Protein AF-A0A1Y1M5L4-F1 (afdb_monomer)

Solvent-accessible surface area (backbone atoms only — not comparable to full-atom values): 24911 Å² total; per-residue (Å²): 140,79,90,82,82,90,78,89,83,90,76,86,77,79,79,77,81,80,78,77,74,77,77,76,72,79,74,76,79,69,82,84,69,78,79,75,50,74,64,42,68,76,72,47,59,89,96,52,79,88,73,72,47,96,71,67,85,67,84,82,43,89,91,61,53,63,59,75,89,81,50,82,60,94,82,65,76,70,59,82,94,41,44,69,60,48,57,54,47,51,55,51,50,52,50,54,52,52,51,63,46,65,74,41,56,78,93,72,50,73,50,76,75,49,53,73,60,53,66,48,66,46,74,69,64,70,85,79,73,86,75,76,79,74,81,47,69,58,75,77,38,79,55,54,63,72,70,50,60,89,57,83,76,82,73,72,89,48,72,66,59,53,54,48,50,54,50,48,55,50,52,50,52,53,50,49,51,55,50,52,53,53,49,53,54,50,52,52,51,51,56,51,52,52,51,56,51,52,52,52,51,54,52,50,51,53,51,51,54,53,50,51,52,50,50,52,51,54,48,51,54,51,51,52,51,49,55,51,49,53,50,52,50,53,53,51,49,55,51,48,52,53,51,52,52,51,52,48,51,51,50,51,51,51,52,50,49,52,56,48,48,55,50,50,38,51,51,50,52,50,53,53,50,52,55,74,71,46,58,66,86,60,36,77,80,64,35,65,65,64,64,57,43,76,78,51,94,72,98,77,65,80,59,78,56,50,81,62,41,82,68,68,95,84,60,82,76,50,70,65,62,56,50,52,53,51,51,55,54,56,76,75,51,76,87,86,79,72,92,75,90,51,77,69,58,56,54,52,52,50,55,49,51,52,51,49,52,50,51,52,50,51,50,55,58,65,46,45,59,60,50,50,52,51,52,51,49,49,54,50,49,52,52,51,50,52,53,50,52,51,50,51,48,52,51,49,54,51,52,55,60,73,76,106

Sequence (404 aa):
MSSIGVECDKKVKEKKRMVCERQTEQKIKEPKLKPPSVYERVFGKPGKPRDHYFTAGVKINESNKRNIHTEALPFSYPKDLEEFSYRIMSKAWRKNRIKRENERKYNERSSQRTRQKMDLLNRLYVEEPEVKSMKTILHVDPKFFTLVEGRPVACKFNRRDYIEDVRNVLRTKIVTGYREDDIMQIDENFATEVKVVQEIEVELQKYVNKFEEFLEEDYSTTMALITESDQQQSQADEQNEILLNLSKEFGSIQSTVFNLEEKWRNCKMYQKFLYLVSPMDWRENHDFYLRQEKSNESIGDPSVFERFKLAPVGEVQSLANLIDQFVEDVEMQDEPELFFTEPNQLLKVFSFIELQNLNTLLHSEELAVPLEQVKEAMKYIEKSFNNQVTSLQDEIDNLEREIM

Secondary structure (DSSP, 8-state):
--------------------------------PPPPPHHHHHH--TTS-----TTSS-PPPTTT---TTTSPPTTPPPPGGGHHHHHHHHHHHHHHHHHHHHTS-GGGPPPHHHHHHTTHHHHH--PPP-------HHHH-TTHHHHHTT--------HHHHHHHHHHHHHHHHHHHHHHHHHHHHHHHHHHHHHHHHHHHHHHHHHHHHHHHHHHHHHHHHHHHHHHHHHHHHHHHHHHHHHHHHHHHHHHHHHHHHHHHHHHHHHHHHHHHHHHHS-HHHHHHH-HHHHHHTTS--TT-GGGGGGGSPPPTT----HHHHHHHHHHHHHH------S-SSHHHHHHHHHHHHHHHHHHHHHHHHHHHHHHHHHHHHHHHHHHHHHHHHHHHHHHHHHHHHH-

Foldseek 3Di:
DDDDDDDDDDDDDPDDPPPPPPPPDPPPPDPPDDPDDPCCVVPNDPPDPPPVPLPPDDDQDPVNADDPVVDDDPPDDDDPVCNVVCVVVVVVVVVVVVVVQVVDDPVPRADPVRVVSPCVCNVPDDPDPPPPDDCDVCNVPVCPVVVVPPDPPCPPDDPVVVVVVVVVVVVVVVVVVVVVVVVVVVVVVVVVVVVVVVVVVVVVVVVVVVVVVVVVVVVVVVVVVVVVVVVVVVVVVVVVVVVVVVVVVVVVVVVVLVVVLLVVLVVVVVLVVQLVLDDPVVCVVQPPVVVVCVVPDDPDDPCVNVVSPDPPPDDPDDSVNSVVVVVVVVVSDDDHDGPDPDPVVSVVSVVVVVVVVVVVVVVCVVVVVVVVVVVVVVVVVVVVVVVVVVVVVVVVVVVVVVVD

InterPro domains:
  IPR025252 Domain of unknown function DUF4200 [PF13863] (179-279)
  IPR051147 Cilia- and flagella-associated domain-containing protein [PTHR21683] (74-403)

Structure (mmCIF, N/CA/C/O backbone):
data_AF-A0A1Y1M5L4-F1
#
_entry.id   AF-A0A1Y1M5L4-F1
#
loop_
_atom_site.group_PDB
_atom_site.id
_atom_site.type_symbol
_atom_site.label_atom_id
_atom_site.label_alt_id
_atom_site.label_comp_id
_atom_site.label_asym_id
_atom_site.label_entity_id
_atom_site.label_seq_id
_atom_site.pdbx_PDB_ins_code
_atom_site.Cartn_x
_atom_site.Cartn_y
_atom_site.Cartn_z
_atom_site.occupancy
_atom_site.B_iso_or_equiv
_atom_site.auth_seq_id
_atom_site.auth_comp_id
_atom_site.auth_asym_id
_atom_site.auth_atom_id
_atom_site.pdbx_PDB_model_num
ATOM 1 N N . MET A 1 1 ? -60.713 63.462 -18.342 1.00 38.00 1 MET A N 1
ATOM 2 C CA . MET A 1 1 ? -60.725 63.912 -16.931 1.00 38.00 1 MET A CA 1
ATOM 3 C C . MET A 1 1 ? -59.869 62.929 -16.145 1.00 38.00 1 MET A C 1
ATOM 5 O O . MET A 1 1 ? -60.143 61.751 -16.259 1.00 38.00 1 MET A O 1
ATOM 9 N N . SER A 1 2 ? -58.815 63.245 -15.409 1.00 39.47 2 SER A N 1
ATOM 10 C CA . SER A 1 2 ? -58.061 64.467 -15.155 1.00 39.47 2 SER A CA 1
ATOM 11 C C . SER A 1 2 ? -56.624 64.000 -14.907 1.00 39.47 2 SER A C 1
ATOM 13 O O . SER A 1 2 ? -56.415 63.040 -14.170 1.00 39.47 2 SER A O 1
ATOM 15 N N . SER A 1 3 ? -55.656 64.661 -15.530 1.00 37.59 3 SER A N 1
ATOM 16 C CA . SER A 1 3 ? -54.241 64.566 -15.184 1.00 37.59 3 SER A CA 1
ATOM 17 C C . SER A 1 3 ? -54.019 65.164 -13.795 1.00 37.59 3 SER A C 1
ATOM 19 O O . SER A 1 3 ? -54.619 66.194 -13.490 1.00 37.59 3 SER A O 1
ATOM 21 N N . ILE A 1 4 ? -53.120 64.592 -12.995 1.00 41.53 4 ILE A N 1
ATOM 22 C CA . ILE A 1 4 ? -52.270 65.395 -12.111 1.00 41.53 4 ILE A CA 1
ATOM 23 C C . ILE A 1 4 ? -50.966 64.653 -11.840 1.00 41.53 4 ILE A C 1
ATOM 25 O O . ILE A 1 4 ? -50.944 63.487 -11.448 1.00 41.53 4 ILE A O 1
ATOM 29 N N . GLY A 1 5 ? -49.893 65.348 -12.202 1.00 38.50 5 GLY A N 1
ATOM 30 C CA . GLY A 1 5 ? -48.521 64.898 -12.162 1.00 38.50 5 GLY A CA 1
ATOM 31 C C . GLY A 1 5 ? -47.923 64.970 -10.766 1.00 38.50 5 GLY A C 1
ATOM 32 O O . GLY A 1 5 ? -48.383 65.685 -9.880 1.00 38.50 5 GLY A O 1
ATOM 33 N N . VAL A 1 6 ? -46.872 64.174 -10.643 1.00 39.88 6 VAL A N 1
ATOM 34 C CA . VAL A 1 6 ? -45.940 64.044 -9.532 1.00 39.88 6 VAL A CA 1
ATOM 35 C C . VAL A 1 6 ? -45.145 65.337 -9.369 1.00 39.88 6 VAL A C 1
ATOM 37 O O . VAL A 1 6 ? -44.564 65.818 -10.340 1.00 39.88 6 VAL A O 1
ATOM 40 N N . GLU A 1 7 ? -45.034 65.832 -8.137 1.00 37.53 7 GLU A N 1
ATOM 41 C CA . GLU A 1 7 ? -44.035 66.836 -7.772 1.00 37.53 7 GLU A CA 1
ATOM 42 C C . GLU A 1 7 ? -43.267 66.371 -6.528 1.00 37.53 7 GLU A C 1
ATOM 44 O O . GLU A 1 7 ? -43.833 65.986 -5.503 1.00 37.53 7 GLU A O 1
ATOM 49 N N . CYS A 1 8 ? -41.948 66.296 -6.693 1.00 38.19 8 CYS A N 1
ATOM 50 C CA . CYS A 1 8 ? -40.979 65.771 -5.743 1.00 38.19 8 CYS A CA 1
ATOM 51 C C . CYS A 1 8 ? -40.643 66.806 -4.670 1.00 38.19 8 CYS A C 1
ATOM 53 O O . CYS A 1 8 ? -40.142 67.874 -5.013 1.00 38.19 8 CYS A O 1
ATOM 55 N N . ASP A 1 9 ? -40.739 66.437 -3.390 1.00 41.22 9 ASP A N 1
ATOM 56 C CA . ASP A 1 9 ? -40.224 67.265 -2.297 1.00 41.22 9 ASP A CA 1
ATOM 57 C C . ASP A 1 9 ? -38.995 66.629 -1.629 1.00 41.22 9 ASP A C 1
ATOM 59 O O . ASP A 1 9 ? -39.055 65.662 -0.864 1.00 41.22 9 ASP A O 1
ATOM 63 N N . LYS A 1 10 ? -37.830 67.198 -1.957 1.00 49.12 10 LYS A N 1
ATOM 64 C CA . LYS A 1 10 ? -36.528 66.911 -1.350 1.00 49.12 10 LYS A CA 1
ATOM 65 C C . LYS A 1 10 ? -36.433 67.630 -0.004 1.00 49.12 10 LYS A C 1
ATOM 67 O O . LYS A 1 10 ? -36.149 68.823 0.032 1.00 49.12 10 LYS A O 1
ATOM 72 N N . LYS A 1 11 ? -36.543 66.906 1.114 1.00 43.66 11 LYS A N 1
ATOM 73 C CA . LYS A 1 11 ? -36.014 67.368 2.413 1.00 43.66 11 LYS A CA 1
ATOM 74 C C . LYS A 1 11 ? -35.230 66.263 3.112 1.00 43.66 11 LYS A C 1
ATOM 76 O O . LYS A 1 11 ? -35.744 65.495 3.920 1.00 43.66 11 LYS A O 1
ATOM 81 N N . VAL A 1 12 ? -33.941 66.228 2.785 1.00 42.03 12 VAL A N 1
ATOM 82 C CA . VAL A 1 12 ? -32.886 65.533 3.526 1.00 42.03 12 VAL A CA 1
ATOM 83 C C . VAL A 1 12 ? -32.809 66.155 4.924 1.00 42.03 12 VAL A C 1
ATOM 85 O O . VAL A 1 12 ? -32.380 67.294 5.078 1.00 42.03 12 VAL A O 1
ATOM 88 N N . LYS A 1 13 ? -33.254 65.430 5.956 1.00 49.06 13 LYS A N 1
ATOM 89 C CA . LYS A 1 13 ? -32.961 65.784 7.351 1.00 49.06 13 LYS A CA 1
ATOM 90 C C . LYS A 1 13 ? -31.570 65.258 7.692 1.00 49.06 13 LYS A C 1
ATOM 92 O O . LYS A 1 13 ? -31.385 64.060 7.896 1.00 49.06 13 LYS A O 1
ATOM 97 N N . GLU A 1 14 ? -30.602 66.164 7.745 1.00 47.25 14 GLU A N 1
ATOM 98 C CA . GLU A 1 14 ? -29.272 65.909 8.292 1.00 47.25 14 GLU A CA 1
ATOM 99 C C . GLU A 1 14 ? -29.387 65.338 9.714 1.00 47.25 14 GLU A C 1
ATOM 101 O O . GLU A 1 14 ? -30.004 65.924 10.609 1.00 47.25 14 GLU A O 1
ATOM 106 N N . LYS A 1 15 ? -28.802 64.155 9.930 1.00 51.56 15 LYS A N 1
ATOM 107 C CA . LYS A 1 15 ? -28.675 63.555 11.260 1.00 51.56 15 LYS A CA 1
ATOM 108 C C . LYS A 1 15 ? -27.756 64.439 12.103 1.00 51.56 15 LYS A C 1
ATOM 110 O O . LYS A 1 15 ? -26.550 64.482 11.867 1.00 51.56 15 LYS A O 1
ATOM 115 N N . LYS A 1 16 ? -28.319 65.108 13.112 1.00 48.38 16 LYS A N 1
ATOM 116 C CA . LYS A 1 16 ? -27.548 65.776 14.168 1.00 48.38 16 LYS A CA 1
ATOM 117 C C . LYS A 1 16 ? -26.576 64.767 14.790 1.00 48.38 16 LYS A C 1
ATOM 119 O O . LYS A 1 16 ? -26.992 63.700 15.242 1.00 48.38 16 LYS A O 1
ATOM 124 N N . ARG A 1 17 ? -25.283 65.106 14.800 1.00 42.38 17 ARG A N 1
ATOM 125 C CA . ARG A 1 17 ? -24.242 64.366 15.524 1.00 42.38 17 ARG A CA 1
ATOM 126 C C . ARG A 1 17 ? -24.610 64.361 17.009 1.00 42.38 17 ARG A C 1
ATOM 128 O O . ARG A 1 17 ? -24.536 65.402 17.654 1.00 42.38 17 ARG A O 1
ATOM 135 N N . MET A 1 18 ? -25.014 63.210 17.546 1.00 38.53 18 MET A N 1
ATOM 136 C CA . MET A 1 18 ? -25.078 63.034 18.995 1.00 38.53 18 MET A CA 1
ATOM 137 C C . MET A 1 18 ? -23.647 62.939 19.517 1.00 38.53 18 MET A C 1
ATOM 139 O O . MET A 1 18 ? -22.979 61.915 19.388 1.00 38.53 18 MET A O 1
ATOM 143 N N . VAL A 1 19 ? -23.171 64.055 20.062 1.00 43.25 19 VAL A N 1
ATOM 144 C CA . VAL A 1 19 ? -22.022 64.097 20.958 1.00 43.25 19 VAL A CA 1
ATOM 145 C C . VAL A 1 19 ? -22.478 63.414 22.244 1.00 43.25 19 VAL A C 1
ATOM 147 O O . VAL A 1 19 ? -23.160 64.015 23.068 1.00 43.25 19 VAL A O 1
ATOM 150 N N . CYS A 1 20 ? -22.174 62.126 22.391 1.00 36.28 20 CYS A N 1
ATOM 151 C CA . CYS A 1 20 ? -22.257 61.482 23.694 1.00 36.28 20 CYS A CA 1
ATOM 152 C C . CYS A 1 20 ? -21.095 62.013 24.534 1.00 36.28 20 CYS A C 1
ATOM 154 O O . CYS A 1 20 ? -19.982 61.486 24.480 1.00 36.28 20 CYS A O 1
ATOM 156 N N . GLU A 1 21 ? -21.351 63.074 25.297 1.00 38.56 21 GLU A N 1
ATOM 157 C CA . GLU A 1 21 ? -20.550 63.376 26.475 1.00 38.56 21 GLU A CA 1
ATOM 158 C C . GLU A 1 21 ? -20.550 62.121 27.350 1.00 38.56 21 GLU A C 1
ATOM 160 O O . GLU A 1 21 ? -21.595 61.655 27.810 1.00 38.56 21 GLU A O 1
ATOM 165 N N . ARG A 1 22 ? -19.372 61.514 27.531 1.00 37.31 22 ARG A N 1
ATOM 166 C CA . ARG A 1 22 ? -19.192 60.491 28.557 1.00 37.31 22 ARG A CA 1
ATOM 167 C C . ARG A 1 22 ? -19.489 61.168 29.886 1.00 37.31 22 ARG A C 1
ATOM 169 O O . ARG A 1 22 ? -18.644 61.901 30.391 1.00 37.31 22 ARG A O 1
ATOM 176 N N . GLN A 1 23 ? -20.656 60.894 30.458 1.00 39.72 23 GLN A N 1
ATOM 177 C CA . GLN A 1 23 ? -20.842 61.062 31.888 1.00 39.72 23 GLN A CA 1
ATOM 178 C C . GLN A 1 23 ? -19.778 60.187 32.550 1.00 39.72 23 GLN A C 1
ATOM 180 O O . GLN A 1 23 ? -19.822 58.959 32.487 1.00 39.72 23 GLN A O 1
ATOM 185 N N . THR A 1 24 ? -18.736 60.819 33.081 1.00 42.22 24 THR A N 1
ATOM 186 C CA . THR A 1 24 ? -17.766 60.146 33.931 1.00 42.22 24 THR A CA 1
ATOM 187 C C . THR A 1 24 ? -18.508 59.767 35.197 1.00 42.22 24 THR A C 1
ATOM 189 O O . THR A 1 24 ? -18.652 60.590 36.100 1.00 42.22 24 THR A O 1
ATOM 192 N N . GLU A 1 25 ? -19.014 58.537 35.248 1.00 42.56 25 GLU A N 1
ATOM 193 C CA . GLU A 1 25 ? -19.420 57.922 36.503 1.00 42.56 25 GLU A CA 1
ATOM 194 C C . GLU A 1 25 ? -18.267 58.115 37.490 1.00 42.56 25 GLU A C 1
ATOM 196 O O . GLU A 1 25 ? -17.119 57.728 37.231 1.00 42.56 25 GLU A O 1
ATOM 201 N N . GLN A 1 26 ? -18.554 58.803 38.594 1.00 44.00 26 GLN A N 1
ATOM 202 C CA . GLN A 1 26 ? -17.614 58.954 39.689 1.00 44.00 26 GLN A CA 1
ATOM 203 C C . GLN A 1 26 ? -17.310 57.547 40.199 1.00 44.00 26 GLN A C 1
ATOM 205 O O . GLN A 1 26 ? -18.109 56.953 40.919 1.00 44.00 26 GLN A O 1
ATOM 210 N N . LYS A 1 27 ? -16.168 56.983 39.788 1.00 40.62 27 LYS A N 1
ATOM 211 C CA . LYS A 1 27 ? -15.687 55.710 40.323 1.00 40.62 27 LYS A CA 1
ATOM 212 C C . LYS A 1 27 ? -15.585 55.863 41.833 1.00 40.62 27 LYS A C 1
ATOM 214 O O . LYS A 1 27 ? -14.694 56.563 42.322 1.00 40.62 27 LYS A O 1
ATOM 219 N N . ILE A 1 28 ? -16.487 55.204 42.554 1.00 47.97 28 ILE A N 1
ATOM 220 C CA . ILE A 1 28 ? -16.361 54.979 43.989 1.00 47.97 28 ILE A CA 1
ATOM 221 C C . ILE A 1 28 ? -14.966 54.379 44.179 1.00 47.97 28 ILE A C 1
ATOM 223 O O . ILE A 1 28 ? -14.655 53.321 43.630 1.00 47.97 28 ILE A O 1
ATOM 227 N N . LYS A 1 29 ? -14.074 55.108 44.857 1.00 45.06 29 LYS A N 1
ATOM 228 C CA . LYS A 1 29 ? -12.736 54.604 45.171 1.00 45.06 29 LYS A CA 1
ATOM 229 C C . LYS A 1 29 ? -12.921 53.483 46.185 1.00 45.06 29 LYS A C 1
ATOM 231 O O . LYS A 1 29 ? -13.003 53.748 47.380 1.00 45.06 29 LYS A O 1
ATOM 236 N N . GLU A 1 30 ? -13.007 52.248 45.705 1.00 50.84 30 GLU A N 1
ATOM 237 C CA . GLU A 1 30 ? -12.894 51.081 46.572 1.00 50.84 30 GLU A CA 1
ATOM 238 C C . GLU A 1 30 ? -11.597 51.204 47.392 1.00 50.84 30 GLU A C 1
ATOM 240 O O . GLU A 1 30 ? -10.573 51.670 46.865 1.00 50.84 30 GLU A O 1
ATOM 245 N N . PRO A 1 31 ? -11.617 50.852 48.691 1.00 45.94 31 PRO A N 1
ATOM 246 C CA . PRO A 1 31 ? -10.432 50.945 49.529 1.00 45.94 31 PRO A CA 1
ATOM 247 C C . PRO A 1 31 ? -9.307 50.136 48.878 1.00 45.94 31 PRO A C 1
ATOM 249 O O . PRO A 1 31 ? -9.477 48.955 48.579 1.00 45.94 31 PRO A O 1
ATOM 252 N N . LYS A 1 32 ? -8.150 50.769 48.636 1.00 47.12 32 LYS A N 1
ATOM 253 C CA . LYS A 1 32 ? -6.980 50.086 48.067 1.00 47.12 32 LYS A CA 1
ATOM 254 C C . LYS A 1 32 ? -6.472 49.051 49.071 1.00 47.12 32 LYS A C 1
ATOM 256 O O . LYS A 1 32 ? -5.636 49.357 49.921 1.00 47.12 32 LYS A O 1
ATOM 261 N N . LEU A 1 33 ? -6.977 47.826 48.980 1.00 55.31 33 LEU A N 1
ATOM 262 C CA . LEU A 1 33 ? -6.406 46.683 49.675 1.00 55.31 33 LEU A CA 1
ATOM 263 C C . LEU A 1 33 ? -5.006 46.440 49.102 1.00 55.31 33 LEU A C 1
ATOM 265 O O . LEU A 1 33 ? -4.820 46.404 47.883 1.00 55.31 33 LEU A O 1
ATOM 269 N N . LYS A 1 34 ? -4.003 46.309 49.979 1.00 55.50 34 LYS A N 1
ATOM 270 C CA . LYS A 1 34 ? -2.649 45.935 49.554 1.00 55.50 34 LYS A CA 1
ATOM 271 C C . LYS A 1 34 ? -2.734 44.588 48.819 1.00 55.50 34 LYS A C 1
ATOM 273 O O . LYS A 1 34 ? -3.391 43.682 49.339 1.00 55.50 34 LYS A O 1
ATOM 278 N N . PRO A 1 35 ? -2.111 44.438 47.636 1.00 54.84 35 PRO A N 1
ATOM 279 C CA . PRO A 1 35 ? -2.120 43.160 46.944 1.00 54.84 35 PRO A CA 1
ATOM 280 C C . PRO A 1 35 ? -1.451 42.103 47.834 1.00 54.84 35 PRO A C 1
ATOM 282 O O . PRO A 1 35 ? -0.445 42.414 48.481 1.00 54.84 35 PRO A O 1
ATOM 285 N N . PRO A 1 36 ? -1.994 40.876 47.893 1.00 63.72 36 PRO A N 1
ATOM 286 C CA . PRO A 1 36 ? -1.423 39.824 48.718 1.00 63.72 36 PRO A CA 1
ATOM 287 C C . PRO A 1 36 ? 0.004 39.512 48.267 1.00 63.72 36 PRO A C 1
ATOM 289 O O . PRO A 1 36 ? 0.300 39.484 47.062 1.00 63.72 36 PRO A O 1
ATOM 292 N N . SER A 1 37 ? 0.869 39.265 49.252 1.00 70.25 37 SER A N 1
ATOM 293 C CA . SER A 1 37 ? 2.251 38.828 49.035 1.00 70.25 37 SER A CA 1
ATOM 294 C C . SER A 1 37 ? 2.284 37.566 48.163 1.00 70.25 37 SER A C 1
ATOM 296 O O . SER A 1 37 ? 1.342 36.771 48.170 1.00 70.25 37 SER A O 1
ATOM 298 N N . VAL A 1 38 ? 3.369 37.351 47.411 1.00 68.75 38 VAL A N 1
ATOM 299 C CA . VAL A 1 38 ? 3.545 36.145 46.576 1.00 68.75 38 VAL A CA 1
ATOM 300 C C . VAL A 1 38 ? 3.345 34.875 47.413 1.00 68.75 38 VAL A C 1
ATOM 302 O O . VAL A 1 38 ? 2.630 33.970 46.989 1.00 68.75 38 VAL A O 1
ATOM 305 N N . TYR A 1 39 ? 3.858 34.861 48.646 1.00 64.00 39 TYR A N 1
ATOM 306 C CA . TYR A 1 39 ? 3.659 33.759 49.589 1.00 64.00 39 TYR A CA 1
ATOM 307 C C . TYR A 1 39 ? 2.200 33.610 50.041 1.00 64.00 39 TYR A C 1
ATOM 309 O O . TYR A 1 39 ? 1.680 32.497 50.075 1.00 64.00 39 TYR A O 1
ATOM 317 N N . GLU A 1 40 ? 1.500 34.714 50.316 1.00 67.12 40 GLU A N 1
ATOM 318 C CA . GLU A 1 40 ? 0.075 34.677 50.685 1.00 67.12 40 GLU A CA 1
ATOM 319 C C . GLU A 1 40 ? -0.803 34.163 49.536 1.00 67.12 40 GLU A C 1
ATOM 321 O O . GLU A 1 40 ? -1.826 33.524 49.777 1.00 67.12 40 GLU A O 1
ATOM 326 N N . ARG A 1 41 ? -0.398 34.399 48.284 1.00 65.31 41 ARG A N 1
ATOM 327 C CA . ARG A 1 41 ? -1.111 33.921 47.095 1.00 65.31 41 ARG A CA 1
ATOM 328 C C . ARG A 1 41 ? -0.974 32.412 46.903 1.00 65.31 41 ARG A C 1
ATOM 330 O O . ARG A 1 41 ? -1.944 31.759 46.530 1.00 65.31 41 ARG A O 1
ATOM 337 N N . VAL A 1 42 ? 0.211 31.864 47.164 1.00 66.62 42 VAL A N 1
ATOM 338 C CA . VAL A 1 42 ? 0.486 30.430 46.997 1.00 66.62 42 VAL A CA 1
ATOM 339 C C . VAL A 1 42 ? -0.060 29.632 48.181 1.00 66.62 42 VAL A C 1
ATOM 341 O O . VAL A 1 42 ? -0.776 28.651 47.978 1.00 66.62 42 VAL A O 1
ATOM 344 N N . PHE A 1 43 ? 0.172 30.095 49.412 1.00 64.88 43 PHE A N 1
ATOM 345 C CA . PHE A 1 43 ? -0.072 29.305 50.625 1.00 64.88 43 PHE A CA 1
ATOM 346 C C . PHE A 1 43 ? -1.285 29.760 51.452 1.00 64.88 43 PHE A C 1
ATOM 348 O O . PHE A 1 43 ? -1.782 29.004 52.279 1.00 64.88 43 PHE A O 1
ATOM 355 N N . GLY A 1 44 ? -1.881 30.925 51.162 1.00 66.00 44 GLY A N 1
ATOM 356 C CA . GLY A 1 44 ? -2.960 31.490 51.985 1.00 66.00 44 GLY A CA 1
ATOM 357 C C . GLY A 1 44 ? -2.446 32.041 53.322 1.00 66.00 44 GLY A C 1
ATOM 358 O O . GLY A 1 44 ? -1.258 31.956 53.622 1.00 66.00 44 GLY A O 1
ATOM 359 N N . LYS A 1 45 ? -3.328 32.646 54.129 1.00 70.06 45 LYS A N 1
ATOM 360 C CA . LYS A 1 45 ? -2.956 33.139 55.466 1.00 70.06 45 LYS A CA 1
ATOM 361 C C . LYS A 1 45 ? -3.052 32.004 56.493 1.00 70.06 45 LYS A C 1
ATOM 363 O O . LYS A 1 45 ? -4.129 31.419 56.608 1.00 70.06 45 LYS A O 1
ATOM 368 N N . PRO A 1 46 ? -1.989 31.709 57.262 1.00 57.06 46 PRO A N 1
ATOM 369 C CA . PRO A 1 46 ? -2.050 30.692 58.306 1.00 57.06 46 PRO A CA 1
ATOM 370 C C . PRO A 1 46 ? -3.071 31.098 59.382 1.00 57.06 46 PRO A C 1
ATOM 372 O O . PRO A 1 46 ? -3.124 32.258 59.789 1.00 57.06 46 PRO A O 1
ATOM 375 N N . GLY A 1 47 ? -3.920 30.157 59.806 1.00 62.56 47 GLY A N 1
ATOM 376 C CA . GLY A 1 47 ? -4.950 30.376 60.834 1.00 62.56 47 GLY A CA 1
ATOM 377 C C . GLY A 1 47 ? -6.281 30.961 60.340 1.00 62.56 47 GLY A C 1
ATOM 378 O O . GLY A 1 47 ? -7.211 31.085 61.131 1.00 62.56 47 GLY A O 1
ATOM 379 N N . LYS A 1 48 ? -6.416 31.281 59.046 1.00 60.19 48 LYS A N 1
ATOM 380 C CA . LYS A 1 48 ? -7.725 31.498 58.416 1.00 60.19 48 LYS A CA 1
ATOM 381 C C . LYS A 1 48 ? -7.988 30.357 57.436 1.00 60.19 48 LYS A C 1
ATOM 383 O O . LYS A 1 48 ? -7.196 30.201 56.504 1.00 60.19 48 LYS A O 1
ATOM 388 N N . PRO A 1 49 ? -9.064 29.570 57.613 1.00 53.44 49 PRO A N 1
ATOM 389 C CA . PRO A 1 49 ? -9.460 28.613 56.594 1.00 53.44 49 PRO A CA 1
ATOM 390 C C . PRO A 1 49 ? -9.624 29.357 55.263 1.00 53.44 49 PRO A C 1
ATOM 392 O O . PRO A 1 49 ? -10.073 30.509 55.234 1.00 53.44 49 PRO A O 1
ATOM 395 N N . ARG A 1 50 ? -9.219 28.732 54.150 1.00 51.88 50 ARG A N 1
ATOM 396 C CA . ARG A 1 50 ? -9.571 29.234 52.817 1.00 51.88 50 ARG A CA 1
ATOM 397 C C . ARG A 1 50 ? -11.065 29.008 52.621 1.00 51.88 50 ARG A C 1
ATOM 399 O O . ARG A 1 50 ? -11.473 28.089 51.921 1.00 51.88 50 ARG A O 1
ATOM 406 N N . ASP A 1 51 ? -11.867 29.870 53.224 1.00 45.38 51 ASP A N 1
ATOM 407 C CA . ASP A 1 51 ? -13.303 29.933 53.013 1.00 45.38 51 ASP A CA 1
ATOM 408 C C . ASP A 1 51 ? -13.556 30.573 51.646 1.00 45.38 51 ASP A C 1
ATOM 410 O O . ASP A 1 51 ? -14.042 31.693 51.506 1.00 45.38 51 ASP A O 1
ATOM 414 N N . HIS A 1 52 ? -13.185 29.859 50.588 1.00 48.41 52 HIS A N 1
ATOM 415 C CA . HIS A 1 52 ? -13.809 30.044 49.289 1.00 48.41 52 HIS A CA 1
ATOM 416 C C . HIS A 1 52 ? -15.124 29.272 49.315 1.00 48.41 52 HIS A C 1
ATOM 418 O O . HIS A 1 52 ? -15.304 28.296 48.588 1.00 48.41 52 HIS A O 1
ATOM 424 N N . TYR A 1 53 ? -16.052 29.701 50.174 1.00 53.56 53 TYR A N 1
ATOM 425 C CA . TYR A 1 53 ? -17.444 29.343 49.958 1.00 53.56 53 TYR A CA 1
ATOM 426 C C . TYR A 1 53 ? -17.821 29.863 48.578 1.00 53.56 53 TYR A C 1
ATOM 428 O O . TYR A 1 53 ? -17.421 30.963 48.194 1.00 53.56 53 TYR A O 1
ATOM 436 N N . PHE A 1 54 ? -18.589 29.075 47.828 1.00 51.12 54 PHE A N 1
ATOM 437 C CA . PHE A 1 54 ? -19.033 29.447 46.484 1.00 51.12 54 PHE A CA 1
ATOM 438 C C . PHE A 1 54 ? -19.683 30.848 46.469 1.00 51.12 54 PHE A C 1
ATOM 440 O O . PHE A 1 54 ? -19.637 31.543 45.464 1.00 51.12 54 PHE A O 1
ATOM 447 N N . THR A 1 55 ? -20.228 31.278 47.610 1.00 52.22 55 THR A N 1
ATOM 448 C CA . THR A 1 55 ? -20.909 32.553 47.848 1.00 52.22 55 THR A CA 1
ATOM 449 C C . THR A 1 55 ? -20.005 33.722 48.275 1.00 52.22 55 THR A C 1
ATOM 451 O O . THR A 1 55 ? -20.460 34.865 48.323 1.00 52.22 55 THR A O 1
ATOM 454 N N . ALA A 1 56 ? -18.726 33.487 48.581 1.00 55.66 56 ALA A N 1
ATOM 455 C CA . ALA A 1 56 ? -17.821 34.507 49.102 1.00 55.66 56 ALA A CA 1
ATOM 456 C C . ALA A 1 56 ? -17.148 35.291 47.961 1.00 55.66 56 ALA A C 1
ATOM 458 O O . ALA A 1 56 ? -16.089 34.916 47.464 1.00 55.66 56 ALA A O 1
ATOM 459 N N . GLY A 1 57 ? -17.759 36.404 47.545 1.00 58.44 57 GLY A N 1
ATOM 460 C CA . GLY A 1 57 ? -17.099 37.376 46.661 1.00 58.44 57 GLY A CA 1
ATOM 461 C C . GLY A 1 57 ? -18.031 38.307 45.892 1.00 58.44 57 GLY A C 1
ATOM 462 O O . GLY A 1 57 ? -17.642 39.430 45.590 1.00 58.44 57 GLY A O 1
ATOM 463 N N . VAL A 1 58 ? -19.271 37.889 45.626 1.00 63.06 58 VAL A N 1
ATOM 464 C CA . VAL A 1 58 ? -20.273 38.721 44.944 1.00 63.06 58 VAL A CA 1
ATOM 465 C C . VAL A 1 58 ? -21.568 38.655 45.740 1.00 63.06 58 VAL A C 1
ATOM 467 O O . VAL A 1 58 ? -22.298 37.671 45.665 1.00 63.06 58 VAL A O 1
ATOM 470 N N . LYS A 1 59 ? -21.842 39.690 46.541 1.00 66.19 59 LYS A N 1
ATOM 471 C CA . LYS A 1 59 ? -23.171 39.859 47.137 1.00 66.19 59 LYS A CA 1
ATOM 472 C C . LYS A 1 59 ? -24.149 40.239 46.026 1.00 66.19 59 LYS A C 1
ATOM 474 O O . LYS A 1 59 ? -23.813 41.038 45.149 1.00 66.19 59 LYS A O 1
ATOM 479 N N . ILE A 1 60 ? -25.327 39.626 46.041 1.00 70.50 60 ILE A N 1
ATOM 480 C CA . ILE A 1 60 ? -26.374 39.906 45.062 1.00 70.50 60 ILE A CA 1
ATOM 481 C C . ILE A 1 60 ? -27.033 41.215 45.471 1.00 70.50 60 ILE A C 1
ATOM 483 O O . ILE A 1 60 ? -27.583 41.328 46.561 1.00 70.50 60 ILE A O 1
ATOM 487 N N . ASN A 1 61 ? -26.927 42.202 44.590 1.00 74.69 61 ASN A N 1
ATOM 488 C CA . ASN A 1 61 ? -27.590 43.492 44.721 1.00 74.69 61 ASN A CA 1
ATOM 489 C C . ASN A 1 61 ? -28.827 43.504 43.816 1.00 74.69 61 ASN A C 1
ATOM 491 O O . ASN A 1 61 ? -28.885 42.733 42.856 1.00 74.69 61 ASN A O 1
ATOM 495 N N . GLU A 1 62 ? -29.752 44.439 44.031 1.00 73.69 62 GLU A N 1
ATOM 496 C CA . GLU A 1 62 ? -30.916 44.643 43.151 1.00 73.69 62 GLU A CA 1
ATOM 497 C C . GLU A 1 62 ? -30.522 44.813 41.671 1.00 73.69 62 GLU A C 1
ATOM 499 O O . GLU A 1 62 ? -31.245 44.388 40.779 1.00 73.69 62 GLU A O 1
ATOM 504 N N . SER A 1 63 ? -29.328 45.354 41.402 1.00 73.25 63 SER A N 1
ATOM 505 C CA . SER A 1 63 ? -28.774 45.528 40.051 1.00 73.25 63 SER A CA 1
ATOM 506 C C . SER A 1 63 ? -28.269 44.228 39.404 1.00 73.25 63 SER A C 1
ATOM 508 O O . SER A 1 63 ? -28.224 44.131 38.182 1.00 73.25 63 SER A O 1
ATOM 510 N N . ASN A 1 64 ? -27.858 43.245 40.214 1.00 71.50 64 ASN A N 1
ATOM 511 C CA . ASN A 1 64 ? -27.280 41.970 39.765 1.00 71.50 64 ASN A CA 1
ATOM 512 C C . ASN A 1 64 ? -28.256 40.791 39.905 1.00 71.50 64 ASN A C 1
ATOM 514 O O . ASN A 1 64 ? -27.963 39.697 39.421 1.00 71.50 64 ASN A O 1
ATOM 518 N N . LYS A 1 65 ? -29.391 40.988 40.58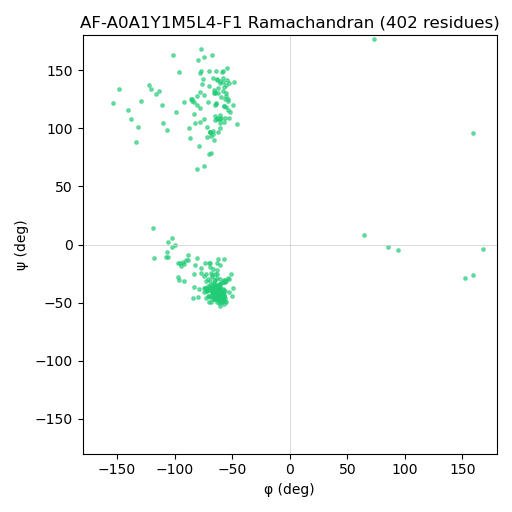7 1.00 75.69 65 LYS A N 1
ATOM 519 C CA . LYS A 1 65 ? -30.412 39.964 40.792 1.00 75.69 65 LYS A CA 1
ATOM 520 C C . LYS A 1 65 ? -31.043 39.583 39.454 1.00 75.69 65 LYS A C 1
ATOM 522 O O . LYS A 1 65 ? -31.491 40.432 38.685 1.00 75.69 65 LYS A O 1
ATOM 527 N N . ARG A 1 66 ? -31.114 38.279 39.199 1.00 71.12 66 ARG A N 1
ATOM 528 C CA . ARG A 1 66 ? -31.771 37.733 38.016 1.00 71.12 66 ARG A CA 1
ATOM 529 C C . ARG A 1 66 ? -33.281 37.695 38.245 1.00 71.12 66 ARG A C 1
ATOM 531 O O . ARG A 1 66 ? -33.758 37.052 39.176 1.00 71.12 66 ARG A O 1
ATOM 538 N N . ASN A 1 67 ? -34.039 38.389 37.404 1.00 71.25 67 ASN A N 1
ATOM 539 C CA . ASN A 1 67 ? -35.496 38.411 37.499 1.00 71.25 67 ASN A CA 1
ATOM 540 C C . ASN A 1 67 ? -36.079 37.237 36.707 1.00 71.25 67 ASN A C 1
ATOM 542 O O . ASN A 1 67 ? -36.215 37.300 35.485 1.00 71.25 67 ASN A O 1
ATOM 546 N N . ILE A 1 68 ? -36.446 36.168 37.419 1.00 69.62 68 ILE A N 1
ATOM 547 C CA . ILE A 1 68 ? -36.975 34.921 36.836 1.00 69.62 68 ILE A CA 1
ATOM 548 C C . ILE A 1 68 ? -38.215 35.189 35.964 1.00 69.62 68 ILE A C 1
ATOM 550 O O . ILE A 1 68 ? -38.412 34.529 34.951 1.00 69.62 68 ILE A O 1
ATOM 554 N N . HIS A 1 69 ? -39.022 36.195 36.311 1.00 71.12 69 HIS A N 1
ATOM 555 C CA . HIS A 1 69 ? -40.261 36.523 35.598 1.00 71.12 69 HIS A CA 1
ATOM 556 C C . HIS A 1 69 ? -40.066 37.264 34.269 1.00 71.12 69 HIS A C 1
ATOM 558 O O . HIS A 1 69 ? -40.972 37.269 33.443 1.00 71.12 69 HIS A O 1
ATOM 564 N N . THR A 1 70 ? -38.916 37.906 34.054 1.00 73.44 70 THR A N 1
ATOM 565 C CA . THR A 1 70 ? -38.652 38.678 32.824 1.00 73.44 70 THR A CA 1
ATOM 566 C C . THR A 1 70 ? -37.863 37.895 31.784 1.00 73.44 70 THR A C 1
ATOM 568 O O . THR A 1 70 ? -37.781 38.302 30.628 1.00 73.44 70 THR A O 1
ATOM 571 N N . GLU A 1 71 ? -37.243 36.790 32.187 1.00 69.19 71 GLU A N 1
ATOM 572 C CA . GLU A 1 71 ? -36.393 35.999 31.313 1.00 69.19 71 GLU A CA 1
ATOM 573 C C . GLU A 1 71 ? -37.138 34.825 30.686 1.00 69.19 71 GLU A C 1
ATOM 575 O O . GLU A 1 71 ? -38.026 34.224 31.287 1.00 69.19 71 GLU A O 1
ATOM 580 N N . ALA A 1 72 ? -36.734 34.460 29.469 1.00 68.75 72 ALA A N 1
ATOM 581 C CA . ALA A 1 72 ? -37.244 33.263 28.821 1.00 68.75 72 ALA A CA 1
ATOM 582 C C . ALA A 1 72 ? -36.817 32.013 29.605 1.00 68.75 72 ALA A C 1
ATOM 584 O O . ALA A 1 72 ? -35.636 31.834 29.927 1.00 68.75 72 ALA A O 1
ATOM 585 N N . LEU A 1 73 ? -37.782 31.135 29.881 1.00 71.94 73 LEU A N 1
ATOM 586 C CA . LEU A 1 73 ? -37.533 29.879 30.572 1.00 71.94 73 LEU A CA 1
ATOM 587 C C . LEU A 1 73 ? -36.581 29.014 29.727 1.00 71.94 73 LEU A C 1
ATOM 589 O O . LEU A 1 73 ? -36.828 28.798 28.540 1.00 71.94 73 LEU A O 1
ATOM 593 N N . PRO A 1 74 ? -35.506 28.464 30.315 1.00 68.19 74 PRO A N 1
ATOM 594 C CA . PRO A 1 74 ? -34.516 27.682 29.572 1.00 68.19 74 PRO A CA 1
ATOM 595 C C . PRO A 1 74 ? -35.086 26.399 28.947 1.00 68.19 74 PRO A C 1
ATOM 597 O O . PRO A 1 74 ? -34.457 25.831 28.059 1.00 68.19 74 PRO A O 1
ATOM 600 N N . PHE A 1 75 ? -36.267 25.966 29.394 1.00 69.19 75 PHE A N 1
ATOM 601 C CA . PHE A 1 75 ? -36.951 24.756 28.941 1.00 69.19 75 PHE A CA 1
ATOM 602 C C . PHE A 1 75 ? -38.318 25.031 28.296 1.00 69.19 75 PHE A C 1
ATOM 604 O O . PHE A 1 75 ? -39.098 24.101 28.116 1.00 69.19 75 PHE A O 1
ATOM 611 N N . SER A 1 76 ? -38.635 26.281 27.936 1.00 68.31 76 SER A N 1
ATOM 612 C CA . SER A 1 76 ? -39.845 26.559 27.154 1.00 68.31 76 SER A CA 1
ATOM 613 C C . SER A 1 76 ? -39.577 26.326 25.671 1.00 68.31 76 SER A C 1
ATOM 615 O O . SER A 1 76 ? -38.697 26.972 25.093 1.00 68.31 76 SER A O 1
ATOM 617 N N . TYR A 1 77 ? -40.352 25.441 25.051 1.00 69.50 77 TYR A N 1
ATOM 618 C CA . TYR A 1 77 ? -40.375 25.317 23.598 1.00 69.50 77 TYR A CA 1
ATOM 619 C C . TYR A 1 77 ? -41.158 26.484 22.971 1.00 69.50 77 TYR A C 1
ATOM 621 O O . TYR A 1 77 ? -42.156 26.922 23.554 1.00 69.50 77 TYR A O 1
ATOM 629 N N . PRO A 1 78 ? -40.722 27.015 21.812 1.00 72.88 78 PRO A N 1
ATOM 630 C CA . PRO A 1 78 ? -41.557 27.919 21.027 1.00 72.88 78 PRO A CA 1
ATOM 631 C C . PRO A 1 78 ? -42.865 27.215 20.650 1.00 72.88 78 PRO A C 1
ATOM 633 O O . PRO A 1 78 ? -42.892 25.997 20.478 1.00 72.88 78 PRO A O 1
ATOM 636 N N . LYS A 1 79 ? -43.949 27.981 20.509 1.00 76.81 79 LYS A N 1
ATOM 637 C CA . LYS A 1 79 ? -45.204 27.453 19.952 1.00 76.81 79 LYS A CA 1
ATOM 638 C C . LYS A 1 79 ? -44.964 27.029 18.497 1.00 76.81 79 LYS A C 1
ATOM 640 O O . LYS A 1 79 ? -44.167 27.673 17.820 1.00 76.81 79 LYS A O 1
ATOM 645 N N . ASP A 1 80 ? -45.675 26.016 18.003 1.00 75.56 80 ASP A N 1
ATOM 646 C CA . ASP A 1 80 ? -45.412 25.365 16.701 1.00 75.56 80 ASP A CA 1
ATOM 647 C C . ASP A 1 80 ? -45.253 26.338 15.511 1.00 75.56 80 ASP A C 1
ATOM 649 O O . ASP A 1 80 ? -44.377 26.164 14.667 1.00 75.56 80 ASP A O 1
ATOM 653 N N . LEU A 1 81 ? -46.026 27.433 15.463 1.00 74.62 81 LEU A N 1
ATOM 654 C CA . LEU A 1 81 ? -45.925 28.452 14.401 1.00 74.62 81 LEU A CA 1
ATOM 655 C C . LEU A 1 81 ? -44.635 29.302 14.446 1.00 74.62 81 LEU A C 1
ATOM 657 O O . LEU A 1 81 ? -44.293 29.966 13.468 1.00 74.62 81 LEU A O 1
ATOM 661 N N . GLU A 1 82 ? -43.906 29.293 15.561 1.00 76.31 82 GLU A N 1
ATOM 662 C CA . GLU A 1 82 ? -42.685 30.074 15.803 1.00 76.31 82 GLU A CA 1
ATOM 663 C C . GLU A 1 82 ? -41.409 29.214 15.749 1.00 76.31 82 GLU A C 1
ATOM 665 O O . GLU A 1 82 ? -40.301 29.723 15.933 1.00 76.31 82 GLU A O 1
ATOM 670 N N . GLU A 1 83 ? -41.516 27.914 15.463 1.00 79.81 83 GLU A N 1
ATOM 671 C CA . GLU A 1 83 ? -40.362 27.007 15.448 1.00 79.81 83 GLU A CA 1
ATOM 672 C C . GLU A 1 83 ? -39.314 27.431 14.402 1.00 79.81 83 GLU A C 1
ATOM 674 O O . GLU A 1 83 ? -38.105 27.470 14.667 1.00 79.81 83 GLU A O 1
ATOM 679 N N . PHE A 1 84 ? -39.773 27.824 13.211 1.00 80.44 84 PHE A N 1
ATOM 680 C CA . PHE A 1 84 ? -38.894 28.246 12.123 1.00 80.44 84 PHE A CA 1
ATOM 681 C C . PHE A 1 84 ? -38.118 29.526 12.465 1.00 80.44 84 PHE A C 1
ATOM 683 O O . PHE A 1 84 ? -36.896 29.589 12.275 1.00 80.44 84 PHE A O 1
ATOM 690 N N . SER A 1 85 ? -38.802 30.535 13.014 1.00 80.62 85 SER A N 1
ATOM 691 C CA . SER A 1 85 ? -38.180 31.794 13.432 1.00 80.62 85 SER A CA 1
ATOM 692 C C . SER A 1 85 ? -37.228 31.568 14.608 1.00 80.62 85 SER A C 1
ATOM 694 O O . SER A 1 85 ? -36.105 32.080 14.591 1.00 80.62 85 SER A O 1
ATOM 696 N N . TYR A 1 86 ? -37.598 30.711 15.563 1.00 83.38 86 TYR A N 1
ATOM 697 C CA . TYR A 1 86 ? -36.738 30.299 16.669 1.00 83.38 86 TYR A CA 1
ATOM 698 C C . TYR A 1 86 ? -35.460 29.608 16.182 1.00 83.38 86 TYR A C 1
ATOM 700 O O . TYR A 1 86 ? -34.366 29.921 16.655 1.00 83.38 86 TYR A O 1
ATOM 708 N N . ARG A 1 87 ? -35.541 28.719 15.184 1.00 81.12 87 ARG A N 1
ATOM 709 C CA . ARG A 1 87 ? -34.366 28.020 14.635 1.00 81.12 87 ARG A CA 1
ATOM 710 C C . ARG A 1 87 ? -33.378 28.980 13.966 1.00 81.12 87 ARG A C 1
ATOM 712 O O . ARG A 1 87 ? -32.161 28.819 14.117 1.00 81.12 87 ARG A O 1
ATOM 719 N N . ILE A 1 88 ? -33.882 29.992 13.255 1.00 83.56 88 ILE A N 1
ATOM 720 C CA . ILE A 1 88 ? -33.065 31.054 12.643 1.00 83.56 88 ILE A CA 1
ATOM 721 C C . ILE A 1 88 ? -32.440 31.939 13.728 1.00 83.56 88 ILE A C 1
ATOM 723 O O . ILE A 1 88 ? -31.221 32.145 13.739 1.00 83.56 88 ILE A O 1
ATOM 727 N N . MET A 1 89 ? -33.250 32.406 14.678 1.00 83.25 89 MET A N 1
ATOM 728 C CA . MET A 1 89 ? -32.803 33.281 15.762 1.00 83.25 89 MET A CA 1
ATOM 729 C C . MET A 1 89 ? -31.809 32.580 16.691 1.00 83.25 89 MET A C 1
ATOM 731 O O . MET A 1 89 ? -30.791 33.166 17.037 1.00 83.25 89 MET A O 1
ATOM 735 N N . SER A 1 90 ? -31.998 31.298 17.001 1.00 82.00 90 SER A N 1
ATOM 736 C CA . SER A 1 90 ? -31.075 30.494 17.816 1.00 82.00 90 SER A CA 1
ATOM 737 C C . SER A 1 90 ? -29.682 30.383 17.185 1.00 82.00 90 SER A C 1
ATOM 739 O O . SER A 1 90 ? -28.659 30.461 17.880 1.00 82.00 90 SER A O 1
ATOM 741 N N . LYS A 1 91 ? -29.597 30.269 15.850 1.00 85.44 91 LYS A N 1
ATOM 742 C CA . LYS A 1 91 ? -28.312 30.346 15.132 1.00 85.44 91 LYS A CA 1
ATOM 743 C C . LYS A 1 91 ? -27.685 31.740 15.260 1.00 85.44 91 LYS A C 1
ATOM 745 O O . LYS A 1 91 ? -26.484 31.837 15.526 1.00 85.44 91 LYS A O 1
ATOM 750 N N . ALA A 1 92 ? -28.474 32.806 15.121 1.00 86.81 92 ALA A N 1
ATOM 751 C CA . ALA A 1 92 ? -28.001 34.184 15.269 1.00 86.81 92 ALA A CA 1
ATOM 752 C C . ALA A 1 92 ? -27.545 34.503 16.708 1.00 86.81 92 ALA A C 1
ATOM 754 O O . ALA A 1 92 ? -26.472 35.073 16.905 1.00 86.81 92 ALA A O 1
ATOM 755 N N . TRP A 1 93 ? -28.289 34.068 17.727 1.00 84.94 93 TRP A N 1
ATOM 756 C CA . TRP A 1 93 ? -27.955 34.237 19.142 1.00 84.94 93 TRP A CA 1
ATOM 757 C C . TRP A 1 93 ? -26.660 33.520 19.515 1.00 84.94 93 TRP A C 1
ATOM 759 O O . TRP A 1 93 ? -25.817 34.111 20.193 1.00 84.94 93 TRP A O 1
ATOM 769 N N . ARG A 1 94 ? -26.449 32.287 19.025 1.00 83.19 94 ARG A N 1
ATOM 770 C CA . ARG A 1 94 ? -25.179 31.565 19.208 1.00 83.19 94 ARG A CA 1
ATOM 771 C C . ARG A 1 94 ? -24.005 32.327 18.600 1.00 83.19 94 ARG A C 1
ATOM 773 O O . ARG A 1 94 ? -23.008 32.533 19.290 1.00 83.19 94 ARG A O 1
ATOM 780 N N . LYS A 1 95 ? -24.138 32.812 17.359 1.00 87.00 95 LYS A N 1
ATOM 781 C CA . LYS A 1 95 ? -23.101 33.631 16.703 1.00 87.00 95 LYS A CA 1
ATOM 782 C C . LYS A 1 95 ? -22.821 34.927 17.470 1.00 87.00 95 LYS A C 1
ATOM 784 O O . LYS A 1 95 ? -21.662 35.234 17.729 1.00 87.00 95 LYS A O 1
ATOM 789 N N . ASN A 1 96 ? -23.857 35.642 17.909 1.00 86.56 96 ASN A N 1
ATOM 790 C CA . ASN A 1 96 ? -23.714 36.870 18.697 1.00 86.56 96 ASN A CA 1
ATOM 791 C C . ASN A 1 96 ? -23.094 36.620 20.082 1.00 86.56 96 ASN A C 1
ATOM 793 O O . ASN A 1 96 ? -22.373 37.476 20.593 1.00 86.56 96 ASN A O 1
ATOM 797 N N . ARG A 1 97 ? -23.350 35.463 20.708 1.00 80.81 97 ARG A N 1
ATOM 798 C CA . ARG A 1 97 ? -22.696 35.067 21.966 1.00 80.81 97 ARG A CA 1
ATOM 799 C C . ARG A 1 97 ? -21.202 34.821 21.758 1.00 80.81 97 ARG A C 1
ATOM 801 O O . ARG A 1 97 ? -20.405 35.365 22.510 1.00 80.81 97 ARG A O 1
ATOM 808 N N . ILE A 1 98 ? -20.836 34.074 20.713 1.00 83.06 98 ILE A N 1
ATOM 809 C CA . ILE A 1 98 ? -19.433 33.812 20.349 1.00 83.06 98 ILE A CA 1
ATOM 810 C C . ILE A 1 98 ? -18.712 35.120 19.998 1.00 83.06 98 ILE A C 1
ATOM 812 O O . ILE A 1 98 ? -17.591 35.341 20.443 1.00 83.06 98 ILE A O 1
ATOM 816 N N . LYS A 1 99 ? -19.365 36.025 19.259 1.00 88.12 99 LYS A N 1
ATOM 817 C CA . LYS A 1 99 ? -18.804 37.340 18.918 1.00 88.12 99 LYS A CA 1
ATOM 818 C C . LYS A 1 99 ? -18.469 38.159 20.172 1.00 88.12 99 LYS A C 1
ATOM 820 O O . LYS A 1 99 ? -17.332 38.596 20.310 1.00 88.12 99 LYS A O 1
ATOM 825 N N . ARG A 1 100 ? -19.409 38.261 21.123 1.00 83.06 100 ARG A N 1
ATOM 826 C CA . ARG A 1 100 ? -19.202 38.939 22.421 1.00 83.06 100 ARG A CA 1
ATOM 827 C C . ARG A 1 100 ? -18.085 38.323 23.264 1.00 83.06 100 ARG A C 1
ATOM 829 O O . ARG A 1 100 ? -17.464 39.013 24.064 1.00 83.06 100 ARG A O 1
ATOM 836 N N . GLU A 1 101 ? -17.840 37.023 23.132 1.00 78.81 101 GLU A N 1
ATOM 837 C CA . GLU A 1 101 ? -16.735 36.353 23.827 1.00 78.81 101 GLU A CA 1
ATOM 838 C C . GLU A 1 101 ? -15.392 36.589 23.139 1.00 78.81 101 GLU A C 1
ATOM 840 O O . GLU A 1 101 ? -14.388 36.805 23.814 1.00 78.81 101 GLU A O 1
ATOM 845 N N . ASN A 1 102 ? -15.374 36.601 21.807 1.00 83.44 102 ASN A N 1
ATOM 846 C CA . ASN A 1 102 ? -14.172 36.890 21.032 1.00 83.44 102 ASN A CA 1
ATOM 847 C C . ASN A 1 102 ? -13.710 38.345 21.195 1.00 83.44 102 ASN A C 1
ATOM 849 O O . ASN A 1 102 ? -12.509 38.599 21.128 1.00 83.44 102 ASN A O 1
ATOM 853 N N . GLU A 1 103 ? -14.636 39.269 21.466 1.00 88.19 103 GLU A N 1
ATOM 854 C CA . GLU A 1 103 ? -14.345 40.664 21.831 1.00 88.19 103 GLU A CA 1
ATOM 855 C C . GLU A 1 103 ? -13.576 40.789 23.161 1.00 88.19 103 GLU A C 1
ATOM 857 O O . GLU A 1 103 ? -12.886 41.785 23.380 1.00 88.19 103 GLU A O 1
ATOM 862 N N . ARG A 1 104 ? -13.641 39.783 24.046 1.00 81.31 104 ARG A N 1
ATOM 863 C CA . ARG A 1 104 ? -12.879 39.777 25.304 1.00 81.31 104 ARG A CA 1
ATOM 864 C C . ARG A 1 104 ? -11.419 39.410 25.062 1.00 81.31 104 ARG A C 1
ATOM 866 O O . ARG A 1 104 ? -11.093 38.582 24.201 1.00 81.31 104 ARG A O 1
ATOM 873 N N . LYS A 1 105 ? -10.537 39.979 25.888 1.00 83.69 105 LYS A N 1
ATOM 874 C CA . LYS A 1 105 ? -9.106 39.646 25.897 1.00 83.69 105 LYS A CA 1
ATOM 875 C C . LYS A 1 105 ? -8.910 38.162 26.190 1.00 83.69 105 LYS A C 1
ATOM 877 O O . LYS A 1 105 ? -9.677 37.578 26.948 1.00 83.69 105 LYS A O 1
ATOM 882 N N . TYR A 1 106 ? -7.850 37.572 25.639 1.00 77.06 106 TYR A N 1
ATOM 883 C CA . TYR A 1 106 ? -7.563 36.138 25.773 1.00 77.06 106 TYR A CA 1
ATOM 884 C C . TYR A 1 106 ? -7.615 35.642 27.233 1.00 77.06 106 TYR A C 1
ATOM 886 O O . TYR A 1 106 ? -8.288 34.655 27.512 1.00 77.06 106 TYR A O 1
ATOM 894 N N . ASN A 1 107 ? -7.028 36.388 28.175 1.00 76.12 107 ASN A N 1
ATOM 895 C CA . ASN A 1 107 ? -6.991 36.032 29.604 1.00 76.12 107 ASN A CA 1
ATOM 896 C C . ASN A 1 107 ? -8.358 36.110 30.318 1.00 76.12 107 ASN A C 1
ATOM 898 O O . ASN A 1 107 ? -8.504 35.592 31.420 1.00 76.12 107 ASN A O 1
ATOM 902 N N . GLU A 1 108 ? -9.350 36.769 29.716 1.00 75.81 108 GLU A N 1
ATOM 903 C CA . GLU A 1 108 ? -10.706 36.951 30.260 1.00 75.81 108 GLU A CA 1
ATOM 904 C C . GLU A 1 108 ? -11.724 35.996 29.608 1.00 75.81 108 GLU A C 1
ATOM 906 O O . GLU A 1 108 ? -12.910 35.996 29.960 1.00 75.81 108 GLU A O 1
ATOM 911 N N . ARG A 1 109 ? -11.290 35.183 28.634 1.00 77.94 109 ARG A N 1
ATOM 912 C CA . ARG A 1 109 ? -12.149 34.193 27.981 1.00 77.94 109 ARG A CA 1
ATOM 913 C C . ARG A 1 109 ? -12.387 33.022 28.926 1.00 77.94 109 ARG A C 1
ATOM 915 O O . ARG A 1 109 ? -11.461 32.438 29.483 1.00 77.94 109 ARG A O 1
ATOM 922 N N . SER A 1 110 ? -13.655 32.675 29.118 1.00 75.19 110 SER A N 1
ATOM 923 C CA . SER A 1 110 ? -14.041 31.584 30.005 1.00 75.19 110 SER A CA 1
ATOM 924 C C . SER A 1 110 ? -13.810 30.230 29.334 1.00 75.19 110 SER A C 1
ATOM 926 O O .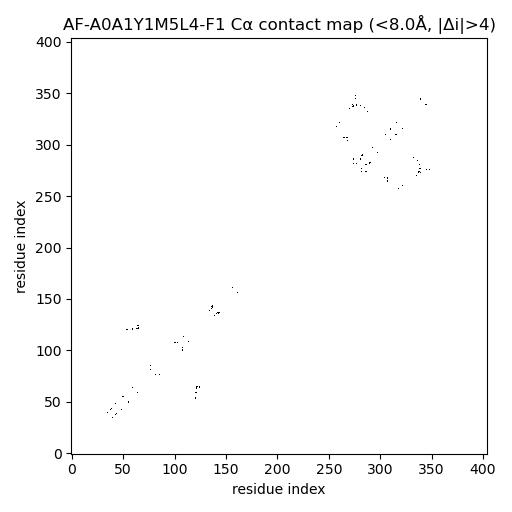 SER A 1 110 ? -14.249 29.985 28.212 1.00 75.19 110 SER A O 1
ATOM 928 N N . SER A 1 111 ? -13.151 29.318 30.051 1.00 76.62 111 SER A N 1
ATOM 929 C CA . SER A 1 111 ? -13.106 27.907 29.659 1.00 76.62 111 SER A CA 1
ATOM 930 C C . SER A 1 111 ? -14.494 27.266 29.795 1.00 76.62 111 SER A C 1
ATOM 932 O O . SER A 1 111 ? -15.358 27.773 30.518 1.00 76.62 111 SER A O 1
ATOM 934 N N . GLN A 1 112 ? -14.716 26.112 29.161 1.00 73.56 112 GLN A N 1
ATOM 935 C CA . GLN A 1 112 ? -15.990 25.391 29.266 1.00 73.56 112 GLN A CA 1
ATOM 936 C C . GLN A 1 112 ? -16.358 25.056 30.723 1.00 73.56 112 GLN A C 1
ATOM 938 O O . GLN A 1 112 ? -17.509 25.221 31.128 1.00 73.56 112 GLN A O 1
ATOM 943 N N . ARG A 1 113 ? -15.368 24.677 31.543 1.00 71.75 113 ARG A N 1
ATOM 944 C CA . ARG A 1 113 ? -15.548 24.415 32.980 1.00 71.75 113 ARG A CA 1
ATOM 945 C C . ARG A 1 113 ? -15.865 25.691 33.758 1.00 71.75 113 ARG A C 1
ATOM 947 O O . ARG A 1 113 ? -16.678 25.679 34.678 1.00 71.75 113 ARG A O 1
ATOM 954 N N . THR A 1 114 ? -15.248 26.803 33.370 1.00 73.12 114 THR A N 1
ATOM 955 C CA . THR A 1 114 ? -15.512 28.118 33.957 1.00 73.12 114 THR A CA 1
ATOM 956 C C . THR A 1 114 ? -16.948 28.559 33.659 1.00 73.12 114 THR A C 1
ATOM 958 O O . THR A 1 114 ? -17.639 28.979 34.577 1.00 73.12 114 THR A O 1
ATOM 961 N N . ARG A 1 115 ? -17.441 28.380 32.423 1.00 72.81 115 ARG A N 1
ATOM 962 C CA . ARG A 1 115 ? -18.806 28.754 31.993 1.00 72.81 115 ARG A CA 1
ATOM 963 C C . ARG A 1 115 ? -19.917 28.128 32.827 1.00 72.81 115 ARG A C 1
ATOM 965 O O . ARG A 1 115 ? -20.892 28.805 33.118 1.00 72.81 115 ARG A O 1
ATOM 972 N N . GLN A 1 116 ? -19.771 26.863 33.215 1.00 72.44 116 GLN A N 1
ATOM 973 C CA . GLN A 1 116 ? -20.774 26.172 34.031 1.00 72.44 116 GLN A CA 1
ATOM 974 C C . GLN A 1 116 ? -20.877 26.745 35.451 1.00 72.44 116 GLN A C 1
ATOM 976 O O . GLN A 1 116 ? -21.930 26.654 36.075 1.00 72.44 116 GLN A O 1
ATOM 981 N N . LYS A 1 117 ? -19.787 27.340 35.949 1.00 70.75 117 LYS A N 1
ATOM 982 C CA . LYS A 1 117 ? -19.696 27.934 37.288 1.00 70.75 117 LYS A CA 1
ATOM 983 C C . LYS A 1 117 ? -19.966 29.440 37.304 1.00 70.75 117 LYS A C 1
ATOM 985 O O . LYS A 1 117 ? -20.200 29.995 38.374 1.00 70.75 117 LYS A O 1
ATOM 990 N N . MET A 1 118 ? -19.925 30.100 36.144 1.00 69.12 118 MET A N 1
ATOM 991 C CA . MET A 1 118 ? -20.298 31.509 36.013 1.00 69.12 118 MET A CA 1
ATOM 992 C C . MET A 1 118 ? -21.783 31.685 36.359 1.00 69.12 118 MET A C 1
ATOM 994 O O . MET A 1 118 ? -22.604 30.847 35.995 1.00 69.12 118 MET A O 1
ATOM 998 N N . ASP A 1 119 ? -22.122 32.785 37.034 1.00 68.38 119 ASP A N 1
ATOM 999 C CA . ASP A 1 119 ? -23.509 33.200 37.314 1.00 68.38 119 ASP A CA 1
ATOM 1000 C C . ASP A 1 119 ? -24.326 32.254 38.223 1.00 68.38 119 ASP A C 1
ATOM 1002 O O . ASP A 1 119 ? -25.527 32.439 38.407 1.00 68.38 119 ASP A O 1
ATOM 1006 N N . LEU A 1 120 ? -23.698 31.238 38.829 1.00 72.88 120 LEU A N 1
ATOM 1007 C CA . LEU A 1 120 ? -24.415 30.231 39.620 1.00 72.88 120 LEU A CA 1
ATOM 1008 C C . LEU A 1 120 ? -25.147 30.835 40.830 1.00 72.88 120 LEU A C 1
ATOM 1010 O O . LEU A 1 120 ? -26.260 30.413 41.122 1.00 72.88 120 LEU A O 1
ATOM 1014 N N . LEU A 1 121 ? -24.566 31.841 41.498 1.00 71.25 121 LEU A N 1
ATOM 1015 C CA . LEU A 1 121 ? -25.219 32.503 42.634 1.00 71.25 121 LEU A CA 1
ATOM 1016 C C . LEU A 1 121 ? -26.494 33.223 42.195 1.00 71.25 121 LEU A C 1
ATOM 1018 O O . LEU A 1 121 ? -27.531 33.054 42.822 1.00 71.25 121 LEU A O 1
ATOM 1022 N N . ASN A 1 122 ? -26.430 33.978 41.097 1.00 75.00 122 ASN A N 1
ATOM 1023 C CA . ASN A 1 122 ? -27.583 34.709 40.575 1.00 75.00 122 ASN A CA 1
ATOM 1024 C C . ASN A 1 122 ? -28.689 33.750 40.104 1.00 75.00 122 ASN A C 1
ATOM 1026 O O . ASN A 1 122 ? -29.865 34.085 40.194 1.00 75.00 122 ASN A O 1
ATOM 1030 N N . ARG A 1 123 ? -28.325 32.548 39.626 1.00 72.69 123 ARG A N 1
ATOM 1031 C CA . ARG A 1 123 ? -29.269 31.489 39.223 1.00 72.69 123 ARG A CA 1
ATOM 1032 C C . ARG A 1 123 ? -29.968 30.797 40.391 1.00 72.69 123 ARG A C 1
ATOM 1034 O O . ARG A 1 123 ? -31.072 30.302 40.201 1.00 72.69 123 ARG A O 1
ATOM 1041 N N . LEU A 1 124 ? -29.301 30.689 41.536 1.00 73.69 124 LEU A N 1
ATOM 1042 C CA . LEU A 1 124 ? -29.798 29.981 42.722 1.00 73.69 124 LEU A CA 1
ATOM 1043 C C . LEU A 1 124 ? -30.383 30.927 43.776 1.00 73.69 124 LEU A C 1
ATOM 1045 O O . LEU A 1 124 ? -30.819 30.470 44.829 1.00 73.69 124 LEU A O 1
ATOM 1049 N N . TYR A 1 125 ? -30.368 32.234 43.520 1.00 75.44 125 TYR A N 1
ATOM 1050 C CA . TYR A 1 125 ? -30.869 33.215 44.466 1.00 75.44 125 TYR A CA 1
ATOM 1051 C C . TYR A 1 125 ? -32.388 33.162 44.571 1.00 75.44 125 TYR A C 1
ATOM 1053 O O . TYR A 1 125 ? -33.102 33.351 43.587 1.00 75.44 125 TYR A O 1
ATOM 1061 N N . VAL A 1 126 ? -32.861 32.949 45.793 1.00 74.69 126 VAL A N 1
ATOM 1062 C CA . VAL A 1 126 ? -34.266 33.036 46.179 1.00 74.69 126 VAL A CA 1
ATOM 1063 C C . VAL A 1 126 ? -34.364 34.175 47.184 1.00 74.69 126 VAL A C 1
ATOM 1065 O O . VAL A 1 126 ? -33.573 34.224 48.126 1.00 74.69 126 VAL A O 1
ATOM 1068 N N . GLU A 1 127 ? -35.293 35.109 46.972 1.00 72.38 127 GLU A N 1
ATOM 1069 C CA . GLU A 1 127 ? -35.582 36.124 47.987 1.00 72.38 127 GLU A CA 1
ATOM 1070 C C . GLU A 1 127 ? -36.145 35.434 49.222 1.00 72.38 127 GLU A C 1
ATOM 1072 O O . GLU A 1 127 ? -37.161 34.741 49.147 1.00 72.38 127 GLU A O 1
ATOM 1077 N N . GLU A 1 128 ? -35.471 35.606 50.356 1.00 74.50 128 GLU A N 1
ATOM 1078 C CA . GLU A 1 128 ? -35.997 35.145 51.632 1.00 74.50 128 GLU A CA 1
ATOM 1079 C C . GLU A 1 128 ? -37.287 35.929 51.920 1.00 74.50 128 GLU A C 1
ATOM 1081 O O . GLU A 1 128 ? -37.253 37.164 51.938 1.00 74.50 128 GLU A O 1
ATOM 1086 N N . PRO A 1 129 ? -38.442 35.257 52.099 1.00 73.12 129 PRO A N 1
ATOM 1087 C CA . PRO A 1 129 ? -39.676 35.959 52.411 1.00 73.12 129 PRO A CA 1
ATOM 1088 C C . PRO A 1 129 ? -39.529 36.660 53.762 1.00 73.12 129 PRO A C 1
ATOM 1090 O O . PRO A 1 129 ? -38.957 36.101 54.698 1.00 73.12 129 PRO A O 1
ATOM 1093 N N . GLU A 1 130 ? -40.088 37.864 53.895 1.00 71.12 130 GLU A N 1
ATOM 1094 C CA . GLU A 1 130 ? -40.167 38.547 55.187 1.00 71.12 130 GLU A CA 1
ATOM 1095 C C . GLU A 1 130 ? -41.026 37.715 56.154 1.00 71.12 130 GLU A C 1
ATOM 1097 O O . GLU A 1 130 ? -42.261 37.767 56.141 1.00 71.12 130 GLU A O 1
ATOM 1102 N N . VAL A 1 131 ? -40.380 36.908 56.997 1.00 62.56 131 VAL A N 1
ATOM 1103 C CA . VAL A 1 131 ? -41.057 36.133 58.036 1.00 62.56 131 VAL A CA 1
ATOM 1104 C C . VAL A 1 131 ? -41.562 37.114 59.091 1.00 62.56 131 VAL A C 1
ATOM 1106 O O . VAL A 1 131 ? -40.833 37.511 60.000 1.00 62.56 131 VAL A O 1
ATOM 1109 N N . LYS A 1 132 ? -42.835 37.513 58.999 1.00 65.81 132 LYS A N 1
ATOM 1110 C CA . LYS A 1 132 ? -43.531 38.139 60.130 1.00 65.81 132 LYS A CA 1
ATOM 1111 C C . LYS A 1 132 ? -43.535 37.117 61.262 1.00 65.81 132 LYS A C 1
ATOM 1113 O O . LYS A 1 132 ? -44.218 36.100 61.164 1.00 65.81 132 LYS A O 1
ATOM 1118 N N . SER A 1 133 ? -42.747 37.348 62.310 1.00 63.59 133 SER A N 1
ATOM 1119 C CA . SER A 1 133 ? -42.669 36.422 63.437 1.00 63.59 133 SER A CA 1
ATOM 1120 C C . SER A 1 133 ? -44.050 36.284 64.085 1.00 63.59 133 SER A C 1
ATOM 1122 O O . SER A 1 133 ? -44.601 37.221 64.667 1.00 63.59 133 SER A O 1
ATOM 1124 N N . MET A 1 134 ? -44.657 35.106 63.945 1.00 65.81 134 MET A N 1
ATOM 1125 C CA . MET A 1 134 ? -45.891 34.781 64.650 1.00 65.81 134 MET A CA 1
ATOM 1126 C C . MET A 1 134 ? -45.561 34.750 66.148 1.00 65.81 134 MET A C 1
ATOM 1128 O O . MET A 1 134 ? -44.697 33.983 66.574 1.00 65.81 134 MET A O 1
ATOM 1132 N N . LYS A 1 135 ? -46.206 35.600 66.957 1.00 72.06 135 LYS A N 1
ATOM 1133 C CA . LYS A 1 135 ? -45.986 35.620 68.412 1.00 72.06 135 LYS A CA 1
ATOM 1134 C C . LYS A 1 135 ? -46.422 34.273 68.997 1.00 72.06 135 LYS A C 1
ATOM 1136 O O . LYS A 1 135 ? -47.613 33.979 69.052 1.00 72.06 135 LYS A O 1
ATOM 1141 N N . THR A 1 136 ? -45.465 33.448 69.410 1.00 73.62 136 THR A N 1
ATOM 1142 C CA . THR A 1 136 ? -45.725 32.204 70.146 1.00 73.62 136 THR A CA 1
ATOM 1143 C C . THR A 1 136 ? -46.126 32.515 71.591 1.00 73.62 136 THR A C 1
ATOM 1145 O O . THR A 1 136 ? -45.858 33.602 72.100 1.00 73.62 136 THR A O 1
ATOM 1148 N N . ILE A 1 137 ? -46.751 31.561 72.289 1.00 72.75 137 ILE A N 1
ATOM 1149 C CA . ILE A 1 137 ? -47.150 31.731 73.701 1.00 72.75 137 ILE A CA 1
ATOM 1150 C C . ILE A 1 137 ? -45.932 32.050 74.591 1.00 72.75 137 ILE A C 1
ATOM 1152 O O . ILE A 1 137 ? -46.043 32.860 75.503 1.00 72.75 137 ILE A O 1
ATOM 1156 N N . LEU A 1 138 ? -44.749 31.524 74.250 1.00 71.50 138 LEU A N 1
ATOM 1157 C CA . LEU A 1 138 ? -43.466 31.842 74.894 1.00 71.50 138 LEU A CA 1
ATOM 1158 C C . LEU A 1 138 ? -43.033 33.307 74.735 1.00 71.50 138 LEU A C 1
ATOM 1160 O O . LEU A 1 138 ? -42.327 33.834 75.591 1.00 71.50 138 LEU A O 1
ATOM 1164 N N . HIS A 1 139 ? -43.445 33.972 73.653 1.00 73.75 139 HIS A N 1
ATOM 1165 C CA . HIS A 1 139 ? -43.212 35.405 73.472 1.00 73.75 139 HIS A CA 1
ATOM 1166 C C . HIS A 1 139 ? -44.163 36.270 74.308 1.00 73.75 139 HIS A C 1
ATOM 1168 O O . HIS A 1 139 ? -43.826 37.418 74.591 1.00 73.75 139 HIS A O 1
ATOM 1174 N N . VAL A 1 140 ? -45.341 35.752 74.675 1.00 77.62 140 VAL A N 1
ATOM 1175 C CA . VAL A 1 140 ? -46.312 36.448 75.536 1.00 77.62 140 VAL A CA 1
ATOM 1176 C C . VAL A 1 140 ? -45.968 36.239 77.010 1.00 77.62 140 VAL A C 1
ATOM 1178 O O . VAL A 1 140 ? -45.938 37.204 77.767 1.00 77.62 140 VAL A O 1
ATOM 1181 N N . ASP A 1 141 ? -45.661 35.000 77.398 1.00 76.75 141 ASP A N 1
ATOM 1182 C CA . ASP A 1 141 ? -45.152 34.652 78.722 1.00 76.75 141 ASP A CA 1
ATOM 1183 C C . ASP A 1 141 ? -44.011 33.618 78.608 1.00 76.75 141 ASP A C 1
ATOM 1185 O O . ASP A 1 141 ? -44.260 32.435 78.341 1.00 76.75 141 ASP A O 1
ATOM 1189 N N . PRO A 1 142 ? -42.753 34.031 78.857 1.00 82.44 142 PRO A N 1
ATOM 1190 C CA . PRO A 1 142 ? -41.591 33.143 78.843 1.00 82.44 142 PRO A CA 1
ATOM 1191 C C . PRO A 1 142 ? -41.663 32.010 79.875 1.00 82.44 142 PRO A C 1
ATOM 1193 O O . PRO A 1 142 ? -40.916 31.038 79.765 1.00 82.44 142 PRO A O 1
ATOM 1196 N N . LYS A 1 143 ? -42.527 32.128 80.894 1.00 80.81 143 LYS A N 1
ATOM 1197 C CA . LYS A 1 143 ? -42.668 31.159 81.990 1.00 80.81 143 LYS A CA 1
ATOM 1198 C C . LYS A 1 143 ? -43.884 30.240 81.849 1.00 80.81 143 LYS A C 1
ATOM 1200 O O . LYS A 1 143 ? -44.147 29.437 82.741 1.00 80.81 143 LYS A O 1
ATOM 1205 N N . PHE A 1 144 ? -44.618 30.316 80.737 1.00 79.94 144 PHE A N 1
ATOM 1206 C CA . PHE A 1 144 ? -45.836 29.527 80.542 1.00 79.94 144 PHE A CA 1
ATOM 1207 C C . PHE A 1 144 ? -45.586 28.017 80.677 1.00 79.94 144 PHE A C 1
ATOM 1209 O O . PHE A 1 144 ? -46.249 27.343 81.461 1.00 79.94 144 PHE A O 1
ATOM 1216 N N . PHE A 1 145 ? -44.594 27.486 79.958 1.00 75.62 145 PHE A N 1
ATOM 1217 C CA . PHE A 1 145 ? -44.297 26.052 79.986 1.00 75.62 145 PHE A CA 1
ATOM 1218 C C . PHE A 1 145 ? -43.686 25.604 81.320 1.00 75.62 145 PHE A C 1
ATOM 1220 O O . PHE A 1 145 ? -44.078 24.558 81.820 1.00 75.62 145 PHE A O 1
ATOM 1227 N N . THR A 1 146 ? -42.853 26.427 81.968 1.00 78.69 146 THR A N 1
ATOM 1228 C CA . THR A 1 146 ? -42.289 26.119 83.299 1.00 78.69 146 THR A CA 1
ATOM 1229 C C . THR A 1 146 ? -43.329 26.132 84.424 1.00 78.69 146 THR A C 1
ATOM 1231 O O . THR A 1 146 ? -43.133 25.478 85.442 1.00 78.69 146 THR A O 1
ATOM 1234 N N . LEU A 1 147 ? -44.447 26.850 84.265 1.00 73.06 147 LEU A N 1
ATOM 1235 C CA . LEU A 1 147 ? -45.575 26.826 85.208 1.00 73.06 147 LEU A CA 1
ATOM 1236 C C . LEU A 1 147 ? -46.536 25.646 84.986 1.00 73.06 147 LEU A C 1
ATOM 1238 O O . LEU A 1 147 ? -47.262 25.264 85.912 1.00 73.06 147 LEU A O 1
ATOM 1242 N N . VAL A 1 148 ? -46.584 25.114 83.763 1.00 69.06 148 VAL A N 1
ATOM 1243 C CA . VAL A 1 148 ? -47.453 23.995 83.363 1.00 69.06 148 VAL A CA 1
ATOM 1244 C C . VAL A 1 148 ? -46.744 22.648 83.540 1.00 69.06 148 VAL A C 1
ATOM 1246 O O . VAL A 1 148 ? -47.395 21.661 83.890 1.00 69.06 148 VAL A O 1
ATOM 1249 N N . GLU A 1 149 ? -45.420 22.606 83.375 1.00 70.50 149 GLU A N 1
ATOM 1250 C CA . GLU A 1 149 ? -44.576 21.452 83.688 1.00 70.50 149 GLU A CA 1
ATOM 1251 C C . GLU A 1 149 ? -44.771 21.020 85.151 1.00 70.50 149 GLU A C 1
ATOM 1253 O O . GLU A 1 149 ? -44.544 21.776 86.093 1.00 70.50 149 GLU A O 1
ATOM 1258 N N . GLY A 1 150 ? -45.237 19.785 85.347 1.00 68.38 150 GLY A N 1
ATOM 1259 C CA . GLY A 1 150 ? -45.427 19.184 86.671 1.00 68.38 150 GLY A CA 1
ATOM 1260 C C . GLY A 1 150 ? -46.828 19.328 87.275 1.00 68.38 150 GLY A C 1
ATOM 1261 O O . GLY A 1 150 ? -47.094 18.717 88.311 1.00 68.38 150 GLY A O 1
ATOM 1262 N N . ARG A 1 151 ? -47.762 20.052 86.642 1.00 71.75 151 ARG A N 1
ATOM 1263 C CA . ARG A 1 151 ? -49.181 20.000 87.034 1.00 71.75 151 ARG A CA 1
ATOM 1264 C C . ARG A 1 151 ? -49.865 18.829 86.321 1.00 71.75 151 ARG A C 1
ATOM 1266 O O . ARG A 1 151 ? -49.843 18.796 85.091 1.00 71.75 151 ARG A O 1
ATOM 1273 N N . PRO A 1 152 ? -50.520 17.892 87.035 1.00 66.69 152 PRO A N 1
ATOM 1274 C CA . PRO A 1 152 ? -51.386 16.922 86.385 1.00 66.69 152 PRO A CA 1
ATOM 1275 C C . PRO A 1 152 ? -52.527 17.694 85.726 1.00 66.69 152 PRO A C 1
ATOM 1277 O O . PRO A 1 152 ? -53.387 18.258 86.407 1.00 66.69 152 PRO A O 1
ATOM 1280 N N . VAL A 1 153 ? -52.532 17.756 84.395 1.00 64.06 153 VAL A N 1
ATOM 1281 C CA . VAL A 1 153 ? -53.715 18.203 83.666 1.00 64.06 153 VAL A CA 1
ATOM 1282 C C . VAL A 1 153 ? -54.775 17.152 83.957 1.00 64.06 153 VAL A C 1
ATOM 1284 O O . VAL A 1 153 ? -54.658 16.011 83.517 1.00 64.06 153 VAL A O 1
ATOM 1287 N N . ALA A 1 154 ? -55.765 17.498 84.779 1.00 61.81 154 ALA A N 1
ATOM 1288 C CA . ALA A 1 154 ? -56.874 16.612 85.096 1.00 61.81 154 ALA A CA 1
ATOM 1289 C C . ALA A 1 154 ? -57.737 16.433 83.839 1.00 61.81 154 ALA A C 1
ATOM 1291 O O . ALA A 1 154 ? -58.778 17.069 83.676 1.00 61.81 154 ALA A O 1
ATOM 1292 N N . CYS A 1 155 ? -57.286 15.582 82.921 1.00 62.88 155 CYS A N 1
ATOM 1293 C CA . CYS A 1 155 ? -58.086 15.104 81.813 1.00 62.88 155 CYS A CA 1
ATOM 1294 C C . CYS A 1 155 ? -59.186 14.243 82.428 1.00 62.88 155 CYS A C 1
ATOM 1296 O O . CYS A 1 155 ? -58.963 13.093 82.804 1.00 62.88 155 CYS A O 1
ATOM 1298 N N . LYS A 1 156 ? -60.374 14.819 82.616 1.00 70.88 156 LYS A N 1
ATOM 1299 C CA . LYS A 1 156 ? -61.546 14.041 83.017 1.00 70.88 156 LYS A CA 1
ATOM 1300 C C . LYS A 1 156 ? -61.739 12.965 81.953 1.00 70.88 156 LYS A C 1
ATOM 1302 O O . LYS A 1 156 ? -61.920 13.313 80.790 1.00 70.88 156 LYS A O 1
ATOM 1307 N N . PHE A 1 157 ? -61.666 11.690 82.341 1.00 76.25 157 PHE A N 1
ATOM 1308 C CA . PHE A 1 157 ? -61.876 10.572 81.424 1.00 76.25 157 PHE A CA 1
ATOM 1309 C C . PHE A 1 157 ? -63.209 10.763 80.702 1.00 76.25 157 PHE A C 1
ATOM 1311 O O . PHE A 1 157 ? -64.287 10.669 81.297 1.00 76.25 157 PHE A O 1
ATOM 1318 N N . ASN A 1 158 ? -63.123 11.079 79.418 1.00 82.00 158 ASN A N 1
ATOM 1319 C CA . ASN A 1 158 ? -64.278 11.270 78.576 1.00 82.00 158 ASN A CA 1
ATOM 1320 C C . ASN A 1 158 ? -64.494 9.979 77.801 1.00 82.00 158 ASN A C 1
ATOM 1322 O O . ASN A 1 158 ? -63.684 9.582 76.965 1.00 82.00 158 ASN A O 1
ATOM 1326 N N . ARG A 1 159 ? -65.615 9.313 78.080 1.00 83.81 159 ARG A N 1
ATOM 1327 C CA . ARG A 1 159 ? -65.962 8.042 77.441 1.00 83.81 159 ARG A CA 1
ATOM 1328 C C . ARG A 1 159 ? -65.978 8.154 75.911 1.00 83.81 159 ARG A C 1
ATOM 1330 O O . ARG A 1 159 ? -65.677 7.175 75.240 1.00 83.81 159 ARG A O 1
ATOM 1337 N N . ARG A 1 160 ? -66.333 9.323 75.362 1.00 87.38 160 ARG A N 1
ATOM 1338 C CA . ARG A 1 160 ? -66.360 9.553 73.909 1.00 87.38 160 ARG A CA 1
ATOM 1339 C C . ARG A 1 160 ? -64.960 9.530 73.304 1.00 87.38 160 ARG A C 1
ATOM 1341 O O . ARG A 1 160 ? -64.775 8.862 72.295 1.00 87.38 160 ARG A O 1
ATOM 1348 N N . ASP A 1 161 ? -64.006 10.180 73.960 1.00 86.62 161 ASP A N 1
ATOM 1349 C CA . ASP A 1 161 ? -62.621 10.265 73.491 1.00 86.62 161 ASP A CA 1
ATOM 1350 C C . ASP A 1 161 ? -61.964 8.880 73.549 1.00 86.62 161 ASP A C 1
ATOM 1352 O O . ASP A 1 161 ? -61.381 8.441 72.569 1.00 86.62 161 ASP A O 1
ATOM 1356 N N . TYR A 1 162 ? -62.213 8.107 74.615 1.00 88.50 162 TYR A N 1
ATOM 1357 C CA . TYR A 1 162 ? -61.758 6.714 74.701 1.00 88.50 162 TYR A CA 1
ATOM 1358 C C . TYR A 1 162 ? -62.334 5.817 73.592 1.00 88.50 162 TYR A C 1
ATOM 1360 O O . TYR A 1 162 ? -61.616 5.011 73.005 1.00 88.50 162 TYR A O 1
ATOM 1368 N N . ILE A 1 163 ? -63.632 5.941 73.288 1.00 91.88 163 ILE A N 1
ATOM 1369 C CA . ILE A 1 163 ? -64.251 5.179 72.191 1.00 91.88 163 ILE A CA 1
ATOM 1370 C C . ILE A 1 163 ? -63.626 5.571 70.846 1.00 91.88 163 ILE A C 1
ATOM 1372 O O . ILE A 1 163 ? -63.412 4.699 70.001 1.00 91.88 163 ILE A O 1
ATOM 1376 N N . GLU A 1 164 ? -63.329 6.853 70.638 1.00 93.88 164 GLU A N 1
ATOM 1377 C CA . GLU A 1 164 ? -62.698 7.320 69.406 1.00 93.88 164 GLU A CA 1
ATOM 1378 C C . GLU A 1 164 ? -61.236 6.875 69.304 1.00 93.88 164 GLU A C 1
ATOM 1380 O O . GLU A 1 164 ? -60.825 6.419 68.242 1.00 93.88 164 GLU A O 1
ATOM 1385 N N . ASP A 1 165 ? -60.484 6.877 70.403 1.00 91.44 165 ASP A N 1
ATOM 1386 C CA . ASP A 1 165 ? -59.120 6.346 70.457 1.00 91.44 165 ASP A CA 1
ATOM 1387 C C . ASP A 1 165 ? -59.091 4.852 70.131 1.00 91.44 165 ASP A C 1
ATOM 1389 O O . ASP A 1 165 ? -58.294 4.413 69.305 1.00 91.44 165 ASP A O 1
ATOM 1393 N N . VAL A 1 166 ? -60.011 4.060 70.693 1.00 94.38 166 VAL A N 1
ATOM 1394 C CA . VAL A 1 166 ? -60.129 2.629 70.369 1.00 94.38 166 VAL A CA 1
ATOM 1395 C C . VAL A 1 166 ? -60.460 2.424 68.887 1.00 94.38 166 VAL A C 1
ATOM 1397 O O . VAL A 1 166 ? -59.878 1.552 68.239 1.00 94.38 166 VAL A O 1
ATOM 1400 N N . ARG A 1 167 ? -61.352 3.243 68.314 1.00 95.31 167 ARG A N 1
ATOM 1401 C CA . ARG A 1 167 ? -61.642 3.207 66.871 1.00 95.31 167 ARG A CA 1
ATOM 1402 C C . ARG A 1 167 ? -60.440 3.617 66.033 1.00 95.31 167 ARG A C 1
ATOM 1404 O O . ARG A 1 167 ? -60.202 3.002 65.000 1.00 95.31 167 ARG A O 1
ATOM 1411 N N . ASN A 1 168 ? -59.686 4.623 66.457 1.00 94.69 168 ASN A N 1
ATOM 1412 C CA . ASN A 1 168 ? -58.489 5.076 65.760 1.00 94.69 168 ASN A CA 1
ATOM 1413 C C . ASN A 1 168 ? -57.397 4.012 65.795 1.00 94.69 168 ASN A C 1
ATOM 1415 O O . ASN A 1 168 ? -56.819 3.731 64.753 1.00 94.69 168 ASN A O 1
ATOM 1419 N N . VAL A 1 169 ? -57.196 3.344 66.932 1.00 95.81 169 VAL A N 1
ATOM 1420 C CA . VAL A 1 169 ? -56.288 2.195 67.054 1.00 95.81 169 VAL A CA 1
ATOM 1421 C C . VAL A 1 169 ? -56.722 1.041 66.147 1.00 95.81 169 VAL A C 1
ATOM 1423 O O . VAL A 1 169 ? -55.883 0.385 65.535 1.00 95.81 169 VAL A O 1
ATOM 1426 N N . LEU A 1 170 ? -58.027 0.780 66.024 1.00 95.56 170 LEU A N 1
ATOM 1427 C CA . LEU A 1 170 ? -58.524 -0.229 65.088 1.00 95.56 170 LEU A CA 1
ATOM 1428 C C . LEU A 1 170 ? -58.260 0.182 63.630 1.00 95.56 170 LEU A C 1
ATOM 1430 O O . LEU A 1 170 ? -57.755 -0.622 62.851 1.00 95.56 170 LEU A O 1
ATOM 1434 N N . ARG A 1 171 ? -58.574 1.431 63.260 1.00 96.25 171 ARG A N 1
ATOM 1435 C CA . ARG A 1 171 ? -58.338 1.962 61.907 1.00 96.25 171 ARG A CA 1
ATOM 1436 C C . ARG A 1 171 ? -56.862 1.901 61.537 1.00 96.25 171 ARG A C 1
ATOM 1438 O O . ARG A 1 171 ? -56.549 1.460 60.439 1.00 96.25 171 ARG A O 1
ATOM 1445 N N . THR A 1 172 ? -55.965 2.304 62.437 1.00 95.81 172 THR A N 1
ATOM 1446 C CA . THR A 1 172 ? -54.524 2.243 62.178 1.00 95.81 172 THR A CA 1
ATOM 1447 C C . THR A 1 172 ? -54.062 0.809 62.002 1.00 95.81 172 THR A C 1
ATOM 1449 O O . THR A 1 172 ? -53.378 0.551 61.026 1.00 95.81 172 THR A O 1
ATOM 1452 N N . LYS A 1 173 ? -54.503 -0.139 62.840 1.00 96.44 173 LYS A N 1
ATOM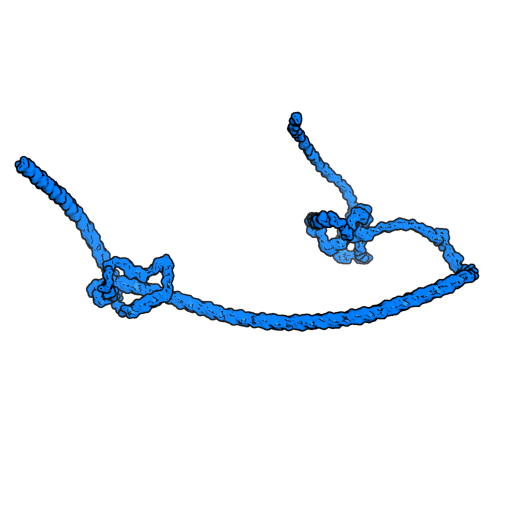 1453 C CA . LYS A 1 173 ? -54.177 -1.565 62.660 1.00 96.44 173 LYS A CA 1
ATOM 1454 C C . LYS A 1 173 ? -54.618 -2.114 61.305 1.00 96.44 173 LYS A C 1
ATOM 1456 O O . LYS A 1 173 ? -53.853 -2.827 60.671 1.00 96.44 173 LYS A O 1
ATOM 1461 N N . ILE A 1 174 ? -55.825 -1.769 60.855 1.00 96.38 174 ILE A N 1
ATOM 1462 C CA . ILE A 1 174 ? -56.324 -2.185 59.536 1.00 96.38 174 ILE A CA 1
ATOM 1463 C C . ILE A 1 174 ? -55.456 -1.586 58.422 1.00 96.38 174 ILE A C 1
ATOM 1465 O O . ILE A 1 174 ? -55.062 -2.297 57.505 1.00 96.38 174 ILE A O 1
ATOM 1469 N N . VAL A 1 175 ? -55.126 -0.293 58.510 1.00 97.38 175 VAL A N 1
ATOM 1470 C CA . VAL A 1 175 ? -54.245 0.368 57.534 1.00 97.38 175 VAL A CA 1
ATOM 1471 C C . VAL A 1 175 ? -52.851 -0.254 57.541 1.00 97.38 175 VAL A C 1
ATOM 1473 O O . VAL A 1 175 ? -52.306 -0.485 56.471 1.00 97.38 175 VAL A O 1
ATOM 1476 N N . THR A 1 176 ? -52.286 -0.550 58.712 1.00 96.88 176 THR A N 1
ATOM 1477 C CA . THR A 1 176 ? -50.995 -1.235 58.831 1.00 96.88 176 THR A CA 1
ATOM 1478 C C . THR A 1 176 ? -51.036 -2.598 58.148 1.00 96.88 176 THR A C 1
ATOM 1480 O O . THR A 1 176 ? -50.138 -2.869 57.366 1.00 96.88 176 THR A O 1
ATOM 1483 N N . GLY A 1 177 ? -52.098 -3.388 58.341 1.00 97.62 177 GLY A N 1
ATOM 1484 C CA . GLY A 1 177 ? -52.266 -4.670 57.646 1.00 97.62 177 GLY A CA 1
ATOM 1485 C C . GLY A 1 177 ? -52.263 -4.526 56.120 1.00 97.62 177 GLY A C 1
ATOM 1486 O O . GLY A 1 177 ? -51.485 -5.192 55.452 1.00 97.62 177 GLY A O 1
ATOM 1487 N N . TYR A 1 178 ? -53.029 -3.576 55.564 1.00 97.19 178 TYR A N 1
ATOM 1488 C CA . TYR A 1 178 ? -52.992 -3.312 54.115 1.00 97.19 178 TYR A CA 1
ATOM 1489 C C . TYR A 1 178 ? -51.603 -2.887 53.621 1.00 97.19 178 TYR A C 1
ATOM 1491 O O . TYR A 1 178 ? -51.198 -3.256 52.527 1.00 97.19 178 TYR A O 1
ATOM 1499 N N . ARG A 1 179 ? -50.859 -2.108 54.417 1.00 97.62 179 ARG A N 1
ATOM 1500 C CA . ARG A 1 179 ? -49.486 -1.721 54.066 1.00 97.62 179 ARG A CA 1
ATOM 1501 C C . ARG A 1 179 ? -48.521 -2.899 54.116 1.00 97.62 179 ARG A C 1
ATOM 1503 O O . ARG A 1 179 ? -47.617 -2.943 53.294 1.00 97.62 179 ARG A O 1
ATOM 1510 N N . GLU A 1 180 ? -48.688 -3.812 55.064 1.00 97.56 180 GLU A N 1
ATOM 1511 C CA . GLU A 1 180 ? -47.893 -5.041 55.145 1.00 97.56 180 GLU A CA 1
ATOM 1512 C C . GLU A 1 180 ? -48.157 -5.946 53.932 1.00 97.56 180 GLU A C 1
ATOM 1514 O O . GLU A 1 180 ? -47.201 -6.432 53.330 1.00 97.56 180 GLU A O 1
ATOM 1519 N N . ASP A 1 181 ? -49.417 -6.081 53.508 1.00 97.56 181 ASP A N 1
ATOM 1520 C CA . ASP A 1 181 ? -49.782 -6.812 52.287 1.00 97.56 181 ASP A CA 1
ATOM 1521 C C . ASP A 1 181 ? -49.181 -6.156 51.027 1.00 97.56 181 ASP A C 1
ATOM 1523 O O . ASP A 1 181 ? -48.583 -6.848 50.199 1.00 97.56 181 ASP A O 1
ATOM 1527 N N . ASP A 1 182 ? -49.269 -4.822 50.906 1.00 97.50 182 ASP A N 1
ATOM 1528 C CA . ASP A 1 182 ? -48.645 -4.061 49.810 1.00 97.50 182 ASP A CA 1
ATOM 1529 C C . ASP A 1 182 ? -47.123 -4.307 49.760 1.00 97.50 182 ASP A C 1
ATOM 1531 O O . ASP A 1 182 ? -46.553 -4.502 48.686 1.00 97.50 182 ASP A O 1
ATOM 1535 N N . ILE A 1 183 ? -46.451 -4.303 50.921 1.00 97.81 183 ILE A N 1
ATOM 1536 C CA . ILE A 1 183 ? -45.006 -4.563 51.025 1.00 97.81 183 ILE A CA 1
ATOM 1537 C C . ILE A 1 183 ? -44.689 -5.983 50.554 1.00 97.81 183 ILE A C 1
ATOM 1539 O O . ILE A 1 183 ? -43.775 -6.161 49.754 1.00 97.81 183 ILE A O 1
ATOM 1543 N N . MET A 1 184 ? -45.466 -6.978 50.985 1.00 97.50 184 MET A N 1
ATOM 1544 C CA . MET A 1 184 ? -45.243 -8.370 50.597 1.00 97.50 184 MET A CA 1
ATOM 1545 C C . MET A 1 184 ? -45.379 -8.571 49.081 1.00 97.50 184 MET A C 1
ATOM 1547 O O . MET A 1 184 ? -44.574 -9.280 48.477 1.00 97.50 184 MET A O 1
ATOM 1551 N N . GLN A 1 185 ? -46.343 -7.897 48.447 1.00 97.94 185 GLN A N 1
ATOM 1552 C CA . GLN A 1 185 ? -46.498 -7.929 46.992 1.00 97.94 185 GLN A CA 1
ATOM 1553 C C . GLN A 1 185 ? -45.317 -7.261 46.268 1.00 97.94 185 GLN A C 1
ATOM 1555 O O . GLN A 1 185 ? -44.858 -7.753 45.235 1.00 97.94 185 GLN A O 1
ATOM 1560 N N . ILE A 1 186 ? -44.812 -6.142 46.796 1.00 97.88 186 ILE A N 1
ATOM 1561 C CA . ILE A 1 186 ? -43.631 -5.467 46.243 1.00 97.88 186 ILE A CA 1
ATOM 1562 C C . ILE A 1 186 ? -42.396 -6.366 46.361 1.00 97.88 186 ILE A C 1
ATOM 1564 O O . ILE A 1 186 ? -41.647 -6.474 45.393 1.00 97.88 186 ILE A O 1
ATOM 1568 N N . ASP A 1 187 ? -42.204 -7.034 47.498 1.00 98.19 187 ASP A N 1
ATOM 1569 C CA . ASP A 1 187 ? -41.064 -7.924 47.728 1.00 98.19 187 ASP A CA 1
ATOM 1570 C C . ASP A 1 187 ? -41.085 -9.140 46.789 1.00 98.19 187 ASP A C 1
ATOM 1572 O O . ASP A 1 187 ? -40.046 -9.525 46.246 1.00 98.19 187 ASP A O 1
ATOM 1576 N N . GLU A 1 188 ? -42.263 -9.722 46.542 1.00 97.31 188 GLU A N 1
ATOM 1577 C CA . GLU A 1 188 ? -42.419 -10.810 45.573 1.00 97.31 188 GLU A CA 1
ATOM 1578 C C . GLU A 1 188 ? -42.078 -10.341 44.153 1.00 97.31 188 GLU A C 1
ATOM 1580 O O . GLU A 1 188 ? -41.249 -10.959 43.478 1.00 97.31 188 GLU A O 1
ATOM 1585 N N . ASN A 1 189 ? -42.645 -9.209 43.723 1.00 97.88 189 ASN A N 1
ATOM 1586 C CA . ASN A 1 189 ? -42.350 -8.626 42.415 1.00 97.88 189 ASN A CA 1
ATOM 1587 C C . ASN A 1 189 ? -40.855 -8.329 42.269 1.00 97.88 189 ASN A C 1
ATOM 1589 O O . ASN A 1 189 ? -40.244 -8.741 41.283 1.00 97.88 189 ASN A O 1
ATOM 1593 N N . PHE A 1 190 ? -40.243 -7.709 43.276 1.00 97.75 190 PHE A N 1
ATOM 1594 C CA . PHE A 1 190 ? -38.814 -7.420 43.294 1.00 97.75 190 PHE A CA 1
ATOM 1595 C C . PHE A 1 190 ? -37.979 -8.697 43.145 1.00 97.75 190 PHE A C 1
ATOM 1597 O O . PHE A 1 190 ? -37.049 -8.742 42.340 1.00 97.75 190 PHE A O 1
ATOM 1604 N N . ALA A 1 191 ? -38.335 -9.775 43.849 1.00 97.75 191 ALA A N 1
ATOM 1605 C CA . ALA A 1 191 ? -37.645 -11.054 43.716 1.00 97.75 191 ALA A CA 1
ATOM 1606 C C . ALA A 1 191 ? -37.769 -11.650 42.303 1.00 97.75 191 ALA A C 1
ATOM 1608 O O . ALA A 1 191 ? -36.822 -12.278 41.822 1.00 97.75 191 ALA A O 1
ATOM 1609 N N . THR A 1 192 ? -38.907 -11.468 41.623 1.00 97.50 192 THR A N 1
ATOM 1610 C CA . THR A 1 192 ? -39.060 -11.902 40.224 1.00 97.50 192 THR A CA 1
ATOM 1611 C C . THR A 1 192 ? -38.257 -11.039 39.253 1.00 97.50 192 THR A C 1
ATOM 1613 O O . THR A 1 192 ? -37.549 -11.588 38.411 1.00 97.50 192 THR A O 1
ATOM 1616 N N . GLU A 1 193 ? -38.282 -9.713 39.404 1.00 97.19 193 GLU A N 1
ATOM 1617 C CA . GLU A 1 193 ? -37.523 -8.784 38.561 1.00 97.19 193 GLU A CA 1
ATOM 1618 C C . GLU A 1 193 ? -36.018 -9.038 38.670 1.00 97.19 193 GLU A C 1
ATOM 1620 O O . GLU A 1 193 ? -35.328 -9.100 37.655 1.00 97.19 193 GLU A O 1
ATOM 1625 N N . VAL A 1 194 ? -35.510 -9.278 39.883 1.00 97.75 194 VAL A N 1
ATOM 1626 C CA . VAL A 1 194 ? -34.095 -9.611 40.100 1.00 97.75 194 VAL A CA 1
ATOM 1627 C C . VAL A 1 194 ? -33.700 -10.893 39.364 1.00 97.75 194 VAL A C 1
ATOM 1629 O O . VAL A 1 194 ? -32.633 -10.927 38.755 1.00 97.75 194 VAL A O 1
ATOM 1632 N N . LYS A 1 195 ? -34.548 -11.930 39.367 1.00 97.81 195 LYS A N 1
ATOM 1633 C CA . LYS A 1 195 ? -34.273 -13.172 38.622 1.00 97.81 195 LYS A CA 1
ATOM 1634 C C . LYS A 1 195 ? -34.198 -12.919 37.119 1.00 97.81 195 LYS A C 1
ATOM 1636 O O . LYS A 1 195 ? -33.249 -13.363 36.483 1.00 97.81 195 LYS A O 1
ATOM 1641 N N . VAL A 1 196 ? -35.144 -12.155 36.573 1.00 97.88 196 VAL A N 1
ATOM 1642 C CA . VAL A 1 196 ? -35.152 -11.801 35.145 1.00 97.88 196 VAL A CA 1
ATOM 1643 C C . VAL A 1 196 ? -33.904 -10.997 34.774 1.00 97.88 196 VAL A C 1
ATOM 1645 O O . VAL A 1 196 ? -33.277 -11.262 33.753 1.00 97.88 196 VAL A O 1
ATOM 1648 N N . VAL A 1 197 ? -33.491 -10.043 35.614 1.00 98.12 197 VAL A N 1
ATOM 1649 C CA . VAL A 1 197 ? -32.268 -9.260 35.380 1.00 98.12 197 VAL A CA 1
ATOM 1650 C C . VAL A 1 197 ? -31.023 -10.149 35.393 1.00 98.12 197 VAL A C 1
ATOM 1652 O O . VAL A 1 197 ? -30.170 -9.995 34.523 1.00 98.12 197 VAL A O 1
ATOM 1655 N N . GLN A 1 198 ? -30.930 -11.104 36.321 1.00 97.75 198 GLN A N 1
ATOM 1656 C CA . GLN A 1 198 ? -29.818 -12.059 36.371 1.00 97.75 198 GLN A CA 1
ATOM 1657 C C . GLN A 1 198 ? -29.774 -12.964 35.133 1.00 97.75 198 GLN A C 1
ATOM 1659 O O . GLN A 1 198 ? -28.698 -13.229 34.602 1.00 97.75 198 GLN A O 1
ATOM 1664 N N . GLU A 1 199 ? -30.929 -13.419 34.642 1.00 97.94 199 GLU A N 1
ATOM 1665 C CA . GLU A 1 199 ? -31.010 -14.189 33.396 1.00 97.94 199 GLU A CA 1
ATOM 1666 C C . GLU A 1 199 ? -30.485 -13.373 32.206 1.00 97.94 199 GLU A C 1
ATOM 1668 O O . GLU A 1 199 ? -29.640 -13.860 31.451 1.00 97.94 199 GLU A O 1
ATOM 1673 N N . ILE A 1 200 ? -30.903 -12.108 32.090 1.00 97.88 200 ILE A N 1
ATOM 1674 C CA . ILE A 1 200 ? -30.428 -11.187 31.048 1.00 97.88 200 ILE A CA 1
ATOM 1675 C C . ILE A 1 200 ? -28.917 -10.943 31.169 1.00 97.88 200 ILE A C 1
ATOM 1677 O O . ILE A 1 200 ? -28.216 -10.927 30.158 1.00 97.88 200 ILE A O 1
ATOM 1681 N N . GLU A 1 201 ? -28.391 -10.776 32.383 1.00 97.88 201 GLU A N 1
ATOM 1682 C CA . GLU A 1 201 ? -26.957 -10.584 32.621 1.00 97.88 201 GLU A CA 1
ATOM 1683 C C . GLU A 1 201 ? -26.143 -11.787 32.125 1.00 97.88 201 GLU A C 1
ATOM 1685 O O . GLU A 1 201 ? -25.160 -11.621 31.402 1.00 97.88 201 GLU A O 1
ATOM 1690 N N . VAL A 1 202 ? -26.600 -13.007 32.421 1.00 97.81 202 VAL A N 1
ATOM 1691 C CA . VAL A 1 202 ? -25.961 -14.241 31.943 1.00 97.81 202 VAL A CA 1
ATOM 1692 C C . VAL A 1 202 ? -26.013 -14.348 30.417 1.00 97.81 202 VAL A C 1
ATOM 1694 O O . VAL A 1 202 ? -25.041 -14.792 29.799 1.00 97.81 202 VAL A O 1
ATOM 1697 N N . GLU A 1 203 ? -27.118 -13.962 29.779 1.00 98.00 203 GLU A N 1
ATOM 1698 C CA . GLU A 1 203 ? -27.204 -13.936 28.315 1.00 98.00 203 GLU A CA 1
ATOM 1699 C C . GLU A 1 203 ? -26.256 -12.908 27.696 1.00 98.00 203 GLU A C 1
ATOM 1701 O O . GLU A 1 203 ? -25.533 -13.236 26.754 1.00 98.00 203 GLU A O 1
ATOM 1706 N N . LEU A 1 204 ? -26.197 -11.695 28.249 1.00 97.69 204 LEU A N 1
ATOM 1707 C CA . LEU A 1 204 ? -25.266 -10.659 27.806 1.00 97.69 204 LEU A CA 1
ATOM 1708 C C . LEU A 1 204 ? -23.816 -11.115 27.948 1.00 97.69 204 LEU A C 1
ATOM 1710 O O . LEU A 1 204 ? -23.040 -10.948 27.010 1.00 97.69 204 LEU A O 1
ATOM 1714 N N . GLN A 1 205 ? -23.469 -11.773 29.054 1.00 97.88 205 GLN A N 1
ATOM 1715 C CA . GLN A 1 205 ? -22.141 -12.353 29.248 1.00 97.88 205 GLN A CA 1
ATOM 1716 C C . GLN A 1 205 ? -21.801 -13.358 28.135 1.00 97.88 205 GLN A C 1
ATOM 1718 O O . GLN A 1 205 ? -20.705 -13.330 27.580 1.00 97.88 205 GLN A O 1
ATOM 1723 N N . LYS A 1 206 ? -22.752 -14.221 27.748 1.00 97.75 206 LYS A N 1
ATOM 1724 C CA . LYS A 1 206 ? -22.555 -15.169 26.637 1.00 97.75 206 LYS A CA 1
ATOM 1725 C C . LYS A 1 206 ? -22.343 -14.454 25.305 1.00 97.75 206 LYS A C 1
ATOM 1727 O O . LYS A 1 206 ? -21.537 -14.920 24.506 1.00 97.75 206 LYS A O 1
ATOM 1732 N N . TYR A 1 207 ? -23.064 -13.364 25.041 1.00 97.81 207 TYR A N 1
ATOM 1733 C CA . TYR A 1 207 ? -22.869 -12.579 23.819 1.00 97.81 207 TYR A CA 1
ATOM 1734 C C . TYR A 1 207 ? -21.507 -11.889 23.789 1.00 97.81 207 TYR A C 1
ATOM 1736 O O . TYR A 1 207 ? -20.862 -11.908 22.746 1.00 97.81 207 TYR A O 1
ATOM 1744 N N . VAL A 1 208 ? -21.058 -11.334 24.918 1.00 98.06 208 VAL A N 1
ATOM 1745 C CA . VAL A 1 208 ? -19.723 -10.731 25.037 1.00 98.06 208 VAL A CA 1
ATOM 1746 C C . VAL A 1 208 ? -18.647 -11.771 24.743 1.00 98.06 208 VAL A C 1
ATOM 1748 O O . VAL A 1 208 ? -17.823 -11.539 23.869 1.00 98.06 208 VAL A O 1
ATOM 1751 N N . ASN A 1 209 ? -18.721 -12.951 25.363 1.00 97.88 209 ASN A N 1
ATOM 1752 C CA . ASN A 1 209 ? -17.730 -14.007 25.141 1.00 97.88 209 ASN A CA 1
ATOM 1753 C C . ASN A 1 209 ? -17.692 -14.474 23.674 1.00 97.88 209 ASN A C 1
ATOM 1755 O O . ASN A 1 209 ? -16.620 -14.640 23.108 1.00 97.88 209 ASN A O 1
ATOM 1759 N N . LYS A 1 210 ? -18.857 -14.650 23.033 1.00 97.81 210 LYS A N 1
ATOM 1760 C CA . LYS A 1 210 ? -18.923 -15.004 21.601 1.00 97.81 210 LYS A CA 1
ATOM 1761 C C . LYS A 1 210 ? -18.343 -13.915 20.706 1.00 97.81 210 LYS A C 1
ATOM 1763 O O . LYS A 1 210 ? -17.790 -14.209 19.655 1.00 97.81 210 LYS A O 1
ATOM 1768 N N . PHE A 1 211 ? -18.532 -12.656 21.086 1.00 97.62 211 PHE A N 1
ATOM 1769 C CA . PHE A 1 211 ? -17.983 -11.536 20.340 1.00 97.62 211 PHE A CA 1
ATOM 1770 C C . PHE A 1 211 ? -16.462 -11.458 20.489 1.00 97.62 211 PHE A C 1
ATOM 1772 O O . PHE A 1 211 ? -15.779 -11.181 19.512 1.00 97.62 211 PHE A O 1
ATOM 1779 N N . GLU A 1 212 ? -15.928 -11.743 21.676 1.00 97.44 212 GLU A N 1
ATOM 1780 C CA . GLU A 1 212 ? -14.483 -11.856 21.894 1.00 97.44 212 GLU A CA 1
ATOM 1781 C C . GLU A 1 212 ? -13.877 -12.995 21.063 1.00 97.44 212 GLU A C 1
ATOM 1783 O O . GLU A 1 212 ? -12.914 -12.757 20.344 1.00 97.44 212 GLU A O 1
ATOM 1788 N N . GLU A 1 213 ? -14.492 -14.180 21.067 1.00 97.38 213 GLU A N 1
ATOM 1789 C CA . GLU A 1 213 ? -14.071 -15.317 20.232 1.00 97.38 213 GLU A CA 1
ATOM 1790 C C . GLU A 1 213 ? -14.073 -14.954 18.738 1.00 97.38 213 GLU A C 1
ATOM 1792 O O . GLU A 1 213 ? -13.089 -15.175 18.036 1.00 97.38 213 GLU A O 1
ATOM 1797 N N . PHE A 1 214 ? -15.136 -14.295 18.266 1.00 97.81 214 PHE A N 1
ATOM 1798 C CA . PHE A 1 214 ? -15.210 -13.799 16.893 1.00 97.81 214 PHE A CA 1
ATOM 1799 C C . PHE A 1 214 ? -14.077 -12.813 16.563 1.00 97.81 214 PHE A C 1
ATOM 1801 O O . PHE A 1 214 ? -13.486 -12.892 15.490 1.00 97.81 214 PHE A O 1
ATOM 1808 N N . LEU A 1 215 ? -13.746 -11.893 17.477 1.00 97.62 215 LEU A N 1
ATOM 1809 C CA . LEU A 1 215 ? -12.643 -10.949 17.277 1.00 97.62 215 LEU A CA 1
ATOM 1810 C C . LEU A 1 215 ? -11.279 -11.643 17.233 1.00 97.62 215 LEU A C 1
ATOM 1812 O O . LEU A 1 215 ? -10.404 -11.207 16.485 1.00 97.62 215 LEU A O 1
ATOM 1816 N N . GLU A 1 216 ? -11.078 -12.692 18.030 1.00 97.38 216 GLU A N 1
ATOM 1817 C CA . GLU A 1 216 ? -9.844 -13.479 18.014 1.00 97.38 216 GLU A CA 1
ATOM 1818 C C . GLU A 1 216 ? -9.673 -14.230 16.689 1.00 97.38 216 GLU A C 1
ATOM 1820 O O . GLU A 1 216 ? -8.584 -14.198 16.105 1.00 97.38 216 GLU A O 1
ATOM 1825 N N . GLU A 1 217 ? -10.744 -14.846 16.182 1.00 97.56 217 GLU A N 1
ATOM 1826 C CA . GLU A 1 217 ? -10.756 -15.505 14.874 1.00 97.56 217 GLU A CA 1
ATOM 1827 C C . GLU A 1 217 ? -10.457 -14.508 13.746 1.00 97.56 217 GLU A C 1
ATOM 1829 O O . GLU A 1 217 ? -9.502 -14.714 12.995 1.00 97.56 217 GLU A O 1
ATOM 1834 N N . ASP A 1 218 ? -11.192 -13.391 13.679 1.00 97.75 218 ASP A N 1
ATOM 1835 C CA . ASP A 1 218 ? -10.995 -12.350 12.659 1.00 97.75 218 ASP A CA 1
ATOM 1836 C C . ASP A 1 218 ? -9.578 -11.758 12.717 1.00 97.75 218 ASP A C 1
ATOM 1838 O O . ASP A 1 218 ? -8.953 -11.487 11.684 1.00 97.75 218 ASP A O 1
ATOM 1842 N N . TYR A 1 219 ? -9.032 -11.560 13.920 1.00 97.38 219 TYR A N 1
ATOM 1843 C CA . TYR A 1 219 ? -7.660 -11.089 14.085 1.00 97.38 219 TYR A CA 1
ATOM 1844 C C . TYR A 1 219 ? -6.658 -12.120 13.566 1.00 97.38 219 TYR A C 1
ATOM 1846 O O . TYR A 1 219 ? -5.735 -11.761 12.832 1.00 97.38 219 TYR A O 1
ATOM 1854 N N . SER A 1 220 ? -6.845 -13.399 13.902 1.00 98.06 220 SER A N 1
ATOM 1855 C CA . SER A 1 220 ? -5.984 -14.485 13.433 1.00 98.06 220 SER A CA 1
ATOM 1856 C C . SER A 1 220 ? -5.986 -14.586 11.906 1.00 98.06 220 SER A C 1
ATOM 1858 O O . SER A 1 220 ? -4.914 -14.612 11.294 1.00 98.06 220 SER A O 1
ATOM 1860 N N . THR A 1 221 ? -7.163 -14.546 11.273 1.00 97.94 221 THR A N 1
ATOM 1861 C CA . THR A 1 221 ? -7.275 -14.584 9.808 1.00 97.94 221 THR A CA 1
ATOM 1862 C C . THR A 1 221 ? -6.669 -13.347 9.162 1.00 97.94 221 THR A C 1
ATOM 1864 O O . THR A 1 221 ? -5.960 -13.456 8.163 1.00 97.94 221 THR A O 1
ATOM 1867 N N . THR A 1 222 ? -6.896 -12.166 9.741 1.00 98.19 222 THR A N 1
ATOM 1868 C CA . THR A 1 222 ? -6.343 -10.910 9.220 1.00 98.19 222 THR A CA 1
ATOM 1869 C C . THR A 1 222 ? -4.820 -10.908 9.298 1.00 98.19 222 THR A C 1
ATOM 1871 O O . THR A 1 222 ? -4.160 -10.530 8.334 1.00 98.19 222 THR A O 1
ATOM 1874 N N . MET A 1 223 ? -4.245 -11.373 10.410 1.00 97.38 223 MET A N 1
ATOM 1875 C CA . MET A 1 223 ? -2.795 -11.495 10.546 1.00 97.38 223 MET A CA 1
ATOM 1876 C C . MET A 1 223 ? -2.216 -12.486 9.536 1.00 97.38 223 MET A C 1
ATOM 1878 O O . MET A 1 223 ? -1.213 -12.167 8.904 1.00 97.38 223 MET A O 1
ATOM 1882 N N . ALA A 1 224 ? -2.858 -13.639 9.326 1.00 97.62 224 ALA A N 1
ATOM 1883 C CA . ALA A 1 224 ? -2.420 -14.603 8.317 1.00 97.62 224 ALA A CA 1
ATOM 1884 C C . ALA A 1 224 ? -2.400 -13.984 6.906 1.00 97.62 224 ALA A C 1
ATOM 1886 O O . ALA A 1 224 ? -1.389 -14.077 6.208 1.00 97.62 224 ALA A O 1
ATOM 1887 N N . LEU A 1 225 ? -3.463 -13.269 6.521 1.00 97.94 225 LEU A N 1
ATOM 1888 C CA . LEU A 1 225 ? -3.542 -12.579 5.229 1.00 97.94 225 LEU A CA 1
ATOM 1889 C C . LEU A 1 225 ? -2.471 -11.493 5.070 1.00 97.94 225 LEU A C 1
ATOM 1891 O O . LEU A 1 225 ? -1.880 -11.371 4.000 1.00 97.94 225 LEU A O 1
ATOM 1895 N N . ILE A 1 226 ? -2.196 -10.723 6.126 1.00 97.81 226 ILE A N 1
ATOM 1896 C CA . ILE A 1 226 ? -1.125 -9.717 6.109 1.00 97.81 226 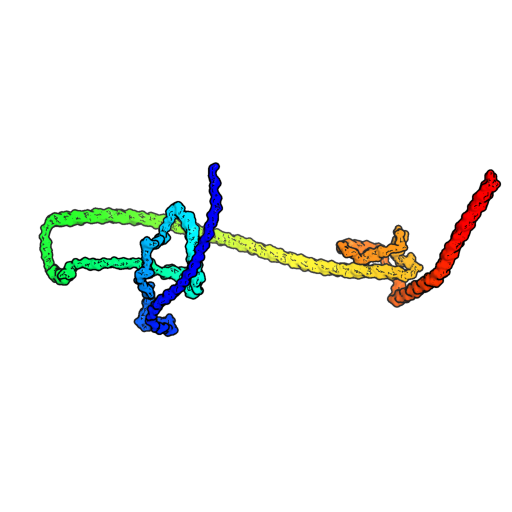ILE A CA 1
ATOM 1897 C C . ILE A 1 226 ? 0.229 -10.396 5.905 1.00 97.81 226 ILE A C 1
ATOM 1899 O O . ILE A 1 226 ? 0.985 -9.982 5.034 1.00 97.81 226 ILE A O 1
ATOM 1903 N N . THR A 1 227 ? 0.516 -11.472 6.645 1.00 97.94 227 THR A N 1
ATOM 1904 C CA . THR A 1 227 ? 1.793 -12.185 6.495 1.00 97.94 227 THR A CA 1
ATOM 1905 C C . THR A 1 227 ? 1.975 -12.773 5.098 1.00 97.94 227 THR A C 1
ATOM 1907 O O . THR A 1 227 ? 3.074 -12.711 4.551 1.00 97.94 227 THR A O 1
ATOM 1910 N N . GLU A 1 228 ? 0.906 -13.299 4.496 1.00 98.00 228 GLU A N 1
ATOM 1911 C CA . GLU A 1 228 ? 0.941 -13.808 3.125 1.00 98.00 228 GLU A CA 1
ATOM 1912 C C . GLU A 1 228 ? 1.173 -12.674 2.117 1.00 98.00 228 GLU A C 1
ATOM 1914 O O . GLU A 1 228 ? 2.015 -12.801 1.228 1.00 98.00 228 GLU A O 1
ATOM 1919 N N . SER A 1 229 ? 0.488 -11.540 2.285 1.00 97.56 229 SER A N 1
ATOM 1920 C CA . SER A 1 229 ? 0.675 -10.350 1.449 1.00 97.56 229 SER A CA 1
ATOM 1921 C C . SER A 1 229 ? 2.105 -9.813 1.530 1.00 97.56 229 SER A C 1
ATOM 1923 O O . SER A 1 229 ? 2.710 -9.528 0.498 1.00 97.56 229 SER A O 1
ATOM 1925 N N . ASP A 1 230 ? 2.670 -9.706 2.733 1.00 97.19 230 ASP A N 1
ATOM 1926 C CA . ASP A 1 230 ? 4.042 -9.232 2.941 1.00 97.19 230 ASP A CA 1
ATOM 1927 C C . ASP A 1 230 ? 5.065 -10.193 2.314 1.00 97.19 230 ASP A C 1
ATOM 1929 O O . ASP A 1 230 ? 6.060 -9.763 1.719 1.00 97.19 230 ASP A O 1
ATOM 1933 N N . GLN A 1 231 ? 4.814 -11.506 2.392 1.00 97.12 231 GLN A N 1
ATOM 1934 C CA . GLN A 1 231 ? 5.654 -12.513 1.747 1.00 97.12 231 GLN A CA 1
ATOM 1935 C C . GLN A 1 231 ? 5.604 -12.389 0.219 1.00 97.12 231 GLN A C 1
ATOM 1937 O O . GLN A 1 231 ? 6.651 -12.407 -0.431 1.00 97.12 231 GLN A O 1
ATOM 1942 N N . GLN A 1 232 ? 4.408 -12.239 -0.356 1.00 95.81 232 GLN A N 1
ATOM 1943 C CA . GLN A 1 232 ? 4.234 -12.042 -1.796 1.00 95.81 232 GLN A CA 1
ATOM 1944 C C . GLN A 1 232 ? 4.886 -10.739 -2.270 1.00 95.81 232 GLN A C 1
ATOM 1946 O O . GLN A 1 232 ? 5.541 -10.725 -3.312 1.00 95.81 232 GLN A O 1
ATOM 1951 N N . GLN A 1 233 ? 4.763 -9.661 -1.494 1.00 97.44 233 GLN A N 1
ATOM 1952 C CA . GLN A 1 233 ? 5.419 -8.391 -1.788 1.00 97.44 233 GLN A CA 1
ATOM 1953 C C . GLN A 1 233 ? 6.945 -8.534 -1.781 1.00 97.44 233 GLN A C 1
ATOM 1955 O O . GLN A 1 233 ? 7.595 -8.115 -2.735 1.00 97.44 233 GLN A O 1
ATOM 1960 N N . SER A 1 234 ? 7.507 -9.200 -0.769 1.00 97.00 234 SER A N 1
ATOM 1961 C CA . SER A 1 234 ? 8.954 -9.444 -0.684 1.00 97.00 234 SER A CA 1
ATOM 1962 C C . SER A 1 234 ? 9.467 -10.242 -1.889 1.00 97.00 234 SER A C 1
ATOM 1964 O O . SER A 1 234 ? 10.482 -9.889 -2.482 1.00 97.00 234 SER A O 1
ATOM 1966 N N . GLN A 1 235 ? 8.736 -11.282 -2.309 1.00 97.25 235 GLN A N 1
ATOM 1967 C CA . GLN A 1 235 ? 9.075 -12.049 -3.513 1.00 97.25 235 GLN A CA 1
ATOM 1968 C C . GLN A 1 235 ? 9.004 -11.194 -4.784 1.00 97.25 235 GLN A C 1
ATOM 1970 O O . GLN A 1 235 ? 9.865 -11.313 -5.655 1.00 97.25 235 GLN A O 1
ATOM 1975 N N . ALA A 1 236 ? 7.993 -10.332 -4.910 1.00 96.62 236 ALA A N 1
ATOM 1976 C CA . ALA A 1 236 ? 7.873 -9.426 -6.047 1.00 96.62 236 ALA A CA 1
ATOM 1977 C C . ALA A 1 236 ? 9.037 -8.423 -6.101 1.00 96.62 236 ALA A C 1
ATOM 1979 O O . ALA A 1 236 ? 9.564 -8.160 -7.182 1.00 96.62 236 ALA A O 1
ATOM 1980 N N . ASP A 1 237 ? 9.469 -7.908 -4.949 1.00 96.69 237 ASP A N 1
ATOM 1981 C CA . ASP A 1 237 ? 10.616 -7.007 -4.841 1.00 96.69 237 ASP A CA 1
ATOM 1982 C C . ASP A 1 237 ? 11.918 -7.706 -5.266 1.00 96.69 237 ASP A C 1
ATOM 1984 O O . ASP A 1 237 ? 12.649 -7.162 -6.095 1.00 96.69 237 ASP A O 1
ATOM 1988 N N . GLU A 1 238 ? 12.157 -8.948 -4.826 1.00 97.12 238 GLU A N 1
ATOM 1989 C CA . GLU A 1 238 ? 13.302 -9.757 -5.277 1.00 97.12 238 GLU A CA 1
ATOM 1990 C C . GLU A 1 238 ? 13.310 -9.947 -6.805 1.00 97.12 238 GLU A C 1
ATOM 1992 O O . GLU A 1 238 ? 14.342 -9.775 -7.460 1.00 97.12 238 GLU A O 1
ATOM 1997 N N . GLN A 1 239 ? 12.157 -10.260 -7.410 1.00 96.75 239 GLN A N 1
ATOM 1998 C CA . GLN A 1 239 ? 12.059 -10.390 -8.870 1.00 96.75 239 GLN A CA 1
ATOM 1999 C C . GLN A 1 239 ? 12.288 -9.054 -9.588 1.00 96.75 239 GLN A C 1
ATOM 2001 O O . GLN A 1 239 ? 12.941 -9.017 -10.633 1.00 96.75 239 GLN A O 1
ATOM 2006 N N . ASN A 1 240 ? 11.790 -7.947 -9.034 1.00 97.00 240 ASN A N 1
ATOM 2007 C CA . ASN A 1 240 ? 12.018 -6.616 -9.589 1.00 97.00 240 ASN A CA 1
ATOM 2008 C C . ASN A 1 240 ? 13.500 -6.235 -9.548 1.00 97.00 240 ASN A C 1
ATOM 2010 O O . ASN A 1 240 ? 14.010 -5.695 -10.529 1.00 97.00 240 ASN A O 1
ATOM 2014 N N . GLU A 1 241 ? 14.216 -6.547 -8.468 1.00 97.44 241 GLU A N 1
ATOM 2015 C CA . GLU A 1 241 ? 15.663 -6.331 -8.398 1.00 97.44 241 GLU A CA 1
ATOM 2016 C C . GLU A 1 241 ? 16.404 -7.120 -9.483 1.00 97.44 241 GLU A C 1
ATOM 2018 O O . GLU A 1 241 ? 17.275 -6.570 -10.166 1.00 97.44 241 GLU A O 1
ATOM 2023 N N . ILE A 1 242 ? 16.022 -8.383 -9.706 1.00 97.25 242 ILE A N 1
ATOM 2024 C CA . ILE A 1 242 ? 16.575 -9.207 -10.789 1.00 97.25 242 ILE A CA 1
ATOM 2025 C C . ILE A 1 242 ? 16.303 -8.557 -12.153 1.00 97.25 242 ILE A C 1
ATOM 2027 O O . ILE A 1 242 ? 17.226 -8.425 -12.960 1.00 97.25 242 ILE A O 1
ATOM 2031 N N . LEU A 1 243 ? 15.074 -8.098 -12.411 1.00 97.00 243 LEU A N 1
ATOM 2032 C CA . LEU A 1 243 ? 14.717 -7.428 -13.666 1.00 97.00 243 LEU A CA 1
ATOM 2033 C C . LEU A 1 243 ? 15.493 -6.124 -13.878 1.00 97.00 243 LEU A C 1
ATOM 2035 O O . LEU A 1 243 ? 15.949 -5.861 -14.991 1.00 97.00 243 LEU A O 1
ATOM 2039 N N . LEU A 1 244 ? 15.682 -5.319 -12.831 1.00 97.31 244 LEU A N 1
ATOM 2040 C CA . LEU A 1 244 ? 16.464 -4.085 -12.904 1.00 97.31 244 LEU A CA 1
ATOM 2041 C C . LEU A 1 244 ? 17.937 -4.370 -13.205 1.00 97.31 244 LEU A C 1
ATOM 2043 O O . LEU A 1 244 ? 18.534 -3.694 -14.047 1.00 97.31 244 LEU A O 1
ATOM 2047 N N . ASN A 1 245 ? 18.512 -5.391 -12.567 1.00 96.94 245 ASN A N 1
ATOM 2048 C CA . ASN A 1 245 ? 19.881 -5.821 -12.837 1.00 96.94 245 ASN A CA 1
ATOM 2049 C C . ASN A 1 245 ? 20.032 -6.310 -14.283 1.00 96.94 245 ASN A C 1
ATOM 2051 O O . ASN A 1 245 ? 20.925 -5.844 -14.990 1.00 96.94 245 ASN A O 1
ATOM 2055 N N . LEU A 1 246 ? 19.114 -7.151 -14.763 1.00 97.19 246 LEU A N 1
ATOM 2056 C CA . LEU A 1 246 ? 19.123 -7.651 -16.139 1.00 97.19 246 LEU A CA 1
ATOM 2057 C C . LEU A 1 246 ? 18.925 -6.517 -17.154 1.00 97.19 246 LEU A C 1
ATOM 2059 O O . LEU A 1 246 ? 19.625 -6.457 -18.161 1.00 97.19 246 LEU A O 1
ATOM 2063 N N . SER A 1 247 ? 18.041 -5.557 -16.870 1.00 96.25 247 SER A N 1
ATOM 2064 C CA . SER A 1 247 ? 17.862 -4.363 -17.703 1.00 96.25 247 SER A CA 1
ATOM 2065 C C . SER A 1 247 ? 19.126 -3.504 -17.759 1.00 96.25 247 SER A C 1
ATOM 2067 O O . SER A 1 247 ? 19.419 -2.918 -18.803 1.00 96.25 247 SER A O 1
ATOM 2069 N N . LYS A 1 248 ? 19.879 -3.408 -16.657 1.00 96.19 248 LYS A N 1
ATOM 2070 C CA . LYS A 1 248 ? 21.153 -2.683 -16.610 1.00 96.19 248 LYS A CA 1
ATOM 2071 C C . LYS A 1 248 ? 22.226 -3.397 -17.428 1.00 96.19 248 LYS A C 1
ATOM 2073 O O . LYS A 1 248 ? 22.936 -2.742 -18.190 1.00 96.19 248 LYS A O 1
ATOM 2078 N N . GLU A 1 249 ? 22.337 -4.717 -17.292 1.00 96.19 249 GLU A N 1
ATOM 2079 C CA . GLU A 1 249 ? 23.251 -5.530 -18.100 1.00 96.19 249 GLU A CA 1
ATOM 2080 C C . GLU A 1 249 ? 22.905 -5.418 -19.587 1.00 96.19 249 GLU A C 1
ATOM 2082 O O . GLU A 1 249 ? 23.778 -5.090 -20.390 1.00 96.19 249 GLU A O 1
ATOM 2087 N N . PHE A 1 250 ? 21.626 -5.553 -19.945 1.00 94.31 250 PHE A N 1
ATOM 2088 C CA . PHE A 1 250 ? 21.139 -5.360 -21.309 1.00 94.31 250 PHE A CA 1
ATOM 2089 C C . PHE A 1 250 ? 21.502 -3.973 -21.848 1.00 94.31 250 PHE A C 1
ATOM 2091 O O . PHE A 1 250 ? 22.086 -3.872 -22.924 1.00 94.31 250 PHE A O 1
ATOM 2098 N N . GLY A 1 251 ? 21.249 -2.910 -21.078 1.00 93.06 251 GLY A N 1
ATOM 2099 C CA . GLY A 1 251 ? 21.627 -1.546 -21.454 1.00 93.06 251 GLY A CA 1
ATOM 2100 C C . GLY A 1 251 ? 23.137 -1.370 -21.648 1.00 93.06 251 GLY A C 1
ATOM 2101 O O . GLY A 1 251 ? 23.566 -0.691 -22.584 1.00 93.06 251 GLY A O 1
ATOM 2102 N N . SER A 1 252 ? 23.964 -2.018 -20.819 1.00 95.12 252 SER A N 1
ATOM 2103 C CA . SER A 1 252 ? 25.420 -1.989 -21.002 1.00 95.12 252 SER A CA 1
ATOM 2104 C C . SER A 1 252 ? 25.843 -2.676 -22.300 1.00 95.12 252 SER A C 1
ATOM 2106 O O . SER A 1 252 ? 26.574 -2.069 -23.084 1.00 95.12 252 SER A O 1
ATOM 2108 N N . ILE A 1 253 ? 25.316 -3.871 -22.591 1.00 92.50 253 ILE A N 1
ATOM 2109 C CA . ILE A 1 253 ? 25.595 -4.603 -23.832 1.00 92.50 253 ILE A CA 1
ATOM 2110 C C . ILE A 1 253 ? 25.134 -3.766 -25.024 1.00 92.50 253 ILE A C 1
ATOM 2112 O O . ILE A 1 253 ? 25.903 -3.548 -25.956 1.00 92.50 253 ILE A O 1
ATOM 2116 N N . GLN A 1 254 ? 23.934 -3.196 -24.952 1.00 88.75 254 GLN A N 1
ATOM 2117 C CA . GLN A 1 254 ? 23.382 -2.335 -25.990 1.00 88.75 254 GLN A CA 1
ATOM 2118 C C . GLN A 1 254 ? 24.305 -1.146 -26.300 1.00 88.75 254 GLN A C 1
ATOM 2120 O O . GLN A 1 254 ? 24.606 -0.885 -27.463 1.00 88.75 254 GLN A O 1
ATOM 2125 N N . SER A 1 255 ? 24.827 -0.467 -25.273 1.00 89.88 255 SER A N 1
ATOM 2126 C CA . SER A 1 255 ? 25.784 0.631 -25.467 1.00 89.88 255 SER A CA 1
ATOM 2127 C C . SER A 1 255 ? 27.103 0.163 -26.089 1.00 89.88 255 SER A C 1
ATOM 2129 O O . SER A 1 255 ? 27.657 0.844 -26.951 1.00 89.88 255 SER A O 1
ATOM 2131 N N . THR A 1 256 ? 27.603 -1.019 -25.706 1.00 92.00 256 THR A N 1
ATOM 2132 C CA . THR A 1 256 ? 28.812 -1.583 -26.321 1.00 92.00 256 THR A CA 1
ATOM 2133 C C . THR A 1 256 ? 28.591 -1.939 -27.786 1.00 92.00 256 THR A C 1
ATOM 2135 O O . THR A 1 256 ? 29.467 -1.658 -28.598 1.00 92.00 256 THR A O 1
ATOM 2138 N N . VAL A 1 257 ? 27.418 -2.469 -28.142 1.00 88.56 257 VAL A N 1
ATOM 2139 C CA . VAL A 1 257 ? 27.052 -2.791 -29.527 1.00 88.56 257 VAL A CA 1
ATOM 2140 C C . VAL A 1 257 ? 26.987 -1.525 -30.377 1.00 88.56 257 VAL A C 1
ATOM 2142 O O . VAL A 1 257 ? 27.614 -1.490 -31.431 1.00 88.56 257 VAL A O 1
ATOM 2145 N N . PHE A 1 258 ? 26.336 -0.458 -29.903 1.00 84.94 258 PHE A N 1
ATOM 2146 C CA . PHE A 1 258 ? 26.314 0.818 -30.629 1.00 84.94 258 PHE A CA 1
ATOM 2147 C C . PHE A 1 258 ? 27.717 1.408 -30.824 1.00 84.94 258 PHE A C 1
ATOM 2149 O O . PHE A 1 258 ? 28.063 1.824 -31.923 1.00 84.94 258 PHE A O 1
ATOM 2156 N N . ASN A 1 259 ? 28.569 1.372 -29.795 1.00 89.00 259 ASN A N 1
ATOM 2157 C CA . ASN A 1 259 ? 29.953 1.838 -29.923 1.00 89.00 259 ASN A CA 1
ATOM 2158 C C . ASN A 1 259 ? 30.766 1.012 -30.937 1.00 89.00 259 ASN A C 1
ATOM 2160 O O . ASN A 1 259 ? 31.667 1.540 -31.592 1.00 89.00 259 ASN A O 1
ATOM 2164 N N . LEU A 1 260 ? 30.516 -0.297 -31.026 1.00 87.88 260 LEU A N 1
ATOM 2165 C CA . LEU A 1 260 ? 31.179 -1.171 -31.993 1.00 87.88 260 LEU A CA 1
ATOM 2166 C C . LEU A 1 260 ? 30.664 -0.935 -33.413 1.00 87.88 260 LEU A C 1
ATOM 2168 O O . LEU A 1 260 ? 31.478 -0.899 -34.334 1.00 87.88 260 LEU A O 1
ATOM 2172 N N . GLU A 1 261 ? 29.362 -0.718 -33.589 1.00 83.50 261 GLU A N 1
ATOM 2173 C CA . GLU A 1 261 ? 28.803 -0.346 -34.888 1.00 83.50 261 GLU A CA 1
ATOM 2174 C C . GLU A 1 261 ? 29.364 0.983 -35.385 1.00 83.50 261 GLU A C 1
ATOM 2176 O O . GLU A 1 261 ? 29.811 1.059 -36.530 1.00 83.50 261 GLU A O 1
ATOM 2181 N N . GLU A 1 262 ? 29.428 2.003 -34.532 1.00 82.75 262 GLU A N 1
ATOM 2182 C CA . GLU A 1 262 ? 29.960 3.301 -34.936 1.00 82.75 262 GLU A CA 1
ATOM 2183 C C . GLU A 1 262 ? 31.414 3.158 -35.412 1.00 82.75 262 GLU A C 1
ATOM 2185 O O . GLU A 1 262 ? 31.805 3.679 -36.461 1.00 82.75 262 GLU A O 1
ATOM 2190 N N . LYS A 1 263 ? 32.221 2.375 -34.681 1.00 87.56 263 LYS A N 1
ATOM 2191 C CA . LYS A 1 263 ? 33.593 2.040 -35.087 1.00 87.56 263 LYS A CA 1
ATOM 2192 C C . LYS A 1 263 ? 33.629 1.284 -36.411 1.00 87.56 263 LYS A C 1
ATOM 2194 O O . LYS A 1 263 ? 34.441 1.633 -37.264 1.00 87.56 263 LYS A O 1
ATOM 2199 N N . TRP A 1 264 ? 32.770 0.286 -36.603 1.00 84.56 264 TRP A N 1
ATOM 2200 C CA . TRP A 1 264 ? 32.706 -0.486 -37.843 1.00 84.56 264 TRP A CA 1
ATOM 2201 C C . TRP A 1 264 ? 32.337 0.394 -39.044 1.00 84.56 264 TRP A C 1
ATOM 2203 O O . TRP A 1 264 ? 33.030 0.354 -40.062 1.00 84.56 264 TRP A O 1
ATOM 2213 N N . ARG A 1 265 ? 31.335 1.270 -38.915 1.00 82.25 265 ARG A N 1
ATOM 2214 C CA . ARG A 1 265 ? 30.963 2.228 -39.968 1.00 82.25 265 ARG A CA 1
ATOM 2215 C C . ARG A 1 265 ? 32.081 3.199 -40.294 1.00 82.25 265 ARG A C 1
ATOM 2217 O O . ARG A 1 265 ? 32.345 3.445 -41.470 1.00 82.25 265 ARG A O 1
ATOM 2224 N N . ASN A 1 266 ? 32.777 3.706 -39.278 1.00 85.00 266 ASN A N 1
ATOM 2225 C CA . ASN A 1 266 ? 33.958 4.542 -39.481 1.00 85.00 266 ASN A CA 1
ATOM 2226 C C . ASN A 1 266 ? 35.055 3.773 -40.233 1.00 85.00 266 ASN A C 1
ATOM 2228 O O . ASN A 1 266 ? 35.605 4.285 -41.205 1.00 85.00 266 ASN A O 1
ATOM 2232 N N . CYS A 1 267 ? 35.328 2.521 -39.857 1.00 84.94 267 CYS A N 1
ATOM 2233 C CA . CYS A 1 267 ? 36.272 1.663 -40.573 1.00 84.94 267 CYS A CA 1
ATOM 2234 C C . CYS A 1 267 ? 35.856 1.423 -42.031 1.00 84.94 267 CYS A C 1
ATOM 2236 O O . CYS A 1 267 ? 36.710 1.508 -42.911 1.00 84.94 267 CYS A O 1
ATOM 2238 N N . LYS A 1 268 ? 34.569 1.192 -42.318 1.00 80.06 268 LYS A N 1
ATOM 2239 C CA . LYS A 1 268 ? 34.057 1.038 -43.693 1.00 80.06 268 LYS A CA 1
ATOM 2240 C C . LYS A 1 268 ? 34.178 2.319 -44.508 1.00 80.06 268 LYS A C 1
ATOM 2242 O O . LYS A 1 268 ? 34.623 2.276 -45.654 1.00 80.06 268 LYS A O 1
ATOM 2247 N N . MET A 1 269 ? 33.861 3.463 -43.904 1.00 81.56 269 MET A N 1
ATOM 2248 C CA . MET A 1 269 ? 34.074 4.779 -44.510 1.00 81.56 269 MET A CA 1
ATOM 2249 C C . MET A 1 269 ? 35.547 4.994 -44.866 1.00 81.56 269 MET A C 1
ATOM 2251 O O . MET A 1 269 ? 35.846 5.402 -45.988 1.00 81.56 269 MET A O 1
ATOM 2255 N N . TYR A 1 270 ? 36.467 4.671 -43.952 1.00 84.88 270 TYR A N 1
ATOM 2256 C CA . TYR A 1 270 ? 37.905 4.773 -44.204 1.00 84.88 270 TYR A CA 1
ATOM 2257 C C . TYR A 1 270 ? 38.377 3.792 -45.274 1.00 84.88 270 TYR A C 1
ATOM 2259 O O . TYR A 1 270 ? 39.103 4.200 -46.173 1.00 84.88 270 TYR A O 1
ATOM 2267 N N . GLN A 1 271 ? 37.933 2.535 -45.232 1.00 80.38 271 GLN A N 1
ATOM 2268 C CA . GLN A 1 271 ? 38.250 1.530 -46.247 1.00 80.38 271 GLN A CA 1
ATOM 2269 C C . GLN A 1 271 ? 37.852 2.029 -47.641 1.00 80.38 271 GLN A C 1
ATOM 2271 O O . GLN A 1 271 ? 38.665 2.039 -48.562 1.00 80.38 271 GLN A O 1
ATOM 2276 N N . LYS A 1 272 ? 36.618 2.516 -47.782 1.00 78.94 272 LYS A N 1
ATOM 2277 C CA . LYS A 1 272 ? 36.115 3.037 -49.050 1.00 78.94 272 LYS A CA 1
ATOM 2278 C C . LYS A 1 272 ? 36.877 4.275 -49.517 1.00 78.94 272 LYS A C 1
ATOM 2280 O O . LYS A 1 272 ? 37.213 4.390 -50.691 1.00 78.94 272 LYS A O 1
ATOM 2285 N N . PHE A 1 273 ? 37.168 5.197 -48.605 1.00 83.12 273 PHE A N 1
ATOM 2286 C CA . PHE A 1 273 ? 37.989 6.363 -48.907 1.00 83.12 273 PHE A CA 1
ATOM 2287 C C . PHE A 1 273 ? 39.388 5.959 -49.404 1.00 83.12 273 PHE A C 1
ATOM 2289 O O . PHE A 1 273 ? 39.855 6.495 -50.404 1.00 83.12 273 PHE A O 1
ATOM 2296 N N . LEU A 1 274 ? 40.028 4.975 -48.767 1.00 82.81 274 LEU A N 1
ATOM 2297 C CA . LEU A 1 274 ? 41.336 4.473 -49.192 1.00 82.81 274 LEU A CA 1
ATOM 2298 C C . LEU A 1 274 ? 41.282 3.821 -50.579 1.00 82.81 274 LEU A C 1
ATOM 2300 O O . LEU A 1 274 ? 42.201 4.036 -51.369 1.00 82.81 274 LEU A O 1
ATOM 2304 N N . TYR A 1 275 ? 40.206 3.102 -50.913 1.00 81.06 275 TYR A N 1
ATOM 2305 C CA . TYR A 1 275 ? 40.000 2.603 -52.275 1.00 81.06 275 TYR A CA 1
ATOM 2306 C C . TYR A 1 275 ? 39.813 3.730 -53.286 1.00 81.06 275 TYR A C 1
ATOM 2308 O O . TYR A 1 275 ? 40.428 3.689 -54.341 1.00 81.06 275 TYR A O 1
ATOM 2316 N N . LEU A 1 276 ? 39.053 4.781 -52.966 1.00 80.88 276 LEU A N 1
ATOM 2317 C CA . LEU A 1 276 ? 38.865 5.920 -53.872 1.00 80.88 276 LEU A CA 1
ATOM 2318 C C . LEU A 1 276 ? 40.144 6.720 -54.144 1.00 80.88 276 LEU A C 1
ATOM 2320 O O . LEU A 1 276 ? 40.243 7.351 -55.198 1.00 80.88 276 LEU A O 1
ATOM 2324 N N . VAL A 1 277 ? 41.110 6.694 -53.229 1.00 82.38 277 VAL A N 1
ATOM 2325 C CA . VAL A 1 277 ? 42.399 7.378 -53.400 1.00 82.38 277 VAL A CA 1
ATOM 2326 C C . VAL A 1 277 ? 43.459 6.463 -54.030 1.00 82.38 277 VAL A C 1
ATOM 2328 O O . VAL A 1 277 ? 44.466 6.953 -54.543 1.00 82.38 277 VAL A O 1
ATOM 2331 N N . SER A 1 278 ? 43.256 5.140 -54.038 1.00 82.38 278 SER A N 1
ATOM 2332 C CA . SER A 1 278 ? 44.202 4.210 -54.658 1.00 82.38 278 SER A CA 1
ATOM 2333 C C . SER A 1 278 ? 44.205 4.334 -56.194 1.00 82.38 278 SER A C 1
ATOM 2335 O O . SER A 1 278 ? 43.169 4.670 -56.786 1.00 82.38 278 SER A O 1
ATOM 2337 N N . PRO A 1 279 ? 45.350 4.075 -56.862 1.00 81.12 279 PRO A N 1
ATOM 2338 C CA . PRO A 1 279 ? 45.450 4.129 -58.320 1.00 81.12 279 PRO A CA 1
ATOM 2339 C C . PRO A 1 279 ? 44.467 3.181 -59.019 1.00 81.12 279 PRO A C 1
ATOM 2341 O O . PRO A 1 279 ? 44.243 2.060 -58.557 1.00 81.12 279 PRO A O 1
ATOM 2344 N N . MET A 1 280 ? 43.927 3.615 -60.164 1.00 75.06 280 MET A N 1
ATOM 2345 C CA . MET A 1 280 ? 42.907 2.869 -60.914 1.00 75.06 280 MET A CA 1
ATOM 2346 C C . MET A 1 280 ? 43.384 1.463 -61.312 1.00 75.06 280 MET A C 1
ATOM 2348 O O . MET A 1 280 ? 42.654 0.497 -61.114 1.00 75.06 280 MET A O 1
ATOM 2352 N N . ASP A 1 281 ? 44.640 1.331 -61.750 1.00 77.38 281 ASP A N 1
ATOM 2353 C CA . ASP A 1 281 ? 45.235 0.055 -62.181 1.00 77.38 281 ASP A CA 1
ATOM 2354 C C . ASP A 1 281 ? 45.234 -1.014 -61.077 1.00 77.38 281 ASP A C 1
ATOM 2356 O O . ASP A 1 281 ? 45.104 -2.212 -61.329 1.00 77.38 281 ASP A O 1
ATOM 2360 N N . TRP A 1 282 ? 45.386 -0.584 -59.824 1.00 80.62 282 TRP A N 1
ATOM 2361 C CA . TRP A 1 282 ? 45.356 -1.484 -58.677 1.00 80.62 282 TRP A CA 1
ATOM 2362 C C . TRP A 1 282 ? 43.919 -1.781 -58.234 1.00 80.62 282 TRP A C 1
ATOM 2364 O O . TRP A 1 282 ? 43.603 -2.916 -57.863 1.00 80.62 282 TRP A O 1
ATOM 2374 N N . ARG A 1 283 ? 43.042 -0.775 -58.331 1.00 78.00 283 ARG A N 1
ATOM 2375 C CA . ARG A 1 283 ? 41.620 -0.859 -57.989 1.00 78.00 283 ARG A CA 1
ATOM 2376 C C . ARG A 1 283 ? 40.872 -1.892 -58.833 1.00 78.00 283 ARG A C 1
ATOM 2378 O O . ARG A 1 283 ? 40.055 -2.626 -58.296 1.00 78.00 283 ARG A O 1
ATOM 2385 N N . GLU A 1 284 ? 41.177 -2.011 -60.123 1.00 73.19 284 GLU A N 1
ATOM 2386 C CA . GLU A 1 284 ? 40.467 -2.935 -61.024 1.00 73.19 284 GLU A CA 1
ATOM 2387 C C . GLU A 1 284 ? 40.495 -4.406 -60.578 1.00 73.19 284 GLU A C 1
ATOM 2389 O O . GLU A 1 284 ? 39.533 -5.139 -60.819 1.00 73.19 284 GLU A O 1
ATOM 2394 N N . ASN A 1 285 ? 41.575 -4.832 -59.916 1.00 75.81 285 ASN A N 1
ATOM 2395 C CA . ASN A 1 285 ? 41.764 -6.221 -59.499 1.00 75.81 285 ASN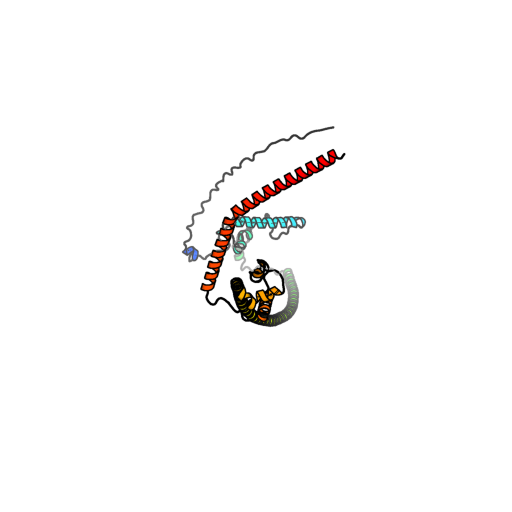 A CA 1
ATOM 2396 C C . ASN A 1 285 ? 41.338 -6.483 -58.045 1.00 75.81 285 ASN A C 1
ATOM 2398 O O . ASN A 1 285 ? 40.879 -7.588 -57.749 1.00 75.81 285 ASN A O 1
ATOM 2402 N N . HIS A 1 286 ? 41.455 -5.479 -57.166 1.00 71.69 286 HIS A N 1
ATOM 2403 C CA . HIS A 1 286 ? 41.347 -5.646 -55.708 1.00 71.69 286 HIS A CA 1
ATOM 2404 C C . HIS A 1 286 ? 40.179 -4.884 -55.067 1.00 71.69 286 HIS A C 1
ATOM 2406 O O . HIS A 1 286 ? 39.875 -5.106 -53.898 1.00 71.69 286 HIS A O 1
ATOM 2412 N N . ASP A 1 287 ? 39.514 -3.980 -55.790 1.00 70.50 287 ASP A N 1
ATOM 2413 C CA . ASP A 1 287 ? 38.396 -3.225 -55.230 1.00 70.50 287 ASP A CA 1
ATOM 2414 C C . ASP A 1 287 ? 37.096 -4.020 -55.305 1.00 70.50 287 ASP A C 1
ATOM 2416 O O . ASP A 1 287 ? 36.527 -4.276 -56.373 1.00 70.50 287 ASP A O 1
ATOM 2420 N N . PHE A 1 288 ? 36.615 -4.384 -54.123 1.00 68.06 288 PHE A N 1
ATOM 2421 C CA . PHE A 1 288 ? 35.327 -5.024 -53.931 1.00 68.06 288 PHE A CA 1
ATOM 2422 C C . PHE A 1 288 ? 34.170 -4.173 -54.481 1.00 68.06 288 PHE A C 1
ATOM 2424 O O . PHE A 1 288 ? 33.279 -4.705 -55.143 1.00 68.06 288 PHE A O 1
ATOM 2431 N N . TYR A 1 289 ? 34.192 -2.853 -54.266 1.00 69.56 289 TYR A N 1
ATOM 2432 C CA . TYR A 1 289 ? 33.091 -1.970 -54.663 1.00 69.56 289 TYR A CA 1
ATOM 2433 C C . TYR A 1 289 ? 33.014 -1.825 -56.183 1.00 69.56 289 TYR A C 1
ATOM 2435 O O . TYR A 1 289 ? 31.929 -1.915 -56.750 1.00 69.56 289 TYR A O 1
ATOM 2443 N N . LEU A 1 290 ? 34.160 -1.730 -56.862 1.00 67.31 290 LEU A N 1
ATOM 2444 C CA . LEU A 1 290 ? 34.219 -1.680 -58.325 1.00 67.31 290 LEU A CA 1
ATOM 2445 C C . LEU A 1 290 ? 33.767 -3.002 -58.976 1.00 67.31 290 LEU A C 1
ATOM 2447 O O . LEU A 1 290 ? 33.162 -3.003 -60.050 1.00 67.31 290 LEU A O 1
ATOM 2451 N N . ARG A 1 291 ? 34.045 -4.145 -58.331 1.00 65.44 291 ARG A N 1
ATOM 2452 C CA . ARG A 1 291 ? 33.561 -5.468 -58.764 1.00 65.44 291 ARG A CA 1
ATOM 2453 C C . ARG A 1 291 ? 32.043 -5.593 -58.605 1.00 65.44 291 ARG A C 1
ATOM 2455 O O . ARG A 1 291 ? 31.400 -6.189 -59.468 1.00 65.44 291 ARG A O 1
ATOM 2462 N N . GLN A 1 292 ? 31.483 -5.020 -57.541 1.00 61.56 292 GLN A N 1
ATOM 2463 C CA . GLN A 1 292 ? 30.046 -5.020 -57.264 1.00 61.56 292 GLN A CA 1
ATOM 2464 C C . GLN A 1 292 ? 29.284 -4.038 -58.184 1.00 61.56 292 GLN A C 1
ATOM 2466 O O . GLN A 1 292 ? 28.247 -4.398 -58.742 1.00 61.56 292 GLN A O 1
ATOM 2471 N N . GLU A 1 293 ? 29.834 -2.847 -58.444 1.00 54.38 293 GLU A N 1
ATOM 2472 C CA . GLU A 1 293 ? 29.248 -1.799 -59.305 1.00 54.38 293 GLU A CA 1
ATOM 2473 C C . GLU A 1 293 ? 29.230 -2.150 -60.803 1.00 54.38 293 GLU A C 1
ATOM 2475 O O . GLU A 1 293 ? 28.404 -1.625 -61.542 1.00 54.38 293 GLU A O 1
ATOM 2480 N N . LYS A 1 294 ? 30.033 -3.113 -61.284 1.00 54.41 294 LYS A N 1
ATOM 2481 C CA . LYS A 1 294 ? 29.886 -3.627 -62.667 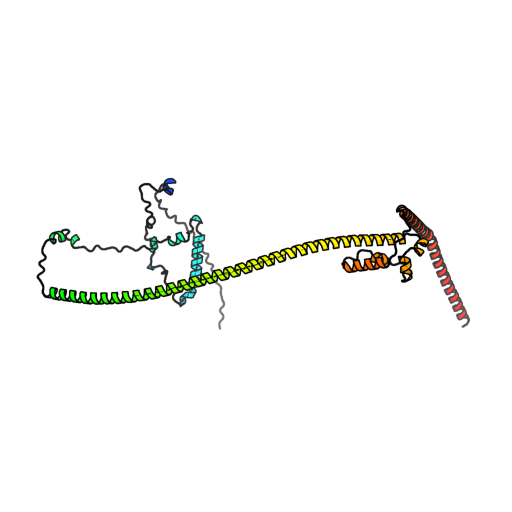1.00 54.41 294 LYS A CA 1
ATOM 2482 C C . LYS A 1 294 ? 28.524 -4.290 -62.937 1.00 54.41 294 LYS A C 1
ATOM 2484 O O . LYS A 1 294 ? 28.206 -4.540 -64.097 1.00 54.41 294 LYS A O 1
ATOM 2489 N N . SER A 1 295 ? 27.733 -4.576 -61.899 1.00 47.28 295 SER A N 1
ATOM 2490 C CA . SER A 1 295 ? 26.375 -5.121 -62.025 1.00 47.28 295 SER A CA 1
ATOM 2491 C C . SER A 1 295 ? 25.257 -4.067 -62.010 1.00 47.28 295 SER A C 1
ATOM 2493 O O . SER A 1 295 ? 24.175 -4.369 -62.500 1.00 47.28 295 SER A O 1
ATOM 2495 N N . ASN A 1 296 ? 25.511 -2.840 -61.532 1.00 48.22 296 ASN A N 1
ATOM 2496 C CA . ASN A 1 296 ? 24.515 -1.768 -61.419 1.00 48.22 296 ASN A CA 1
ATOM 2497 C C . ASN A 1 296 ? 25.143 -0.413 -61.802 1.00 48.22 296 ASN A C 1
ATOM 2499 O O . ASN A 1 296 ? 26.051 0.071 -61.133 1.00 48.22 296 ASN A O 1
ATOM 2503 N N . GLU A 1 297 ? 24.660 0.195 -62.888 1.00 40.88 297 GLU A N 1
ATOM 2504 C CA . GLU A 1 297 ? 25.135 1.476 -63.431 1.00 40.88 297 GLU A CA 1
ATOM 2505 C C . GLU A 1 297 ? 25.008 2.644 -62.432 1.00 40.88 297 GLU A C 1
ATOM 2507 O O . GLU A 1 297 ? 23.913 2.910 -61.944 1.00 40.88 297 GLU A O 1
ATOM 2512 N N . SER A 1 298 ? 26.108 3.372 -62.182 1.00 38.38 298 SER A N 1
ATOM 2513 C CA . SER A 1 298 ? 26.203 4.850 -62.086 1.00 38.38 298 SER A CA 1
ATOM 2514 C C . SER A 1 298 ? 27.456 5.251 -61.290 1.00 38.38 298 SER A C 1
ATOM 2516 O O . SER A 1 298 ? 27.471 5.308 -60.061 1.00 38.38 298 SER A O 1
ATOM 2518 N N . ILE A 1 299 ? 28.540 5.545 -62.011 1.00 43.66 299 ILE A N 1
ATOM 2519 C CA . ILE A 1 299 ? 29.788 6.091 -61.462 1.00 43.66 299 ILE A CA 1
ATOM 2520 C C . ILE A 1 299 ? 29.555 7.590 -61.241 1.00 43.66 299 ILE A C 1
ATOM 2522 O O . ILE A 1 299 ? 29.834 8.401 -62.121 1.00 43.66 299 ILE A O 1
ATOM 2526 N N . GLY A 1 300 ? 28.977 7.977 -60.104 1.00 42.34 300 GLY A N 1
ATOM 2527 C CA . GLY A 1 300 ? 28.794 9.405 -59.836 1.00 42.34 300 GLY A CA 1
ATOM 2528 C C . GLY A 1 300 ? 27.890 9.828 -58.690 1.00 42.34 300 GLY A C 1
ATOM 2529 O O . GLY A 1 300 ? 27.837 11.029 -58.435 1.00 42.34 300 GLY A O 1
ATOM 2530 N N . ASP A 1 301 ? 27.210 8.925 -57.980 1.00 41.03 301 ASP A N 1
ATOM 2531 C CA . ASP A 1 301 ? 26.299 9.362 -56.920 1.00 41.03 301 ASP A CA 1
ATOM 2532 C C . ASP A 1 301 ? 27.020 9.601 -55.575 1.00 41.03 301 ASP A C 1
ATOM 2534 O O . ASP A 1 301 ? 27.598 8.676 -54.992 1.00 41.03 301 ASP A O 1
ATOM 2538 N N . PRO A 1 302 ? 26.922 10.816 -54.986 1.00 48.69 302 PRO A N 1
ATOM 2539 C CA . PRO A 1 302 ? 27.338 11.094 -53.604 1.00 48.69 302 PRO A CA 1
ATOM 2540 C C . PRO A 1 302 ? 26.639 10.199 -52.561 1.00 48.69 302 PRO A C 1
ATOM 2542 O O . PRO A 1 302 ? 27.062 10.142 -51.402 1.00 48.69 302 PRO A O 1
ATOM 2545 N N . SER A 1 303 ? 25.589 9.485 -52.985 1.00 53.22 303 SER A N 1
ATOM 2546 C CA . SER A 1 303 ? 24.732 8.622 -52.176 1.00 53.22 303 SER A CA 1
ATOM 2547 C C . SER A 1 303 ? 25.429 7.375 -51.626 1.00 53.22 303 SER A C 1
ATOM 2549 O O . SER A 1 303 ? 25.060 6.843 -50.583 1.00 53.22 303 SER A O 1
ATOM 2551 N N . VAL A 1 304 ? 26.541 6.936 -52.218 1.00 53.81 304 VAL A N 1
ATOM 2552 C CA . VAL A 1 304 ? 27.206 5.706 -51.752 1.00 53.81 304 VAL A CA 1
ATOM 2553 C C . VAL A 1 304 ? 27.936 5.915 -50.405 1.00 53.81 304 VAL A C 1
ATOM 2555 O O . VAL A 1 304 ? 28.314 4.954 -49.738 1.00 53.81 304 VAL A O 1
ATOM 2558 N N . PHE A 1 305 ? 28.182 7.162 -49.980 1.00 56.72 305 PHE A N 1
ATOM 2559 C CA . PHE A 1 305 ? 28.617 7.469 -48.606 1.00 56.72 305 PHE A CA 1
ATOM 2560 C C . PHE A 1 305 ? 27.439 7.692 -47.647 1.00 56.72 305 PHE A C 1
ATOM 2562 O O . PHE A 1 305 ? 27.647 7.698 -46.437 1.00 56.72 305 PHE A O 1
ATOM 2569 N N . GLU A 1 306 ? 26.214 7.864 -48.152 1.00 61.19 306 GLU A N 1
ATOM 2570 C CA . GLU A 1 306 ? 25.020 8.063 -47.322 1.00 61.19 306 GLU A CA 1
ATOM 2571 C C . GLU A 1 306 ? 24.649 6.797 -46.556 1.00 61.19 306 GLU A C 1
ATOM 2573 O O . GLU A 1 306 ? 24.288 6.906 -45.391 1.00 61.19 306 GLU A O 1
ATOM 2578 N N . ARG A 1 307 ? 24.863 5.607 -47.138 1.00 61.56 307 ARG A N 1
ATOM 2579 C CA . ARG A 1 307 ? 24.640 4.317 -46.455 1.00 61.56 307 ARG A CA 1
ATOM 2580 C C . ARG A 1 307 ? 25.435 4.182 -45.148 1.00 61.56 307 ARG A C 1
ATOM 2582 O O . ARG A 1 307 ? 24.979 3.525 -44.222 1.00 61.56 307 ARG A O 1
ATOM 2589 N N . PHE A 1 308 ? 26.605 4.818 -45.063 1.00 59.66 308 PHE A N 1
ATOM 2590 C CA . PHE A 1 308 ? 27.465 4.779 -43.876 1.00 59.66 308 PHE A CA 1
ATOM 2591 C C . PHE A 1 308 ? 27.462 6.088 -43.072 1.00 59.66 308 PHE A C 1
ATOM 2593 O O . PHE A 1 308 ? 28.025 6.119 -41.975 1.00 59.66 308 PHE A O 1
ATOM 2600 N N . LYS A 1 309 ? 26.819 7.161 -43.556 1.00 61.03 309 LYS A N 1
ATOM 2601 C CA . LYS A 1 309 ? 26.556 8.376 -42.767 1.00 61.03 309 LYS A CA 1
ATOM 2602 C C . LYS A 1 309 ? 25.395 8.120 -41.811 1.00 61.03 309 LYS A C 1
ATOM 2604 O O . LYS A 1 309 ? 24.532 7.295 -42.075 1.00 61.03 309 LYS A O 1
ATOM 2609 N N . LEU A 1 310 ? 25.421 8.787 -40.654 1.00 55.62 310 LEU A N 1
ATOM 2610 C CA . LEU A 1 310 ? 24.356 8.656 -39.656 1.00 55.62 310 LEU A CA 1
ATOM 2611 C C . LEU A 1 310 ? 23.028 8.982 -40.339 1.00 55.62 310 LEU A C 1
ATOM 2613 O O . LEU A 1 310 ? 22.949 9.999 -41.032 1.00 55.62 310 LEU A O 1
ATOM 2617 N N . ALA A 1 311 ? 22.035 8.104 -40.169 1.00 55.34 311 ALA A N 1
ATOM 2618 C CA . ALA A 1 311 ? 20.699 8.313 -40.708 1.00 55.34 311 ALA A CA 1
ATOM 2619 C C . ALA A 1 311 ? 20.222 9.739 -40.366 1.00 55.34 311 ALA A C 1
ATOM 2621 O O . ALA A 1 311 ? 20.510 10.231 -39.264 1.00 55.34 311 ALA A O 1
ATOM 2622 N N . PRO A 1 312 ? 19.543 10.435 -41.295 1.00 52.22 312 PRO A N 1
ATOM 2623 C CA . PRO A 1 312 ? 19.045 11.776 -41.033 1.00 52.22 312 PRO A CA 1
ATOM 2624 C C . PRO A 1 312 ? 18.165 11.757 -39.778 1.00 52.22 312 PRO A C 1
ATOM 2626 O O . PRO A 1 312 ? 17.387 10.831 -39.555 1.00 52.22 312 PRO A O 1
ATOM 2629 N N . VAL A 1 313 ? 18.346 12.774 -38.933 1.00 45.97 313 VAL A N 1
ATOM 2630 C CA . VAL A 1 313 ? 17.701 12.935 -37.621 1.00 45.97 313 VAL A CA 1
ATOM 2631 C C . VAL A 1 313 ? 16.197 12.640 -37.721 1.00 45.97 313 VAL A C 1
ATOM 2633 O O . VAL A 1 313 ? 15.441 13.469 -38.221 1.00 45.97 313 VAL A O 1
ATOM 2636 N N . GLY A 1 314 ? 15.762 11.465 -37.253 1.00 54.34 314 GLY A N 1
ATOM 2637 C CA . GLY A 1 314 ? 14.345 11.083 -37.247 1.00 54.34 314 GLY A CA 1
ATOM 2638 C C . GLY A 1 314 ? 14.064 9.5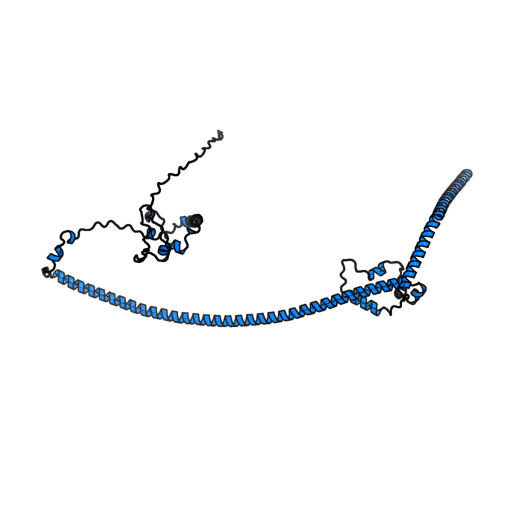82 -37.320 1.00 54.34 314 GLY A C 1
ATOM 2639 O O . GLY A 1 314 ? 13.077 9.134 -36.742 1.00 54.34 314 GLY A O 1
ATOM 2640 N N . GLU A 1 315 ? 14.937 8.791 -37.945 1.00 54.72 315 GLU A N 1
ATOM 2641 C CA . GLU A 1 315 ? 14.784 7.333 -38.017 1.00 54.72 315 GLU A CA 1
ATOM 2642 C C . GLU A 1 315 ? 15.789 6.650 -37.089 1.00 54.72 315 GLU A C 1
ATOM 2644 O O . GLU A 1 315 ? 16.963 6.478 -37.414 1.00 54.72 315 GLU A O 1
ATOM 2649 N N . VAL A 1 316 ? 15.332 6.266 -35.894 1.00 52.72 316 VAL A N 1
ATOM 2650 C CA . VAL A 1 316 ? 16.097 5.366 -35.025 1.00 52.72 316 VAL A CA 1
ATOM 2651 C C . VAL A 1 316 ? 16.098 4.002 -35.708 1.00 52.72 316 VAL A C 1
ATOM 2653 O O . VAL A 1 316 ? 15.124 3.257 -35.609 1.00 52.72 316 VAL A O 1
ATOM 2656 N N . GLN A 1 317 ? 17.166 3.687 -36.442 1.00 60.88 317 GLN A N 1
ATOM 2657 C CA . GLN A 1 317 ? 17.368 2.337 -36.954 1.00 60.88 317 GLN A CA 1
ATOM 2658 C C . GLN A 1 317 ? 17.358 1.383 -35.756 1.00 60.88 317 GLN A C 1
ATOM 2660 O O . GLN A 1 317 ? 18.135 1.535 -34.812 1.00 60.88 317 GLN A O 1
ATOM 2665 N N . SER A 1 318 ? 16.412 0.443 -35.758 1.00 72.12 318 SER A N 1
ATOM 2666 C CA . SER A 1 318 ? 16.349 -0.595 -34.734 1.00 72.12 318 SER A CA 1
ATOM 2667 C C . SER A 1 318 ? 17.680 -1.346 -34.719 1.00 72.12 318 SER A C 1
ATOM 2669 O O . SER A 1 318 ? 18.193 -1.701 -35.779 1.00 72.12 318 SER A O 1
ATOM 2671 N N . LEU A 1 319 ? 18.225 -1.610 -33.529 1.00 70.31 319 LEU A N 1
ATOM 2672 C CA . LEU A 1 319 ? 19.489 -2.336 -33.355 1.00 70.31 319 LEU A CA 1
ATOM 2673 C C . LEU A 1 319 ? 19.487 -3.695 -34.079 1.00 70.31 319 LEU A C 1
ATOM 2675 O O . LEU A 1 319 ? 20.531 -4.127 -34.546 1.00 70.31 319 LEU A O 1
ATOM 2679 N N . ALA A 1 320 ? 18.317 -4.322 -34.237 1.00 74.25 320 ALA A N 1
ATOM 2680 C CA . ALA A 1 320 ? 18.158 -5.534 -35.040 1.00 74.25 320 ALA A CA 1
ATOM 2681 C C . ALA A 1 320 ? 18.522 -5.311 -36.520 1.00 74.25 320 ALA A C 1
ATOM 2683 O O . ALA A 1 320 ? 19.380 -6.008 -37.042 1.00 74.25 320 ALA A O 1
ATOM 2684 N N . ASN A 1 321 ? 17.970 -4.272 -37.155 1.00 77.25 321 ASN A N 1
ATOM 2685 C CA . ASN A 1 321 ? 18.232 -3.964 -38.567 1.00 77.25 321 ASN A CA 1
ATOM 2686 C C . ASN A 1 321 ? 19.716 -3.664 -38.825 1.00 77.25 321 ASN A C 1
ATOM 2688 O O . ASN A 1 321 ? 20.247 -3.949 -39.892 1.00 77.25 321 ASN A O 1
ATOM 2692 N N . LEU A 1 322 ? 20.375 -3.051 -37.844 1.00 73.12 322 LEU A N 1
ATOM 2693 C CA . LEU A 1 322 ? 21.791 -2.706 -37.894 1.00 73.12 322 LEU A CA 1
ATOM 2694 C C . LEU A 1 322 ? 22.682 -3.951 -37.755 1.00 73.12 322 LEU A C 1
ATOM 2696 O O . LEU A 1 322 ? 23.700 -4.058 -38.437 1.00 73.12 322 LEU A O 1
ATOM 2700 N N . ILE A 1 323 ? 22.282 -4.913 -36.918 1.00 75.94 323 ILE A N 1
ATOM 2701 C CA . ILE A 1 323 ? 22.954 -6.214 -36.822 1.00 75.94 323 ILE A CA 1
ATOM 2702 C C . ILE A 1 323 ? 22.776 -7.004 -38.121 1.00 75.94 323 ILE A C 1
ATOM 2704 O O . ILE A 1 323 ? 23.757 -7.555 -38.611 1.00 75.94 323 ILE A O 1
ATOM 2708 N N . ASP A 1 324 ? 21.577 -7.016 -38.705 1.00 78.69 324 ASP A N 1
ATOM 2709 C CA . ASP A 1 324 ? 21.314 -7.727 -39.962 1.00 78.69 324 ASP A CA 1
ATOM 2710 C C . ASP A 1 324 ? 22.194 -7.186 -41.103 1.00 78.69 324 ASP A C 1
ATOM 2712 O O . ASP A 1 324 ? 22.853 -7.960 -41.794 1.00 78.69 324 ASP A O 1
ATOM 2716 N N . GLN A 1 325 ? 22.318 -5.858 -41.227 1.00 74.75 325 GLN A N 1
ATOM 2717 C CA . GLN A 1 325 ? 23.233 -5.227 -42.191 1.00 74.75 325 GLN A CA 1
ATOM 2718 C C . GLN A 1 325 ? 24.699 -5.610 -41.958 1.00 74.75 325 GLN A C 1
ATOM 2720 O O . GLN A 1 325 ? 25.439 -5.842 -42.913 1.00 74.75 325 GLN A O 1
ATOM 2725 N N . PHE A 1 326 ? 25.135 -5.670 -40.696 1.00 75.88 326 PHE A N 1
ATOM 2726 C CA . PHE A 1 326 ? 26.496 -6.084 -40.363 1.00 75.88 326 PHE A CA 1
ATOM 2727 C C . PHE A 1 326 ? 26.756 -7.543 -40.758 1.00 75.88 326 PHE A C 1
ATOM 2729 O O . PHE A 1 326 ? 27.819 -7.847 -41.294 1.00 75.88 326 PHE A O 1
ATOM 2736 N N . VAL A 1 327 ? 25.799 -8.440 -40.506 1.00 79.06 327 VAL A N 1
ATOM 2737 C CA . VAL A 1 327 ? 25.909 -9.862 -40.860 1.00 79.06 327 VAL A CA 1
ATOM 2738 C C . VAL A 1 327 ? 25.957 -10.038 -42.377 1.00 79.06 327 VAL A C 1
ATOM 2740 O O . VAL A 1 327 ? 26.865 -10.705 -42.868 1.00 79.06 327 VAL A O 1
ATOM 2743 N N . GLU A 1 328 ? 25.065 -9.378 -43.121 1.00 78.12 328 GLU A N 1
ATOM 2744 C CA . GLU A 1 328 ? 25.083 -9.387 -44.590 1.00 78.12 328 GLU A CA 1
ATOM 2745 C C . GLU A 1 328 ? 26.424 -8.885 -45.150 1.00 78.12 328 GLU A C 1
ATOM 2747 O O . GLU A 1 328 ? 27.001 -9.501 -46.047 1.00 78.12 328 GLU A O 1
ATOM 2752 N N . ASP A 1 329 ? 26.966 -7.795 -44.599 1.00 73.25 329 ASP A N 1
ATOM 2753 C CA . ASP A 1 329 ? 28.236 -7.232 -45.063 1.00 73.25 329 ASP A CA 1
ATOM 2754 C C . ASP A 1 329 ? 29.445 -8.126 -44.723 1.00 73.25 329 ASP A C 1
ATOM 2756 O O . ASP A 1 329 ? 30.418 -8.137 -45.477 1.00 73.25 329 ASP A O 1
ATOM 2760 N N . VAL A 1 330 ? 29.409 -8.878 -43.616 1.00 74.25 330 VAL A N 1
ATOM 2761 C CA . VAL A 1 330 ? 30.469 -9.835 -43.243 1.00 74.25 330 VAL A CA 1
ATOM 2762 C C . VAL A 1 330 ? 30.420 -11.090 -44.114 1.00 74.25 330 VAL A C 1
ATOM 2764 O O . VAL A 1 330 ? 31.471 -11.607 -44.480 1.00 74.25 330 VAL A O 1
ATOM 2767 N N . GLU A 1 331 ? 29.230 -11.577 -44.470 1.00 75.81 331 GLU A N 1
ATOM 2768 C CA . GLU A 1 331 ? 29.077 -12.755 -45.336 1.00 75.81 331 GLU A CA 1
ATOM 2769 C C . GLU A 1 331 ? 29.476 -12.479 -46.792 1.00 75.81 331 GLU A C 1
ATOM 2771 O O . GLU A 1 331 ? 29.936 -13.381 -47.491 1.00 75.81 331 GLU A O 1
ATOM 2776 N N . MET A 1 332 ? 29.311 -11.237 -47.253 1.00 68.38 332 MET A N 1
ATOM 2777 C CA . MET A 1 332 ? 29.558 -10.855 -48.645 1.00 68.38 332 MET A CA 1
ATOM 2778 C C . MET A 1 332 ? 30.993 -10.396 -48.931 1.00 68.38 332 MET A C 1
ATOM 2780 O O . MET A 1 332 ? 31.338 -10.250 -50.105 1.00 68.38 332 MET A O 1
ATOM 2784 N N . GLN A 1 333 ? 31.817 -10.114 -47.914 1.00 65.69 333 GLN A N 1
ATOM 2785 C CA . GLN A 1 333 ? 33.129 -9.484 -48.107 1.00 65.69 333 GLN A CA 1
ATOM 2786 C C . GLN A 1 333 ? 34.317 -10.382 -47.752 1.00 65.69 333 GLN A C 1
ATOM 2788 O O . GLN A 1 333 ? 34.395 -10.939 -46.661 1.00 65.69 333 GLN A O 1
ATOM 2793 N N . ASP A 1 334 ? 35.290 -10.418 -48.664 1.00 65.50 334 ASP A N 1
ATOM 2794 C CA . ASP A 1 334 ? 36.619 -10.995 -48.446 1.00 65.50 334 ASP A CA 1
ATOM 2795 C C . ASP A 1 334 ? 37.519 -10.058 -47.608 1.00 65.50 334 ASP A C 1
ATOM 2797 O O . ASP A 1 334 ? 37.202 -8.883 -47.383 1.00 65.50 334 ASP A O 1
ATOM 2801 N N . GLU A 1 335 ? 38.668 -10.568 -47.144 1.00 69.31 335 GLU A N 1
ATOM 2802 C CA . GLU A 1 335 ? 39.648 -9.782 -46.384 1.00 69.31 335 GLU A CA 1
ATOM 2803 C C . GLU A 1 335 ? 40.083 -8.523 -47.165 1.00 69.31 335 GLU A C 1
ATOM 2805 O O . GLU A 1 335 ? 40.491 -8.616 -48.325 1.00 69.31 335 GLU A O 1
ATOM 2810 N N . PRO A 1 336 ? 40.004 -7.322 -46.560 1.00 69.94 336 PRO A N 1
ATOM 2811 C CA . PRO A 1 336 ? 40.266 -6.085 -47.277 1.00 69.94 336 PRO A CA 1
ATOM 2812 C C . PRO A 1 336 ? 41.761 -5.900 -47.536 1.00 69.94 336 PRO A C 1
ATOM 2814 O O . PRO A 1 336 ? 42.529 -5.562 -46.634 1.00 69.94 336 PRO A O 1
ATOM 2817 N N . GLU A 1 337 ? 42.170 -6.051 -48.791 1.00 73.81 337 GLU A N 1
ATOM 2818 C CA . GLU A 1 337 ? 43.519 -5.693 -49.220 1.00 73.81 337 GLU A CA 1
ATOM 2819 C C . GLU A 1 337 ? 43.645 -4.170 -49.353 1.00 73.81 337 GLU A C 1
ATOM 2821 O O . GLU A 1 337 ? 42.733 -3.496 -49.839 1.00 73.81 337 GLU A O 1
ATOM 2826 N N . LEU A 1 338 ? 44.767 -3.608 -48.898 1.00 76.88 338 LEU A N 1
ATOM 2827 C CA . LEU A 1 338 ? 45.033 -2.168 -48.896 1.00 76.88 338 LEU A CA 1
ATOM 2828 C C . LEU A 1 338 ? 46.286 -1.862 -49.718 1.00 76.88 338 LEU A C 1
ATOM 2830 O O . LEU A 1 338 ? 47.326 -2.491 -49.539 1.00 76.88 338 LEU A O 1
ATOM 2834 N N . PHE A 1 339 ? 46.203 -0.843 -50.575 1.00 78.56 339 PHE A N 1
ATOM 2835 C CA . PHE A 1 339 ? 47.348 -0.374 -51.362 1.00 78.56 339 PHE A CA 1
ATOM 2836 C C . PHE A 1 339 ? 48.368 0.396 -50.512 1.00 78.56 339 PHE A C 1
ATOM 2838 O O . PHE A 1 339 ? 49.575 0.290 -50.718 1.00 78.56 339 PHE A O 1
ATOM 2845 N N . PHE A 1 340 ? 47.879 1.190 -49.556 1.00 81.44 340 PHE A N 1
ATOM 2846 C CA . PHE A 1 340 ? 48.714 2.047 -48.721 1.00 81.44 340 PHE A CA 1
ATOM 2847 C C . PHE A 1 340 ? 49.116 1.321 -47.439 1.00 81.44 340 PHE A C 1
ATOM 2849 O O . PHE A 1 340 ? 48.261 0.927 -46.648 1.00 81.44 340 PHE A O 1
ATOM 2856 N N . THR A 1 341 ? 50.420 1.198 -47.208 1.00 84.31 341 THR A N 1
ATOM 2857 C CA . THR A 1 341 ? 50.982 0.607 -45.983 1.00 84.31 341 THR A CA 1
ATOM 2858 C C . THR A 1 341 ? 51.383 1.663 -44.956 1.00 84.31 341 THR A C 1
ATOM 2860 O O . THR A 1 341 ? 51.327 1.406 -43.756 1.00 84.31 341 THR A O 1
ATOM 2863 N N . GLU A 1 342 ? 51.743 2.871 -45.406 1.00 86.06 342 GLU A N 1
ATOM 2864 C CA . GLU A 1 342 ? 52.159 3.978 -44.540 1.00 86.06 342 GLU A CA 1
ATOM 2865 C C . GLU A 1 342 ? 51.285 5.2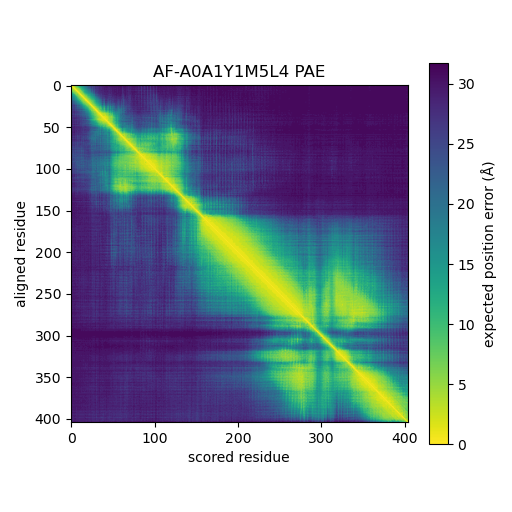29 -44.740 1.00 86.06 342 GLU A C 1
ATOM 2867 O O . GLU A 1 342 ? 51.076 5.650 -45.882 1.00 86.06 342 GLU A O 1
ATOM 2872 N N . PRO A 1 343 ? 50.867 5.928 -43.664 1.00 84.06 343 PRO A N 1
ATOM 2873 C CA . PRO A 1 343 ? 50.042 7.140 -43.764 1.00 84.06 343 PRO A CA 1
ATOM 2874 C C . PRO A 1 343 ? 50.665 8.263 -44.608 1.00 84.06 343 PRO A C 1
ATOM 2876 O O . PRO A 1 343 ? 49.962 9.022 -45.273 1.00 84.06 343 PRO A O 1
ATOM 2879 N N . ASN A 1 344 ? 51.998 8.355 -44.629 1.00 84.31 344 ASN A N 1
ATOM 2880 C CA . ASN A 1 344 ? 52.724 9.367 -45.399 1.00 84.31 344 ASN A CA 1
ATOM 2881 C C . ASN A 1 344 ? 52.506 9.233 -46.915 1.00 84.31 344 ASN A C 1
ATOM 2883 O O . ASN A 1 344 ? 52.643 10.215 -47.644 1.00 84.31 344 ASN A O 1
ATOM 2887 N N . GLN A 1 345 ? 52.177 8.033 -47.404 1.00 85.62 345 GLN A N 1
ATOM 2888 C CA . GLN A 1 345 ? 51.897 7.796 -48.822 1.00 85.62 345 GLN A CA 1
ATOM 2889 C C . GLN A 1 345 ? 50.611 8.509 -49.254 1.00 85.62 345 GLN A C 1
ATOM 2891 O O . GLN A 1 345 ? 50.572 9.087 -50.337 1.00 85.62 345 GLN A O 1
ATOM 2896 N N . LEU A 1 346 ? 49.605 8.564 -48.379 1.00 86.44 346 LEU A N 1
ATOM 2897 C CA . LEU A 1 346 ? 48.347 9.257 -48.645 1.00 86.44 346 LEU A CA 1
ATOM 2898 C C . LEU A 1 346 ? 48.549 10.774 -48.780 1.00 86.44 346 LEU A C 1
ATOM 2900 O O . LEU A 1 346 ? 48.014 11.392 -49.697 1.00 86.44 346 LEU A O 1
ATOM 2904 N N . LEU A 1 347 ? 49.374 11.373 -47.914 1.00 85.12 347 LEU A N 1
ATOM 2905 C CA . LEU A 1 347 ? 49.705 12.803 -47.991 1.00 85.12 347 LEU A CA 1
ATOM 2906 C C . LEU A 1 347 ? 50.399 13.163 -49.308 1.00 85.12 347 LEU A C 1
ATOM 2908 O O . LEU A 1 347 ? 50.138 14.223 -49.874 1.00 85.12 347 LEU A O 1
ATOM 2912 N N . LYS A 1 348 ? 51.243 12.266 -49.834 1.00 84.31 348 LYS A N 1
ATOM 2913 C CA . LYS A 1 348 ? 51.862 12.456 -51.152 1.00 84.31 348 LYS A CA 1
ATOM 2914 C C . LYS A 1 348 ? 50.812 12.464 -52.261 1.00 84.31 348 LYS A C 1
ATOM 2916 O O . LYS A 1 348 ? 50.871 13.337 -53.123 1.00 84.31 348 LYS A O 1
ATOM 2921 N N . VAL A 1 349 ? 49.837 11.554 -52.216 1.00 85.69 349 VAL A N 1
ATOM 2922 C CA . VAL A 1 349 ? 48.732 11.537 -53.188 1.00 85.69 349 VAL A CA 1
ATOM 2923 C C . VAL A 1 349 ? 47.914 12.826 -53.111 1.00 85.69 349 VAL A C 1
ATOM 2925 O O . VAL A 1 349 ? 47.644 13.424 -54.146 1.00 85.69 349 VAL A O 1
ATOM 2928 N N . PHE A 1 350 ? 47.606 13.325 -51.911 1.00 85.81 350 PHE A N 1
ATOM 2929 C CA . PHE A 1 350 ? 46.924 14.614 -51.763 1.00 85.81 350 PHE A CA 1
ATOM 2930 C C . PHE A 1 350 ? 47.724 15.780 -52.330 1.00 85.81 350 PHE A C 1
ATOM 2932 O O . PHE A 1 350 ? 47.177 16.547 -53.111 1.00 85.81 350 PHE A O 1
ATOM 2939 N N . SER A 1 351 ? 49.022 15.868 -52.032 1.00 87.75 351 SER A N 1
ATOM 2940 C CA . SER A 1 351 ? 49.872 16.917 -52.609 1.00 87.75 351 SER A CA 1
ATOM 2941 C C . SER A 1 351 ? 49.927 16.851 -54.141 1.00 87.75 351 SER A C 1
ATOM 2943 O O . SER A 1 351 ? 49.979 17.880 -54.811 1.00 87.75 351 SER A O 1
ATOM 2945 N N . PHE A 1 352 ? 49.864 15.642 -54.712 1.00 88.31 352 PHE A N 1
ATOM 2946 C CA . PHE A 1 352 ? 49.806 15.443 -56.156 1.00 88.31 352 PHE A CA 1
ATOM 2947 C C . PHE A 1 352 ? 48.462 15.894 -56.741 1.00 88.31 352 PHE A C 1
ATOM 2949 O O . PHE A 1 352 ? 48.449 16.601 -57.744 1.00 88.31 352 PHE A O 1
ATOM 2956 N N . ILE A 1 353 ? 47.343 15.545 -56.098 1.00 87.62 353 ILE A N 1
ATOM 2957 C CA . ILE A 1 353 ? 46.001 15.989 -56.502 1.00 87.62 353 ILE A CA 1
ATOM 2958 C C . ILE A 1 353 ? 45.873 17.512 -56.378 1.00 87.62 353 ILE A C 1
ATOM 2960 O O . ILE A 1 353 ? 45.327 18.149 -57.271 1.00 87.62 353 ILE A O 1
ATOM 2964 N N . GLU A 1 354 ? 46.400 18.120 -55.315 1.00 89.12 354 GLU A N 1
ATOM 2965 C CA . GLU A 1 354 ? 46.433 19.578 -55.145 1.00 89.12 354 GLU A CA 1
ATOM 2966 C C . GLU A 1 354 ? 47.212 20.255 -56.274 1.00 89.12 354 GLU A C 1
ATOM 2968 O O . GLU A 1 354 ? 46.727 21.219 -56.867 1.00 89.12 354 GLU A O 1
ATOM 2973 N N . LEU A 1 355 ? 48.385 19.719 -56.620 1.00 92.38 355 LEU A N 1
ATOM 2974 C CA . LEU A 1 355 ? 49.189 20.217 -57.732 1.00 92.38 355 LEU A CA 1
ATOM 2975 C C . LEU A 1 355 ? 48.467 20.046 -59.076 1.00 92.38 355 LEU A C 1
ATOM 2977 O O . LEU A 1 355 ? 48.490 20.951 -59.908 1.00 92.38 355 LEU A O 1
ATOM 2981 N N . GLN A 1 356 ? 47.809 18.906 -59.293 1.00 90.62 356 GLN A N 1
ATOM 2982 C CA . GLN A 1 356 ? 47.018 18.661 -60.495 1.00 90.62 356 GLN A CA 1
ATOM 2983 C C . GLN A 1 356 ? 45.841 19.635 -60.589 1.00 90.62 356 GLN A C 1
ATOM 2985 O O . GLN A 1 356 ? 45.659 20.254 -61.633 1.00 90.62 356 GLN A O 1
ATOM 2990 N N . ASN A 1 357 ? 45.092 19.826 -59.503 1.00 91.44 357 ASN A N 1
ATOM 2991 C CA . ASN A 1 357 ? 43.979 20.768 -59.439 1.00 91.44 357 ASN A CA 1
ATOM 2992 C C . ASN A 1 357 ? 44.451 22.201 -59.712 1.00 91.44 357 ASN A C 1
ATOM 2994 O O . ASN A 1 357 ? 43.825 22.919 -60.492 1.00 91.44 357 ASN A O 1
ATOM 2998 N N . LEU A 1 358 ? 45.592 22.599 -59.141 1.00 93.50 358 LEU A N 1
ATOM 2999 C CA . LEU A 1 358 ? 46.216 23.891 -59.413 1.00 93.50 358 LEU A CA 1
ATOM 3000 C C . LEU A 1 358 ? 46.579 24.039 -60.898 1.00 93.50 358 LEU A C 1
ATOM 3002 O O . LEU A 1 358 ? 46.232 25.047 -61.508 1.00 93.50 358 LEU A O 1
ATOM 3006 N N . ASN A 1 359 ? 47.218 23.030 -61.497 1.00 91.88 359 ASN A N 1
ATOM 3007 C CA . ASN A 1 359 ? 47.556 23.041 -62.923 1.00 91.88 359 ASN A CA 1
ATOM 3008 C C . ASN A 1 359 ? 46.302 23.115 -63.804 1.00 91.88 359 ASN A C 1
ATOM 3010 O O . ASN A 1 359 ? 46.277 23.866 -64.774 1.00 91.88 359 ASN A O 1
ATOM 3014 N N . THR A 1 360 ? 45.236 22.381 -63.469 1.00 92.00 360 THR A N 1
ATOM 3015 C CA . THR A 1 360 ? 43.974 22.453 -64.222 1.00 92.00 360 THR A CA 1
ATOM 3016 C C . THR A 1 360 ? 43.312 23.821 -64.110 1.00 92.00 360 THR A C 1
ATOM 3018 O O . THR A 1 360 ? 42.801 24.328 -65.107 1.00 92.00 360 THR A O 1
ATOM 3021 N N . LEU A 1 361 ? 43.361 24.444 -62.929 1.00 92.75 361 LEU A N 1
ATOM 3022 C CA . LEU A 1 361 ? 42.853 25.794 -62.721 1.00 92.75 361 LEU A CA 1
ATOM 3023 C C . LEU A 1 361 ? 43.646 26.795 -63.566 1.00 92.75 361 LEU A C 1
ATOM 3025 O O . LEU A 1 361 ? 43.043 27.583 -64.291 1.00 92.75 361 LEU A O 1
ATOM 3029 N N . LEU A 1 362 ? 44.976 26.695 -63.547 1.00 92.00 362 LEU A N 1
ATOM 3030 C CA . LEU A 1 362 ? 45.855 27.545 -64.345 1.00 92.00 362 LEU A CA 1
ATOM 3031 C C . LEU A 1 362 ? 45.565 27.398 -65.842 1.00 92.00 362 LEU A C 1
ATOM 3033 O O . LEU A 1 362 ? 45.348 28.393 -66.521 1.00 92.00 362 LEU A O 1
ATOM 3037 N N . HIS A 1 363 ? 45.463 26.168 -66.351 1.00 90.62 363 HIS A N 1
ATOM 3038 C CA . HIS A 1 363 ? 45.108 25.943 -67.752 1.00 90.62 363 HIS A CA 1
ATOM 3039 C C . HIS A 1 363 ? 43.711 26.468 -68.097 1.00 90.62 363 HIS A C 1
ATOM 3041 O O . HIS A 1 363 ? 43.515 26.994 -69.189 1.00 90.62 363 HIS A O 1
ATOM 3047 N N . SER A 1 364 ? 42.735 26.370 -67.190 1.00 89.94 364 SER A N 1
ATOM 3048 C CA . SER A 1 364 ? 41.410 26.955 -67.426 1.00 89.94 364 SER A CA 1
ATOM 3049 C C . SER A 1 364 ? 41.451 28.482 -67.524 1.00 89.94 364 SER A C 1
ATOM 3051 O O . SER A 1 364 ? 40.726 29.060 -68.333 1.00 89.94 364 SER A O 1
ATOM 3053 N N . GLU A 1 365 ? 42.327 29.128 -66.754 1.00 89.94 365 GLU A N 1
ATOM 3054 C CA . GLU A 1 365 ? 42.532 30.574 -66.785 1.00 89.94 365 GLU A CA 1
ATOM 3055 C C . GLU A 1 365 ? 43.282 30.999 -68.056 1.00 89.94 365 GLU A C 1
ATOM 3057 O O . GLU A 1 365 ? 42.845 31.907 -68.762 1.00 89.94 365 GLU A O 1
ATOM 3062 N N . GLU A 1 366 ? 44.354 30.287 -68.414 1.00 90.31 366 GLU A N 1
ATOM 3063 C CA . GLU A 1 366 ? 45.125 30.509 -69.644 1.00 90.31 366 GLU A CA 1
ATOM 3064 C C . GLU A 1 366 ? 44.265 30.347 -70.905 1.00 90.31 366 GLU A C 1
ATOM 3066 O O . GLU A 1 366 ? 44.380 31.130 -71.850 1.00 90.31 366 GLU A O 1
ATOM 3071 N N . LEU A 1 367 ? 43.378 29.348 -70.927 1.00 90.00 367 LEU A N 1
ATOM 3072 C CA . LEU A 1 367 ? 42.490 29.071 -72.057 1.00 90.00 367 LEU A CA 1
ATOM 3073 C C . LEU A 1 367 ? 41.253 29.976 -72.097 1.00 90.00 367 LEU A C 1
ATOM 3075 O O . LEU A 1 367 ? 40.579 30.009 -73.130 1.00 90.00 367 LEU A O 1
ATOM 3079 N N . ALA A 1 368 ? 40.963 30.738 -71.037 1.00 90.50 368 ALA A N 1
ATOM 3080 C CA . ALA A 1 368 ? 39.789 31.607 -70.982 1.00 90.50 368 ALA A CA 1
ATOM 3081 C C . ALA A 1 368 ? 39.813 32.678 -72.086 1.00 90.50 368 ALA A C 1
ATOM 3083 O O . ALA A 1 368 ? 38.822 32.858 -72.795 1.00 90.50 368 ALA A O 1
ATOM 3084 N N . VAL A 1 369 ? 40.961 33.336 -72.286 1.00 86.38 369 VAL A N 1
ATOM 3085 C CA . VAL A 1 369 ? 41.114 34.412 -73.281 1.00 86.38 369 VAL A CA 1
ATOM 3086 C C . VAL A 1 369 ? 41.064 33.883 -74.726 1.00 86.38 369 VAL A C 1
ATOM 3088 O O . VAL A 1 369 ? 40.279 34.414 -75.515 1.00 86.38 369 VAL A O 1
ATOM 3091 N N . PRO A 1 370 ? 41.812 32.826 -75.114 1.00 88.44 370 PRO A N 1
ATOM 3092 C CA . PRO A 1 370 ? 41.665 32.210 -76.434 1.00 88.44 370 PRO A CA 1
ATOM 3093 C C . PRO A 1 370 ? 40.244 31.710 -76.717 1.00 88.44 370 PRO A C 1
ATOM 3095 O O . PRO A 1 370 ? 39.758 31.863 -77.836 1.00 88.44 370 PRO A O 1
ATOM 3098 N N . LEU A 1 371 ? 39.550 31.141 -75.723 1.00 90.44 371 LEU A N 1
ATOM 3099 C CA . LEU A 1 371 ? 38.161 30.702 -75.887 1.00 90.44 371 LEU A CA 1
ATOM 3100 C C . LEU A 1 371 ? 37.211 31.869 -76.145 1.00 90.44 371 LEU A C 1
ATOM 3102 O O . LEU A 1 371 ? 36.323 31.754 -76.991 1.00 90.44 371 LEU A O 1
ATOM 3106 N N . GLU A 1 372 ? 37.392 32.990 -75.450 1.00 89.50 372 GLU A N 1
ATOM 3107 C CA . GLU A 1 372 ? 36.602 34.196 -75.684 1.00 89.50 372 GLU A CA 1
ATOM 3108 C C . GLU A 1 372 ? 36.836 34.747 -77.098 1.00 89.50 372 GLU A C 1
ATOM 3110 O O . GLU A 1 372 ? 35.874 35.016 -77.817 1.00 89.50 372 GLU A O 1
ATOM 3115 N N . GLN A 1 373 ? 38.089 34.772 -77.559 1.00 89.56 373 GLN A N 1
ATOM 3116 C CA . GLN A 1 373 ? 38.441 35.172 -78.926 1.00 89.56 373 GLN A CA 1
ATOM 3117 C C . GLN A 1 373 ? 37.845 34.240 -79.990 1.00 89.56 373 GLN A C 1
ATOM 3119 O O . GLN A 1 373 ? 37.290 34.710 -80.983 1.00 89.56 373 GLN A O 1
ATOM 3124 N N . VAL A 1 374 ? 37.909 32.918 -79.793 1.00 90.69 374 VAL A N 1
ATOM 3125 C CA . VAL A 1 374 ? 37.277 31.942 -80.699 1.00 90.69 374 VAL A CA 1
ATOM 3126 C C . VAL A 1 374 ? 35.762 32.130 -80.713 1.00 90.69 374 VAL A C 1
ATOM 3128 O O . VAL A 1 374 ? 35.148 32.101 -81.778 1.00 90.69 374 VAL A O 1
ATOM 3131 N N . LYS A 1 375 ? 35.147 32.381 -79.555 1.00 91.25 375 LYS A N 1
ATOM 3132 C CA . LYS A 1 375 ? 33.707 32.638 -79.438 1.00 91.25 375 LYS A CA 1
ATOM 3133 C C . LYS A 1 375 ? 33.293 33.921 -80.159 1.00 91.25 375 LYS A C 1
ATOM 3135 O O . LYS A 1 375 ? 32.253 33.942 -80.818 1.00 91.25 375 LYS A O 1
ATOM 3140 N N . GLU A 1 376 ? 34.086 34.983 -80.065 1.00 91.06 376 GLU A N 1
ATOM 3141 C CA . GLU A 1 376 ? 33.869 36.221 -80.820 1.00 91.06 376 GLU A CA 1
ATOM 3142 C C . GLU A 1 376 ? 34.055 36.019 -82.327 1.00 91.06 376 GLU A C 1
ATOM 3144 O O . GLU A 1 376 ? 33.212 36.459 -83.112 1.00 91.06 376 GLU A O 1
ATOM 3149 N N . ALA A 1 377 ? 35.097 35.292 -82.741 1.00 89.38 377 ALA A N 1
ATOM 3150 C CA . ALA A 1 377 ? 35.329 34.946 -84.139 1.00 89.38 377 ALA A CA 1
ATOM 3151 C C . ALA A 1 377 ? 34.186 34.093 -84.714 1.00 89.38 377 ALA A C 1
ATOM 3153 O O . ALA A 1 377 ? 33.714 34.373 -85.814 1.00 89.38 377 ALA A O 1
ATOM 3154 N N . MET A 1 378 ? 33.678 33.112 -83.960 1.00 88.44 378 MET A N 1
ATOM 3155 C CA . MET A 1 378 ? 32.501 32.326 -84.343 1.00 88.44 378 MET A CA 1
ATOM 3156 C C . MET A 1 378 ? 31.273 33.215 -84.537 1.00 88.44 378 MET A C 1
ATOM 3158 O O . MET A 1 378 ? 30.619 33.104 -85.568 1.00 88.44 378 MET A O 1
ATOM 3162 N N . LYS A 1 379 ? 30.995 34.146 -83.612 1.00 91.56 379 LYS A N 1
ATOM 3163 C CA . LYS A 1 379 ? 29.889 35.110 -83.766 1.00 91.56 379 LYS A CA 1
ATOM 3164 C C . LYS A 1 379 ? 30.050 35.990 -85.007 1.00 91.56 379 LYS A C 1
ATOM 3166 O O . LYS A 1 379 ? 29.070 36.289 -85.686 1.00 91.56 379 LYS A O 1
ATOM 3171 N N . TYR A 1 380 ? 31.273 36.432 -85.301 1.00 91.44 380 TYR A N 1
ATOM 3172 C CA . TYR A 1 380 ? 31.564 37.221 -86.497 1.00 91.44 380 TYR A CA 1
ATOM 3173 C C . TYR A 1 380 ? 31.337 36.411 -87.781 1.00 91.44 380 TYR A C 1
ATOM 3175 O O . TYR A 1 380 ? 30.678 36.892 -88.702 1.00 91.44 380 TYR A O 1
ATOM 3183 N N . ILE A 1 381 ? 31.838 35.174 -87.822 1.00 90.06 381 ILE A N 1
ATOM 3184 C CA . ILE A 1 381 ? 31.669 34.245 -88.943 1.00 90.06 381 ILE A CA 1
ATOM 3185 C C . ILE A 1 381 ? 30.187 33.924 -89.155 1.00 90.06 381 ILE A C 1
ATOM 3187 O O . ILE A 1 381 ? 29.709 34.028 -90.278 1.00 90.06 381 ILE A O 1
ATOM 3191 N N . GLU A 1 382 ? 29.444 33.615 -88.092 1.00 88.69 382 GLU A N 1
ATOM 3192 C CA . GLU A 1 382 ? 28.000 33.358 -88.135 1.00 88.69 382 GLU A CA 1
ATOM 3193 C C . GLU A 1 382 ? 27.238 34.559 -88.712 1.00 88.69 382 GLU A C 1
ATOM 3195 O O . GLU A 1 382 ? 26.406 34.408 -89.605 1.00 88.69 382 GLU A O 1
ATOM 3200 N N . LYS A 1 383 ? 27.580 35.780 -88.281 1.00 91.19 383 LYS A N 1
ATOM 3201 C CA . LYS A 1 383 ? 26.993 37.012 -88.825 1.00 91.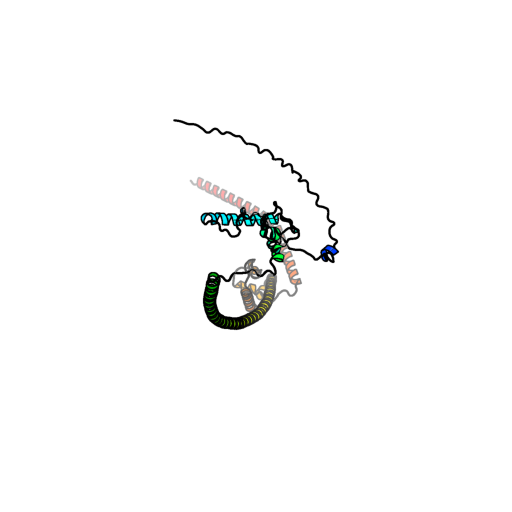19 383 LYS A CA 1
ATOM 3202 C C . LYS A 1 383 ? 27.348 37.230 -90.300 1.00 91.19 383 LYS A C 1
ATOM 3204 O O . LYS A 1 383 ? 26.486 37.635 -91.074 1.00 91.19 383 LYS A O 1
ATOM 3209 N N . SER A 1 384 ? 28.594 36.967 -90.693 1.00 90.06 384 SER A N 1
ATOM 3210 C CA . SER A 1 384 ? 29.043 37.062 -92.087 1.00 90.06 384 SER A CA 1
ATOM 3211 C C . SER A 1 384 ? 28.323 36.050 -92.982 1.00 90.06 384 SER A C 1
ATOM 3213 O O . SER A 1 384 ? 27.809 36.427 -94.031 1.00 90.06 384 SER A O 1
ATOM 3215 N N . PHE A 1 385 ? 28.211 34.792 -92.545 1.00 89.06 385 PHE A N 1
ATOM 3216 C CA . PHE A 1 385 ? 27.466 33.758 -93.262 1.00 89.06 385 PHE A CA 1
ATOM 3217 C C . PHE A 1 385 ? 25.991 34.112 -93.389 1.00 89.06 385 PHE A C 1
ATOM 3219 O O . PHE A 1 385 ? 25.461 34.026 -94.487 1.00 89.06 385 PHE A O 1
ATOM 3226 N N . ASN A 1 386 ? 25.341 34.575 -92.318 1.00 88.81 386 ASN A N 1
ATOM 3227 C CA . ASN A 1 386 ? 23.948 35.015 -92.396 1.00 88.81 386 ASN A CA 1
ATOM 3228 C C . ASN A 1 386 ? 23.773 36.156 -93.409 1.00 88.81 386 ASN A C 1
ATOM 3230 O O . ASN A 1 386 ? 22.849 36.106 -94.212 1.00 88.81 386 ASN A O 1
ATOM 3234 N N . ASN A 1 387 ? 24.690 37.128 -93.439 1.00 87.56 387 ASN A N 1
ATOM 3235 C CA . ASN A 1 387 ? 24.663 38.209 -94.430 1.00 87.56 387 ASN A CA 1
ATOM 3236 C C . ASN A 1 387 ? 24.897 37.710 -95.870 1.00 87.56 387 ASN A C 1
ATOM 3238 O O . ASN A 1 387 ? 24.289 38.221 -96.807 1.00 87.56 387 ASN A O 1
ATOM 3242 N N . GLN A 1 388 ? 25.789 36.733 -96.067 1.00 85.19 388 GLN A N 1
ATOM 3243 C CA . GLN A 1 388 ? 26.011 36.113 -97.378 1.00 85.19 388 GLN A CA 1
ATOM 3244 C C . GLN A 1 388 ? 24.793 35.306 -97.823 1.00 85.19 388 GLN A C 1
ATOM 3246 O O . GLN A 1 388 ? 24.397 35.411 -98.977 1.00 85.19 388 GLN A O 1
ATOM 3251 N N . VAL A 1 389 ? 24.167 34.556 -96.913 1.00 86.12 389 VAL A N 1
ATOM 3252 C CA . VAL A 1 389 ? 22.918 33.835 -97.175 1.00 86.12 389 VAL A CA 1
ATOM 3253 C C . VAL A 1 389 ? 21.826 34.818 -97.583 1.00 86.12 389 VAL A C 1
ATOM 3255 O O . VAL A 1 389 ? 21.211 34.602 -98.617 1.00 86.12 389 VAL A O 1
ATOM 3258 N N . THR A 1 390 ? 21.637 35.930 -96.862 1.00 85.25 390 THR A N 1
ATOM 3259 C CA . THR A 1 390 ? 20.650 36.952 -97.254 1.00 85.25 390 THR A CA 1
ATOM 3260 C C . THR A 1 390 ? 20.986 37.612 -98.588 1.00 85.25 390 THR A C 1
ATOM 3262 O O . THR A 1 390 ? 20.090 37.817 -99.390 1.00 85.25 390 THR A O 1
ATOM 3265 N N . SER A 1 391 ? 22.263 37.895 -98.868 1.00 82.31 391 SER A N 1
ATOM 3266 C CA . SER A 1 391 ? 22.678 38.483 -100.150 1.00 82.31 391 SER A CA 1
ATOM 3267 C C . SER A 1 391 ? 22.453 37.528 -101.323 1.00 82.31 391 SER A C 1
ATOM 3269 O O . SER A 1 391 ? 22.008 37.961 -102.379 1.00 82.31 391 SER A O 1
ATOM 3271 N N . LEU A 1 392 ? 22.747 36.236 -101.151 1.00 84.81 392 LEU A N 1
ATOM 3272 C CA . LEU A 1 392 ? 22.453 35.211 -102.153 1.00 84.81 392 LEU A CA 1
ATOM 3273 C C . LEU A 1 392 ? 20.943 35.044 -102.337 1.00 84.81 392 LEU A C 1
ATOM 3275 O O . LEU A 1 392 ? 20.488 34.856 -103.459 1.00 84.81 392 LEU A O 1
ATOM 3279 N N . GLN A 1 393 ? 20.167 35.147 -101.256 1.00 84.31 393 GLN A N 1
ATOM 3280 C CA . GLN A 1 393 ? 18.707 35.160 -101.319 1.00 84.31 393 GLN A CA 1
ATOM 3281 C C . GLN A 1 393 ? 18.202 36.357 -102.139 1.00 84.31 393 GLN A C 1
ATOM 3283 O O . GLN A 1 393 ? 17.395 36.173 -103.039 1.00 84.31 393 GLN A O 1
ATOM 3288 N N . ASP A 1 394 ? 18.735 37.558 -101.896 1.00 82.81 394 ASP A N 1
ATOM 3289 C CA . ASP A 1 394 ? 18.383 38.778 -102.633 1.00 82.81 394 ASP A CA 1
ATOM 3290 C C . ASP A 1 394 ? 18.796 38.707 -104.118 1.00 82.81 394 ASP A C 1
ATOM 3292 O O . ASP A 1 394 ? 18.086 39.211 -104.990 1.00 82.81 394 ASP A O 1
ATOM 3296 N N . GLU A 1 395 ? 19.944 38.094 -104.432 1.00 83.88 395 GLU A N 1
ATOM 3297 C CA . GLU A 1 395 ? 20.379 37.837 -105.813 1.00 83.88 395 GLU A CA 1
ATOM 3298 C C . GLU A 1 395 ? 19.463 36.834 -106.524 1.00 83.88 395 GLU A C 1
ATOM 3300 O O . GLU A 1 395 ? 19.085 37.071 -107.672 1.00 83.88 395 GLU A O 1
ATOM 3305 N N . ILE A 1 396 ? 19.063 35.752 -105.846 1.00 81.06 396 ILE A N 1
ATOM 3306 C CA . ILE A 1 396 ? 18.076 34.794 -106.362 1.00 81.06 396 ILE A CA 1
ATOM 3307 C C . ILE A 1 396 ? 16.738 35.500 -106.602 1.00 81.06 396 ILE A C 1
ATOM 3309 O O . ILE A 1 396 ? 16.203 35.401 -107.701 1.00 81.06 396 ILE A O 1
ATOM 3313 N N . ASP A 1 397 ? 16.244 36.278 -105.638 1.00 81.56 397 ASP A N 1
ATOM 3314 C CA . ASP A 1 397 ? 14.987 37.024 -105.752 1.00 81.56 397 ASP A CA 1
ATOM 3315 C C . ASP A 1 397 ? 15.022 38.050 -106.902 1.00 81.56 397 ASP A C 1
ATOM 3317 O O . ASP A 1 397 ? 14.016 38.277 -107.576 1.00 81.56 397 ASP A O 1
ATOM 3321 N N . ASN A 1 398 ? 16.166 38.698 -107.148 1.00 81.38 398 ASN A N 1
ATOM 3322 C CA . ASN A 1 398 ? 16.330 39.620 -108.276 1.00 81.38 398 ASN A CA 1
ATOM 3323 C C . ASN A 1 398 ? 16.389 38.888 -109.623 1.00 81.38 398 ASN A C 1
ATOM 3325 O O . ASN A 1 398 ? 15.775 39.356 -110.580 1.00 81.38 398 ASN A O 1
ATOM 3329 N N . LEU A 1 399 ? 17.067 37.739 -109.704 1.00 78.81 399 LEU A N 1
ATOM 3330 C CA . LEU A 1 399 ? 17.064 36.901 -110.907 1.00 78.81 399 LEU A CA 1
ATOM 3331 C C . LEU A 1 399 ? 15.672 36.314 -111.184 1.00 78.81 399 LEU A C 1
ATOM 3333 O O . LEU A 1 399 ? 15.243 36.280 -112.334 1.00 78.81 399 LEU A O 1
ATOM 3337 N N . GLU A 1 400 ? 14.926 35.919 -110.151 1.00 75.12 400 GLU A N 1
ATOM 3338 C CA . GLU A 1 400 ? 13.523 35.511 -110.284 1.00 75.12 400 GLU A CA 1
ATOM 3339 C C . GLU A 1 400 ? 12.639 36.658 -110.799 1.00 75.12 400 GLU A C 1
ATOM 3341 O O . GLU A 1 400 ? 11.744 36.421 -111.612 1.00 75.12 400 GLU A O 1
ATOM 3346 N N . ARG A 1 401 ? 12.914 37.908 -110.397 1.00 72.38 401 ARG A N 1
ATOM 3347 C CA . ARG A 1 401 ? 12.234 39.099 -110.937 1.00 72.38 401 ARG A CA 1
ATOM 3348 C C . ARG A 1 401 ? 12.639 39.465 -112.364 1.00 72.38 401 ARG A C 1
ATOM 3350 O O . ARG A 1 401 ? 11.850 40.118 -113.028 1.00 72.38 401 ARG A O 1
ATOM 3357 N N . GLU A 1 402 ? 13.834 39.105 -112.829 1.00 69.25 402 GLU A N 1
ATOM 3358 C CA . GLU A 1 402 ? 14.254 39.325 -114.225 1.00 69.25 402 GLU A CA 1
ATOM 3359 C C . GLU A 1 402 ? 13.732 38.242 -115.188 1.00 69.25 402 GLU A C 1
ATOM 3361 O O . GLU A 1 402 ? 13.723 38.449 -116.402 1.00 69.25 402 GLU A O 1
ATOM 3366 N N . ILE A 1 403 ? 13.297 37.090 -114.664 1.00 64.88 403 ILE A N 1
ATOM 3367 C CA . ILE A 1 403 ? 12.765 35.957 -115.442 1.00 64.88 403 ILE A CA 1
ATOM 3368 C C . ILE A 1 403 ? 11.224 36.011 -115.589 1.00 64.88 403 ILE A C 1
ATOM 3370 O O . ILE A 1 403 ? 10.674 35.332 -116.460 1.00 64.88 403 ILE A O 1
ATOM 3374 N N . MET A 1 404 ? 10.531 36.837 -114.796 1.00 49.56 404 MET A N 1
ATOM 3375 C CA . MET A 1 404 ? 9.091 37.150 -114.909 1.00 49.56 404 MET A CA 1
ATOM 3376 C C . MET A 1 404 ? 8.859 38.506 -115.572 1.00 49.56 404 MET A C 1
ATOM 3378 O O . MET A 1 404 ? 7.858 38.617 -116.320 1.00 49.56 404 MET A O 1
#

Mean predicted aligned error: 21.88 Å

pLDDT: mean 77.26, std 17.02, range [36.28, 98.19]

Radius of gyration: 65.9 Å; Cα contacts (8 Å, |Δi|>4): 62; chains: 1; bounding box: 119×83×202 Å

Organism: Photinus pyralis (NCBI:txid7054)